Protein AF-0000000082891839 (afdb_homodimer)

Foldseek 3Di:
DCPDDPDPPPPPPDPPPPCPPPPPPDDPDDPPPDPPPPVPVPPPPQPQPPDPQDPQDPPCPVPPPQDQFAEEEEEEDEQVCCVFLQLLCVPFPNVVHSYYEYEYCHPDDDSHHYRNDVPQRDLQQVQVVVLVVLLVCCVVCPPPGFKYKYAYSQKFFPVVLVRVLCSVDGLLDWAKAAFFWCPLDNLTWHARHMIMTGSNNSVVLNVQCVPCVLQNRDGGNRNRSSSQSNSVSVPHHHDQSADPVQAHQHENAAPVVLQDPVVVVVCCVTGPDHADRPPRNHDPSRTMHGDHGSVRSNVVSCCVPPDDDDDD/DCPDDDDDCPPPPDPPCPVPPPPPPDDPDDPPPDPPPPVPPPPPPQPQPQDPQDPQPPPCPVPPPQDQFAEEEEEEDEQVCCVFLQLLCVPFANVVHSYYEYEYCHPDDDSHRYRNDVPQRDLQQVQVVVLVVLLVCCVVCPPPGFKYKYAYSQKFFPVVLVRVLCSVDGLLDWAKAAFFWCPLDNLTWHARRMIMTGSNNSVVLNVQCVPCVLQNRDGGNRNRSSSQSNSVSVPHHHDQSADPVQAHQHENAAPVVLLDPVVVVVCCVTGPDHADRPPRNHDPSRTMDGDHGSVRSNVVSCCVPPDDDDDD

pLDDT: mean 77.5, std 27.06, range [18.88, 98.69]

Secondary structure (DSSP, 8-state):
--------------------------------------------------------------TTSSPPPPEEEEEE--HHHIIIIIHHHHHHTGGGSSEEEEEESSPP-SSS-EEE--TT-SGGGHHHHHHHHHHHHHHHHTTT-SEEEEEETT-EE-HHHHHHHHHTS-TTS--EEEEEE-SSSTT-EEEEEEEEEEHHHHHHHHHHHT-TTTS-----S-HHHHHHHHHHTTT--B---S-TTS-BSB--S-TTGGGSHHHHHHHHHHBSS--PPTTTTB-TT--EE-S--HHHHHHHHHHHHT------/--------------------------------------------------------------TTS-PPPPEEEEEE--HHHIIIIIHHHHHHTGGGSSEEEEEESSPP-SSS-EEE--TT-SGGGHHHHHHHHHHHHHHHHTTT-SEEEEEETT-EE-HHHHHHHHHTS-TTS--EEEEEE-SSSTT-EEEEEEEEEEHHHHHHHHHHHT-TTTS-----S-HHHHHHHHHHTTT--B---S-TTS-BSB--S-TTGGGSHHHHHHHHHHBSS--PPTTTTB-TT--EE-S--HHHHHHHHHHHHT------

Organism: Panagrellus redivivus (NCBI:txid6233)

Solvent-accessible surface area (backbone atoms only — not comparable to full-atom values): 34960 Å² total; per-residue (Å²): 134,87,75,81,78,83,78,79,82,74,79,78,79,77,77,81,74,78,75,74,79,75,75,78,76,78,78,77,79,80,73,79,71,77,76,76,72,75,75,68,78,72,76,71,76,66,62,66,62,71,63,79,76,69,82,72,76,82,67,71,61,71,82,74,75,59,79,76,74,35,36,35,34,38,33,48,48,30,49,91,38,38,85,46,31,39,40,40,36,49,71,66,38,43,69,72,34,72,39,66,44,29,40,21,42,33,76,90,51,86,87,51,66,41,40,55,39,64,71,52,61,46,62,52,19,35,30,49,42,52,54,50,48,52,43,50,47,50,72,74,41,63,85,72,43,36,29,38,38,39,30,38,38,33,38,41,54,39,52,47,24,46,50,57,63,51,57,80,52,66,37,84,40,75,41,35,34,26,34,42,33,41,55,105,31,91,77,15,20,31,40,64,44,40,32,38,30,16,41,35,30,51,53,51,45,50,61,42,52,72,36,57,87,67,27,61,85,58,82,31,50,62,31,28,58,51,50,24,51,34,38,41,76,76,69,47,50,46,44,87,55,43,48,98,84,53,13,40,20,44,39,80,49,29,74,72,51,52,69,33,66,68,49,44,50,49,47,46,70,40,29,58,58,81,61,53,62,78,75,64,21,58,30,38,53,38,26,34,37,17,74,46,49,58,62,50,46,51,48,50,49,42,42,62,72,48,44,48,77,47,87,127,130,84,68,81,87,79,85,70,86,75,80,79,79,81,78,80,75,77,75,76,79,74,76,77,76,78,80,77,79,84,74,79,71,77,76,76,74,75,73,71,77,72,77,72,73,64,62,66,57,70,61,78,76,69,82,70,76,80,69,72,61,70,82,74,77,57,78,78,75,36,37,35,35,39,32,48,47,32,50,90,38,38,85,46,31,40,38,39,35,50,72,66,38,43,70,71,35,70,37,66,45,30,38,22,43,34,76,91,51,87,87,49,63,38,38,48,37,64,70,53,62,45,63,53,20,35,30,48,40,52,54,50,49,52,43,50,47,51,73,73,43,62,86,72,42,37,30,38,37,39,29,37,37,33,37,43,54,40,51,48,23,45,50,59,64,50,59,80,54,66,38,84,40,76,41,34,33,27,36,43,32,40,56,103,31,91,77,14,20,31,40,64,45,41,34,37,30,16,40,36,30,51,52,52,45,48,61,41,54,73,34,57,87,67,27,63,86,56,82,32,51,62,30,27,58,52,50,22,50,35,37,42,75,77,68,46,49,46,44,88,56,43,48,99,84,53,14,37,20,45,38,80,50,28,74,72,52,52,70,34,64,70,50,44,49,50,48,44,71,39,30,56,56,82,62,52,63,79,74,64,21,57,29,37,54,38,25,34,37,18,73,45,49,58,62,50,45,50,49,51,50,42,43,63,74,48,43,49,75,48,87,126

Nearest PDB structures (foldseek):
  7q4i-assembly1_A  TM=9.467E-01  e=5.980E-25  Drosophila melanogaster
  6wmo-assembly1_B  TM=6.502E-01  e=1.049E-09  Homo sapiens
  2j0b-assembly1_A  TM=7.399E-01  e=1.638E-07  Mus musculus
  7au2-assembly1_A  TM=5.572E-01  e=5.138E-03  Homo sapiens
  8og4-assembly1_B  TM=4.877E-01  e=7.993E-03  Homo sapiens

InterPro domains:
  IPR003378 Fringe-like, glycosyltransferase domain [PF02434] (70-241)
  IPR026050 C1GALT1/C1GALT1-specific chaperone 1 [PTHR23033] (55-306)

Sequence (624 aa):
MRVPVASSAVATLSAALLIVVVAGIRRPTRTTAQSVTTDHPVKTTTYFNVGHPLPSRKTINETRGYREPKILCLVHTAAPSHQTLARTVYEVWAKKCDDVLFFSDAPINWEVPHVYYPMFSTRDHSWEKIRHILQFVHQTTYGKYDWYLRADDDAFVVVENARKLVSRMDPTHDFLLGFRWGFFEHKGYADGSTYILSKKAVDTFVTLSHDEELCPEFHRAEEDQEMGRCLAKLGITPMDSRDNQGRDRFHQFHPEQMMDIGIQHFVRRFGYYRVLPYPDQVSPSTVSMHHLSPYEMRFYDFLLNKVKVADLMRVPVASSAVATLSAALLIVVVAGIRRPTRTTAQSVTTDHPVKTTTYFNVGHPLPSRKTINETRGYREPKILCLVHTAAPSHQTLARTVYEVWAKKCDDVLFFSDAPINWEVPHVYYPMFSTRDHSWEKIRHILQFVHQTTYGKYDWYLRADDDAFVVVENARKLVSRMDPTHDFLLGFRWGFFEHKGYADGSTYILSKKAVDTFVTLSHDEELCPEFHRAEEDQEMGRCLAKLGITPMDSRDNQGRDRFHQFHPEQMMDIGIQHFVRRFGYYRVLPYPDQVSPSTVSMHHLSPYEMRFYDFLLNKVKVADL

Radius of gyration: 31.42 Å; Cα contacts (8 Å, |Δi|>4): 1076; chains: 2; bounding box: 120×92×89 Å

Structure (mmCIF, N/CA/C/O backbone):
data_AF-0000000082891839-model_v1
#
loop_
_entity.id
_entity.type
_entity.pdbx_description
1 polymer 'N-acetylgalactosaminide beta-1,3-galactosyltransferase'
#
loop_
_atom_site.group_PDB
_atom_site.id
_atom_site.type_symbol
_atom_site.label_atom_id
_atom_site.label_alt_id
_atom_site.label_comp_id
_atom_site.label_asym_id
_atom_site.label_entity_id
_atom_site.label_seq_id
_atom_site.pdbx_PDB_ins_code
_atom_site.Cartn_x
_atom_site.Cartn_y
_atom_site.Cartn_z
_atom_site.occupancy
_atom_site.B_iso_or_equiv
_atom_site.auth_seq_id
_atom_site.auth_comp_id
_atom_site.auth_asym_id
_atom_site.auth_atom_id
_atom_site.pdbx_PDB_model_num
ATOM 1 N N . MET A 1 1 ? 62.094 8.578 -12.25 1 24.48 1 MET A N 1
ATOM 2 C CA . MET A 1 1 ? 61 8.039 -13.055 1 24.48 1 MET A CA 1
ATOM 3 C C . MET A 1 1 ? 59.812 8.984 -13.047 1 24.48 1 MET A C 1
ATOM 5 O O . MET A 1 1 ? 59.438 9.516 -12 1 24.48 1 MET A O 1
ATOM 9 N N . ARG A 1 2 ? 59.375 9.492 -14.305 1 24.58 2 ARG A N 1
ATOM 10 C CA . ARG A 1 2 ? 58.688 10.664 -14.812 1 24.58 2 ARG A CA 1
ATOM 11 C C . ARG A 1 2 ? 57.188 10.625 -14.453 1 24.58 2 ARG A C 1
ATOM 13 O O . ARG A 1 2 ? 56.5 9.656 -14.781 1 24.58 2 ARG A O 1
ATOM 20 N N . VAL A 1 3 ? 56.781 11.195 -13.305 1 27.11 3 VAL A N 1
ATOM 21 C CA . VAL A 1 3 ? 55.531 11.203 -12.586 1 27.11 3 VAL A CA 1
ATOM 22 C C . VAL A 1 3 ? 54.469 11.906 -13.438 1 27.11 3 VAL A C 1
ATOM 24 O O . VAL A 1 3 ? 54.594 13.094 -13.742 1 27.11 3 VAL A O 1
ATOM 27 N N . PRO A 1 4 ? 53.875 11.203 -14.523 1 26.97 4 PRO A N 1
ATOM 28 C CA . PRO A 1 4 ? 53.125 12.016 -15.484 1 26.97 4 PRO A CA 1
ATOM 29 C C . PRO A 1 4 ? 51.906 12.719 -14.852 1 26.97 4 PRO A C 1
ATOM 31 O O . PRO A 1 4 ? 51.344 12.219 -13.883 1 26.97 4 PRO A O 1
ATOM 34 N N . VAL A 1 5 ? 51.875 14.062 -14.93 1 27.14 5 VAL A N 1
ATOM 35 C CA . VAL A 1 5 ? 51.062 15.164 -14.445 1 27.14 5 VAL A CA 1
ATOM 36 C C . VAL A 1 5 ? 49.656 15.078 -15.078 1 27.14 5 VAL A C 1
ATOM 38 O O . VAL A 1 5 ? 49.531 14.961 -16.297 1 27.14 5 VAL A O 1
ATOM 41 N N . ALA A 1 6 ? 48.625 14.547 -14.328 1 25.42 6 ALA A N 1
ATOM 42 C CA . ALA A 1 6 ? 47.219 14.219 -14.555 1 25.42 6 ALA A CA 1
ATOM 43 C C . ALA A 1 6 ? 46.469 15.438 -15.062 1 25.42 6 ALA A C 1
ATOM 45 O O . ALA A 1 6 ? 46.375 16.453 -14.367 1 25.42 6 ALA A O 1
ATOM 46 N N . SER A 1 7 ? 46.531 15.773 -16.391 1 22.27 7 SER A N 1
ATOM 47 C CA . SER A 1 7 ? 45.969 16.969 -17 1 22.27 7 SER A CA 1
ATOM 48 C C . SER A 1 7 ? 44.438 17.031 -16.797 1 22.27 7 SER A C 1
ATOM 50 O O . SER A 1 7 ? 43.75 16.016 -16.828 1 22.27 7 SER A O 1
ATOM 52 N N . SER A 1 8 ? 43.875 18.156 -16.203 1 22.05 8 SER A N 1
ATOM 53 C CA . SER A 1 8 ? 42.625 18.688 -15.641 1 22.05 8 SER A CA 1
ATOM 54 C C . SER A 1 8 ? 41.594 18.953 -16.734 1 22.05 8 SER A C 1
ATOM 56 O O . SER A 1 8 ? 41.438 20.094 -17.172 1 22.05 8 SER A O 1
ATOM 58 N N . ALA A 1 9 ? 41.219 18.016 -17.656 1 22.88 9 ALA A N 1
ATOM 59 C CA . ALA A 1 9 ? 40.406 18.453 -18.766 1 22.88 9 ALA A CA 1
ATOM 60 C C . ALA A 1 9 ? 39.062 19 -18.281 1 22.88 9 ALA A C 1
ATOM 62 O O . ALA A 1 9 ? 38.281 18.297 -17.641 1 22.88 9 ALA A O 1
ATOM 63 N N . VAL A 1 10 ? 38.938 20.328 -17.953 1 22.33 10 VAL A N 1
ATOM 64 C CA . VAL A 1 10 ? 37.781 21.109 -17.469 1 22.33 10 VAL A CA 1
ATOM 65 C C . VAL A 1 10 ? 36.719 21.203 -18.547 1 22.33 10 VAL A C 1
ATOM 67 O O . VAL A 1 10 ? 36.938 21.828 -19.578 1 22.33 10 VAL A O 1
ATOM 70 N N . ALA A 1 11 ? 36.094 20.109 -19.062 1 21.75 11 ALA A N 1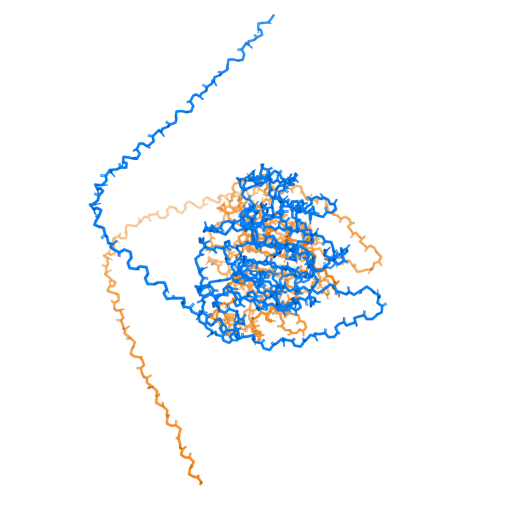
ATOM 71 C CA . ALA A 1 11 ? 35.125 20.281 -20.141 1 21.75 11 ALA A CA 1
ATOM 72 C C . ALA A 1 11 ? 34.031 21.281 -19.766 1 21.75 11 ALA A C 1
ATOM 74 O O . ALA A 1 11 ? 33.406 21.172 -18.703 1 21.75 11 ALA A O 1
ATOM 75 N N . THR A 1 12 ? 34.062 22.531 -20.297 1 21.12 12 THR A N 1
ATOM 76 C CA . THR A 1 12 ? 33.219 23.719 -20.266 1 21.12 12 THR A CA 1
ATOM 77 C C . THR A 1 12 ? 31.812 23.391 -20.797 1 21.12 12 THR A C 1
ATOM 79 O O . THR A 1 12 ? 31.672 22.938 -21.938 1 21.12 12 THR A O 1
ATOM 82 N N . LEU A 1 13 ? 30.953 22.719 -20.031 1 21.8 13 LEU A N 1
ATOM 83 C CA . LEU A 1 13 ? 29.562 22.438 -20.359 1 21.8 13 LEU A CA 1
ATOM 84 C C . LEU A 1 13 ? 28.844 23.688 -20.844 1 21.8 13 LEU A C 1
ATOM 86 O O . LEU A 1 13 ? 28.781 24.688 -20.125 1 21.8 13 LEU A O 1
ATOM 90 N N . SER A 1 14 ? 28.844 24.047 -22.109 1 19.09 14 SER A N 1
ATOM 91 C CA . SER A 1 14 ? 28.25 25.172 -22.828 1 19.09 14 SER A CA 1
ATOM 92 C C . SER A 1 14 ? 26.75 25.266 -22.547 1 19.09 14 SER A C 1
ATOM 94 O O . SER A 1 14 ? 26.031 24.266 -22.641 1 19.09 14 SER A O 1
ATOM 96 N N . ALA A 1 15 ? 26.234 26.203 -21.719 1 21.61 15 ALA A N 1
ATOM 97 C CA . ALA A 1 15 ? 24.953 26.734 -21.297 1 21.61 15 ALA A CA 1
ATOM 98 C C . ALA A 1 15 ? 24.109 27.156 -22.484 1 21.61 15 ALA A C 1
ATOM 100 O O . ALA A 1 15 ? 24.453 28.109 -23.188 1 21.61 15 ALA A O 1
ATOM 101 N N . ALA A 1 16 ? 23.75 26.266 -23.391 1 20.28 16 ALA A N 1
ATOM 102 C CA . ALA A 1 16 ? 22.922 26.688 -24.531 1 20.28 16 ALA A CA 1
ATOM 103 C C . ALA A 1 16 ? 21.75 27.547 -24.062 1 20.28 16 ALA A C 1
ATOM 105 O O . ALA A 1 16 ? 20.953 27.109 -23.234 1 20.28 16 ALA A O 1
ATOM 106 N N . LEU A 1 17 ? 21.859 28.875 -24.016 1 20.11 17 LEU A N 1
ATOM 107 C CA . LEU A 1 17 ? 21 30.016 -23.719 1 20.11 17 LEU A CA 1
ATOM 108 C C . LEU A 1 17 ? 19.75 30 -24.609 1 20.11 17 LEU A C 1
ATOM 110 O O . LEU A 1 17 ? 19.844 30.141 -25.828 1 20.11 17 LEU A O 1
ATOM 114 N N . LEU A 1 18 ? 18.906 28.953 -24.578 1 20.16 18 LEU A N 1
ATOM 115 C CA . LEU A 1 18 ? 17.719 29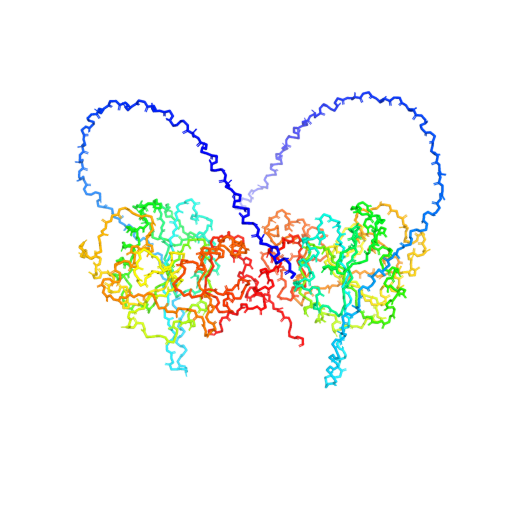.062 -25.422 1 20.16 18 LEU A CA 1
ATOM 116 C C . LEU A 1 18 ? 17 30.375 -25.188 1 20.16 18 LEU A C 1
ATOM 118 O O . LEU A 1 18 ? 16.578 30.672 -24.062 1 20.16 18 LEU A O 1
ATOM 122 N N . ILE A 1 19 ? 17.281 31.391 -25.922 1 20.09 19 ILE A N 1
ATOM 123 C CA . ILE A 1 19 ? 16.781 32.75 -26 1 20.09 19 ILE A CA 1
ATOM 124 C C . ILE A 1 19 ? 15.289 32.75 -26.312 1 20.09 19 ILE A C 1
ATOM 126 O O . ILE A 1 19 ? 14.883 32.344 -27.406 1 20.09 19 ILE A O 1
ATOM 130 N N . VAL A 1 20 ? 14.438 32.094 -25.516 1 20.45 20 VAL A N 1
ATOM 131 C CA . VAL A 1 20 ? 13.031 32.188 -25.891 1 20.45 20 VAL A CA 1
ATOM 132 C C . VAL A 1 20 ? 12.625 33.656 -26 1 20.45 20 VAL A C 1
ATOM 134 O O . VAL A 1 20 ? 12.828 34.438 -25.047 1 20.45 20 VAL A O 1
ATOM 137 N N . VAL A 1 21 ? 12.594 34.188 -27.156 1 20.5 21 VAL A N 1
ATOM 138 C CA . VAL A 1 21 ? 12.219 35.531 -27.609 1 20.5 21 VAL A CA 1
ATOM 139 C C . VAL A 1 21 ? 10.812 35.844 -27.109 1 20.5 21 VAL A C 1
ATOM 141 O O . VAL A 1 21 ? 9.836 35.219 -27.5 1 20.5 21 VAL A O 1
ATOM 144 N N . VAL A 1 22 ? 10.641 36.25 -25.875 1 21.12 22 VAL A N 1
ATOM 145 C CA . VAL A 1 22 ? 9.406 36.719 -25.266 1 21.12 22 VAL A CA 1
ATOM 146 C C . VAL A 1 22 ? 8.914 37.969 -26.016 1 21.12 22 VAL A C 1
ATOM 148 O O . VAL A 1 22 ? 9.578 39 -26.016 1 21.12 22 VAL A O 1
ATOM 151 N N . ALA A 1 23 ? 8.344 37.688 -27.203 1 22.81 23 ALA A N 1
ATOM 152 C CA . ALA A 1 23 ? 7.773 38.812 -27.953 1 22.81 23 ALA A CA 1
ATOM 153 C C . ALA A 1 23 ? 6.918 39.688 -27.047 1 22.81 23 ALA A C 1
ATOM 155 O O . ALA A 1 23 ? 6.211 39.188 -26.172 1 22.81 23 ALA A O 1
ATOM 156 N N . GLY A 1 24 ? 7.207 40.969 -26.875 1 21.8 24 GLY A N 1
ATOM 157 C CA . GLY A 1 24 ? 6.773 42.125 -26.141 1 21.8 24 GLY A CA 1
ATOM 158 C C . GLY A 1 24 ? 5.336 42.531 -26.438 1 21.8 24 GLY A C 1
ATOM 159 O O . GLY A 1 24 ? 5.047 43.094 -27.5 1 21.8 24 GLY A O 1
ATOM 160 N N . ILE A 1 25 ? 4.391 41.562 -26.516 1 24.66 25 ILE A N 1
ATOM 161 C CA . ILE A 1 25 ? 3.104 42.125 -26.938 1 24.66 25 ILE A CA 1
ATOM 162 C C . ILE A 1 25 ? 2.76 43.344 -26.078 1 24.66 25 ILE A C 1
ATOM 164 O O . ILE A 1 25 ? 2.982 43.312 -24.859 1 24.66 25 ILE A O 1
ATOM 168 N N . ARG A 1 26 ? 2.377 44.438 -26.797 1 23.33 26 ARG A N 1
ATOM 169 C CA . ARG A 1 26 ? 2.078 45.812 -26.469 1 23.33 26 ARG A CA 1
ATOM 170 C C . ARG A 1 26 ? 0.998 45.906 -25.406 1 23.33 26 ARG A C 1
ATOM 172 O O . ARG A 1 26 ? 0.073 45.094 -25.375 1 23.33 26 ARG A O 1
ATOM 179 N N . ARG A 1 27 ? 1.271 46.656 -24.312 1 23.81 27 ARG A N 1
ATOM 180 C CA . ARG A 1 27 ? 0.601 47.031 -23.078 1 23.81 27 ARG A CA 1
ATOM 181 C C . ARG A 1 27 ? -0.719 47.75 -23.359 1 23.81 27 ARG A C 1
ATOM 183 O O . ARG A 1 27 ? -0.735 48.812 -23.969 1 23.81 27 ARG A O 1
ATOM 190 N N . PRO A 1 28 ? -1.79 46.969 -23.828 1 25.44 28 PRO A N 1
ATOM 191 C CA . PRO A 1 28 ? -2.895 47.906 -24.094 1 25.44 28 PRO A CA 1
ATOM 192 C C . PRO A 1 28 ? -3.148 48.875 -22.953 1 25.44 28 PRO A C 1
ATOM 194 O O . PRO A 1 28 ? -2.752 48.594 -21.812 1 25.44 28 PRO A O 1
ATOM 197 N N . THR A 1 29 ? -3.697 50.062 -23.359 1 23.48 29 THR A N 1
ATOM 198 C CA . THR A 1 29 ? -3.957 51.312 -22.688 1 23.48 29 THR A CA 1
ATOM 199 C C . THR A 1 29 ? -4.84 51.125 -21.469 1 23.48 29 THR A C 1
ATOM 201 O O . THR A 1 29 ? -5.652 50.188 -21.438 1 23.48 29 THR A O 1
ATOM 204 N N . ARG A 1 30 ? -4.523 51.844 -20.359 1 22.81 30 ARG A N 1
ATOM 205 C CA . ARG A 1 30 ? -4.91 51.969 -18.953 1 22.81 30 ARG A CA 1
ATOM 206 C C . ARG A 1 30 ? -6.367 52.375 -18.812 1 22.81 30 ARG A C 1
ATOM 208 O O . ARG A 1 30 ? -6.703 53.562 -18.969 1 22.81 30 ARG A O 1
ATOM 215 N N . THR A 1 31 ? -7.336 51.75 -19.625 1 24.16 31 THR A N 1
ATOM 216 C CA . THR A 1 31 ? -8.586 52.438 -19.312 1 24.16 31 THR A CA 1
ATOM 217 C C . THR A 1 31 ? -8.883 52.375 -17.812 1 24.16 31 THR A C 1
ATOM 219 O O . THR A 1 31 ? -8.734 51.344 -17.188 1 24.16 31 THR A O 1
ATOM 222 N N . THR A 1 32 ? -8.984 53.531 -17.172 1 20.8 32 THR A N 1
ATOM 223 C CA . THR A 1 32 ? -9.227 53.906 -15.789 1 20.8 32 THR A CA 1
ATOM 224 C C . THR A 1 32 ? -10.531 53.312 -15.281 1 20.8 32 THR A C 1
ATOM 226 O O . THR A 1 32 ? -11.617 53.812 -15.617 1 20.8 32 THR A O 1
ATOM 229 N N . ALA A 1 33 ? -10.781 52.031 -15.438 1 25.19 33 ALA A N 1
ATOM 230 C CA . ALA A 1 33 ? -12.078 51.656 -14.867 1 25.19 33 ALA A CA 1
ATOM 231 C C . ALA A 1 33 ? -12.18 52.125 -13.414 1 25.19 33 ALA A C 1
ATOM 233 O O . ALA A 1 33 ? -11.242 51.906 -12.633 1 25.19 33 ALA A O 1
ATOM 234 N N . GLN A 1 34 ? -13.055 53.031 -13.219 1 21.2 34 GLN A N 1
ATOM 235 C CA . GLN A 1 34 ? -13.523 53.531 -11.938 1 21.2 34 GLN A CA 1
ATOM 236 C C . GLN A 1 34 ? -13.844 52.406 -10.969 1 21.2 34 GLN A C 1
ATOM 238 O O . GLN A 1 34 ? -14.547 51.438 -11.336 1 21.2 34 GLN A O 1
ATOM 243 N N . SER A 1 35 ? -12.938 52.156 -10.023 1 22.59 35 SER A N 1
ATOM 244 C CA . SER A 1 35 ? -13.07 51.188 -8.93 1 22.59 35 SER A CA 1
ATOM 245 C C . SER A 1 35 ? -14.336 51.469 -8.117 1 22.59 35 SER A C 1
ATOM 247 O O . SER A 1 35 ? -14.445 52.469 -7.434 1 22.59 35 SER A O 1
ATOM 249 N N . VAL A 1 36 ? -15.555 51.281 -8.773 1 24.67 36 VAL A N 1
ATOM 250 C CA . VAL A 1 36 ? -16.719 51.375 -7.895 1 24.67 36 VAL A CA 1
ATOM 251 C C . VAL A 1 36 ? -16.516 50.469 -6.676 1 24.67 36 VAL A C 1
ATOM 253 O O . VAL A 1 36 ? -16.391 49.25 -6.809 1 24.67 36 VAL A O 1
ATOM 256 N N . THR A 1 37 ? -15.859 50.969 -5.652 1 23.5 37 THR A N 1
ATOM 257 C CA . THR A 1 37 ? -15.656 50.406 -4.32 1 23.5 37 THR A CA 1
ATOM 258 C C . THR A 1 37 ? -17 50.094 -3.66 1 23.5 37 THR A C 1
ATOM 260 O O . THR A 1 37 ? -17.672 51 -3.162 1 23.5 37 THR A O 1
ATOM 263 N N . THR A 1 38 ? -18.031 49.562 -4.375 1 26.8 38 THR A N 1
ATOM 264 C CA . THR A 1 38 ? -19.188 49.312 -3.51 1 26.8 38 THR A CA 1
ATOM 265 C C . THR A 1 38 ? -18.812 48.438 -2.32 1 26.8 38 THR A C 1
ATOM 267 O O . THR A 1 38 ? -18.391 47.312 -2.494 1 26.8 38 THR A O 1
ATOM 270 N N . ASP A 1 39 ? -18.359 49 -1.247 1 24.69 39 ASP A N 1
ATOM 271 C CA . ASP A 1 39 ? -18.047 48.469 0.082 1 24.69 39 ASP A CA 1
ATOM 272 C C . ASP A 1 39 ? -19.234 47.719 0.671 1 24.69 39 ASP A C 1
ATOM 274 O O . ASP A 1 39 ? -19.922 48.219 1.565 1 24.69 39 ASP A O 1
ATOM 278 N N . HIS A 1 40 ? -20.266 47.25 -0.064 1 26.75 40 HIS A N 1
ATOM 279 C CA . HIS A 1 40 ? -21.281 46.656 0.78 1 26.75 40 HIS A CA 1
ATOM 280 C C . HIS A 1 40 ? -20.688 45.5 1.594 1 26.75 40 HIS A C 1
ATOM 282 O O . HIS A 1 40 ? -19.969 44.656 1.054 1 26.75 40 HIS A O 1
ATOM 288 N N . PRO A 1 41 ? -20.5 45.656 2.875 1 24.59 41 PRO A N 1
ATOM 289 C CA . PRO A 1 41 ? -20.078 44.531 3.707 1 24.59 41 PRO A CA 1
ATOM 290 C C . PRO A 1 41 ? -20.953 43.281 3.492 1 24.59 41 PRO A C 1
ATOM 292 O O . PRO A 1 41 ? -22.172 43.344 3.645 1 24.59 41 PRO A O 1
ATOM 295 N N . VAL A 1 42 ? -20.859 42.531 2.438 1 27.2 42 VAL A N 1
ATOM 296 C CA . VAL A 1 42 ? -21.547 41.25 2.371 1 27.2 42 VAL A CA 1
ATOM 297 C C . VAL A 1 42 ? -21.422 40.531 3.709 1 27.2 42 VAL A C 1
ATOM 299 O O . VAL A 1 42 ? -20.312 40.188 4.133 1 27.2 42 VAL A O 1
ATOM 302 N N . LYS A 1 43 ? -22.266 40.875 4.609 1 27.7 43 LYS A N 1
ATOM 303 C CA . LYS A 1 43 ? -22.469 40.062 5.785 1 27.7 43 LYS A CA 1
ATOM 304 C C . LYS A 1 43 ? -22.5 38.562 5.41 1 27.7 43 LYS A C 1
ATOM 306 O O . LYS A 1 43 ? -23.453 38.094 4.789 1 27.7 43 LYS A O 1
ATOM 311 N N . THR A 1 44 ? -21.469 38.062 5.031 1 29.3 44 THR A N 1
ATOM 312 C CA . THR A 1 44 ? -21.328 36.625 4.75 1 29.3 44 THR A CA 1
ATOM 313 C C . THR A 1 44 ? -21.844 35.781 5.914 1 29.3 44 THR A C 1
ATOM 315 O O . THR A 1 44 ? -21.25 35.812 7 1 29.3 44 THR A O 1
ATOM 318 N N . THR A 1 45 ? -23.156 35.75 6.09 1 25.81 45 THR A N 1
ATOM 319 C CA . THR A 1 45 ? -23.75 34.75 6.977 1 25.81 45 THR A CA 1
ATOM 320 C C . THR A 1 45 ? -23.141 33.375 6.719 1 25.81 45 THR A C 1
ATOM 322 O O . THR A 1 45 ? -23.312 32.812 5.641 1 25.81 45 THR A O 1
ATOM 325 N N . THR A 1 46 ? -22.031 33.188 7.246 1 30.33 46 THR A N 1
ATOM 326 C CA . THR A 1 46 ? -21.438 31.859 7.273 1 30.33 46 THR A CA 1
ATOM 327 C C . THR A 1 46 ? -22.406 30.828 7.844 1 30.33 46 THR A C 1
ATOM 329 O O . THR A 1 46 ? -22.859 30.953 8.984 1 30.33 46 THR A O 1
ATOM 332 N N . TYR A 1 47 ? -23.406 30.406 7.148 1 28.05 47 TYR A N 1
ATOM 333 C CA . TYR A 1 47 ? -24.234 29.297 7.605 1 28.05 47 TYR A CA 1
ATOM 334 C C . TYR A 1 47 ? -23.375 28.078 7.922 1 28.05 47 TYR A C 1
ATOM 336 O O . TYR A 1 47 ? -22.609 27.609 7.078 1 28.05 47 TYR A O 1
ATOM 344 N N . PHE A 1 48 ? -22.969 28.078 9.211 1 31.89 48 PHE A N 1
ATOM 345 C CA . PHE A 1 48 ? -22.312 26.891 9.758 1 31.89 48 PHE A CA 1
ATOM 346 C C . PHE A 1 48 ? -23.281 25.719 9.828 1 31.89 48 PHE A C 1
ATOM 348 O O . PHE A 1 48 ? -24.281 25.766 10.547 1 31.89 48 PHE A O 1
ATOM 355 N N . ASN A 1 49 ? -23.719 25.219 8.852 1 29.47 49 ASN A N 1
ATOM 356 C CA . ASN A 1 49 ? -24.391 23.953 9.102 1 29.47 49 ASN A CA 1
ATOM 357 C C . ASN A 1 49 ? -23.469 22.938 9.758 1 29.47 49 ASN A C 1
ATOM 359 O O . ASN A 1 49 ? -22.594 22.375 9.094 1 29.47 49 ASN A O 1
ATOM 363 N N . VAL A 1 50 ? -23.172 23.141 11.07 1 32.53 50 VAL A N 1
ATOM 364 C CA . VAL A 1 50 ? -22.453 22.156 11.867 1 32.53 50 VAL A CA 1
ATOM 365 C C . VAL A 1 50 ? -23.188 20.812 11.82 1 32.53 50 VAL A C 1
ATOM 367 O O . VAL A 1 50 ? -24.328 20.719 12.289 1 32.53 50 VAL A O 1
ATOM 370 N N . GLY A 1 51 ? -23.047 20.047 10.93 1 33.31 51 GLY A N 1
ATOM 371 C CA . GLY A 1 51 ? -23.609 18.719 11.102 1 33.31 51 GLY A CA 1
ATOM 372 C C . GLY A 1 51 ? -23.438 18.188 12.516 1 33.31 51 GLY A C 1
ATOM 373 O O . GLY A 1 51 ? -22.641 18.703 13.297 1 33.31 51 GLY A O 1
ATOM 374 N N . HIS A 1 52 ? -24.484 17.406 13.102 1 31.73 52 HIS A N 1
ATOM 375 C CA . HIS A 1 52 ? -24.516 16.828 14.43 1 31.73 52 HIS A CA 1
ATOM 376 C C . HIS A 1 52 ? -23.156 16.203 14.781 1 31.73 52 HIS A C 1
ATOM 378 O O . HIS A 1 52 ? -22.516 15.586 13.93 1 31.73 52 HIS A O 1
ATOM 384 N N . PRO A 1 53 ? -22.531 16.75 15.844 1 35 53 PRO A N 1
ATOM 385 C CA . PRO A 1 53 ? -21.344 16.047 16.344 1 35 53 PRO A CA 1
ATOM 386 C C . PRO A 1 53 ? -21.516 14.523 16.359 1 35 53 PRO A C 1
ATOM 388 O O . PRO A 1 53 ? -22.625 14.031 16.609 1 35 53 PRO A O 1
ATOM 391 N N . LEU A 1 54 ? -20.797 13.805 15.688 1 35.12 54 LEU A N 1
ATOM 392 C CA . LEU A 1 54 ? -20.844 12.359 15.883 1 35.12 54 LEU A CA 1
ATOM 393 C C . LEU A 1 54 ? -20.766 12.016 17.375 1 35.12 54 LEU A C 1
ATOM 395 O O . LEU A 1 54 ? -20.172 12.766 18.156 1 35.12 54 LEU A O 1
ATOM 399 N N . PRO A 1 55 ? -21.625 11.133 17.906 1 31.34 55 PRO A N 1
ATOM 400 C CA . PRO A 1 55 ? -21.531 10.766 19.312 1 31.34 55 PRO A CA 1
ATOM 401 C C . PRO A 1 55 ? -20.109 10.445 19.75 1 31.34 55 PRO A C 1
ATOM 403 O O . PRO A 1 55 ? -19.328 9.875 18.969 1 31.34 55 PRO A O 1
ATOM 406 N N . SER A 1 56 ? -19.609 11.305 20.594 1 34.16 56 SER A N 1
ATOM 407 C CA . SER A 1 56 ? -18.328 11.07 21.25 1 34.16 56 SER A CA 1
ATOM 408 C C . SER A 1 56 ? -18.234 9.648 21.797 1 34.16 56 SER A C 1
ATOM 410 O O . SER A 1 56 ? -19.156 9.18 22.469 1 34.16 56 SER A O 1
ATOM 412 N N . ARG A 1 57 ? -17.531 8.789 21.234 1 32.66 57 ARG A N 1
ATOM 413 C CA . ARG A 1 57 ? -17.266 7.531 21.922 1 32.66 57 ARG A CA 1
ATOM 414 C C . ARG A 1 57 ? -16.781 7.777 23.344 1 32.66 57 ARG A C 1
ATOM 416 O O . ARG A 1 57 ? -15.875 8.578 23.578 1 32.66 57 ARG A O 1
ATOM 423 N N . LYS A 1 58 ? -17.562 7.473 24.391 1 34.72 58 LYS A N 1
ATOM 424 C CA . LYS A 1 58 ? -17.203 7.449 25.797 1 34.72 58 LYS A CA 1
ATOM 425 C C . LYS A 1 58 ? -15.898 6.684 26.031 1 34.72 58 LYS A C 1
ATOM 427 O O . LYS A 1 58 ? -15.898 5.453 26.094 1 34.72 58 LYS A O 1
ATOM 432 N N . THR A 1 59 ? -14.828 6.988 25.281 1 36.38 59 THR A N 1
ATOM 433 C CA . THR A 1 59 ? -13.727 6.078 25.578 1 36.38 59 THR A CA 1
ATOM 434 C C . THR A 1 59 ? -13.086 6.438 26.922 1 36.38 59 THR A C 1
ATOM 436 O O . THR A 1 59 ? -12.141 7.227 26.969 1 36.38 59 THR A O 1
ATOM 439 N N . ILE A 1 60 ? -13.852 6.824 27.859 1 32.47 60 ILE A N 1
ATOM 440 C CA . ILE A 1 60 ? -13.148 6.895 29.141 1 32.47 60 ILE A CA 1
ATOM 441 C C . ILE A 1 60 ? -12.492 5.551 29.438 1 32.47 60 ILE A C 1
ATOM 443 O O . ILE A 1 60 ? -13.172 4.539 29.625 1 32.47 60 ILE A O 1
ATOM 447 N N . ASN A 1 61 ? -11.461 5.164 28.703 1 35.56 61 ASN A N 1
ATOM 448 C CA . ASN A 1 61 ? -10.734 4.066 29.328 1 35.56 61 ASN A CA 1
ATOM 449 C C . ASN A 1 61 ? -10.242 4.453 30.719 1 35.56 61 ASN A C 1
ATOM 451 O O . ASN A 1 61 ? -9.312 5.258 30.859 1 35.56 61 ASN A O 1
ATOM 455 N N . GLU A 1 62 ? -11.055 4.562 31.719 1 37.41 62 GLU A N 1
ATOM 456 C CA . GLU A 1 62 ? -10.836 4.773 33.156 1 37.41 62 GLU A CA 1
ATOM 457 C C . GLU A 1 62 ? -9.625 3.994 33.656 1 37.41 62 GLU A C 1
ATOM 459 O O . GLU A 1 62 ? -9.023 4.348 34.656 1 37.41 62 GLU A O 1
ATOM 464 N N . THR A 1 63 ? -9.273 2.82 33.219 1 38.94 63 THR A N 1
ATOM 465 C CA . THR A 1 63 ? -8.359 1.976 33.969 1 38.94 63 THR A CA 1
ATOM 466 C C . THR A 1 63 ? -6.934 2.508 33.906 1 38.94 63 THR A C 1
ATOM 468 O O . THR A 1 63 ? -6.055 2.057 34.625 1 38.94 63 THR A O 1
ATOM 471 N N . ARG A 1 64 ? -6.43 2.973 32.75 1 39.97 64 ARG A N 1
ATOM 472 C CA . ARG A 1 64 ? -4.992 3.213 32.75 1 39.97 64 ARG A CA 1
ATOM 473 C C . ARG A 1 64 ? -4.684 4.68 33.062 1 39.97 64 ARG A C 1
ATOM 475 O O . ARG A 1 64 ? -3.566 5.145 32.812 1 39.97 64 ARG A O 1
ATOM 482 N N . GLY A 1 65 ? -5.383 5.379 33.781 1 45.47 65 GLY A N 1
ATOM 483 C CA . GLY A 1 65 ? -5.172 6.73 34.281 1 45.47 65 GLY A CA 1
ATOM 484 C C . GLY A 1 65 ? -4.922 7.742 33.188 1 45.47 65 GLY A C 1
ATOM 485 O O . GLY A 1 65 ? -4.742 8.93 33.469 1 45.47 65 GLY A O 1
ATOM 486 N N . TYR A 1 66 ? -4.273 7.375 32.156 1 53 66 TYR A N 1
ATOM 487 C CA . TYR A 1 66 ? -3.91 8.414 31.188 1 53 66 TYR A CA 1
ATOM 488 C C . TYR A 1 66 ? -5.051 8.672 30.203 1 53 66 TYR A C 1
ATOM 490 O O . TYR A 1 66 ? -5.738 7.742 29.781 1 53 66 TYR A O 1
ATOM 498 N N . ARG A 1 67 ? -5.633 9.898 30.219 1 66.69 67 ARG A N 1
ATOM 499 C CA . ARG A 1 67 ? -6.715 10.297 29.328 1 66.69 67 ARG A CA 1
ATOM 500 C C . ARG A 1 67 ? -6.254 10.258 27.875 1 66.69 67 ARG A C 1
ATOM 502 O O . ARG A 1 67 ? -5.152 10.711 27.547 1 66.69 67 ARG A O 1
ATOM 509 N N . GLU A 1 68 ? -6.848 9.602 27.031 1 87.06 68 GLU A N 1
ATOM 510 C CA . GLU A 1 68 ? -6.594 9.555 25.594 1 87.06 68 GLU A CA 1
ATOM 511 C C . GLU A 1 68 ? -6.719 10.938 24.953 1 87.06 68 GLU A C 1
ATOM 513 O O . GLU A 1 68 ? -7.68 11.664 25.219 1 87.06 68 GLU A O 1
ATOM 518 N N . PRO A 1 69 ? -5.688 11.383 24.281 1 95 69 PRO A N 1
ATOM 519 C CA . PRO A 1 69 ? -5.742 12.703 23.672 1 95 69 PRO A CA 1
ATOM 520 C C . PRO A 1 69 ? -6.91 12.852 22.703 1 95 69 PRO A C 1
ATOM 522 O O . PRO A 1 69 ? -7.211 11.93 21.938 1 95 69 PRO A O 1
ATOM 525 N N . LYS A 1 70 ? -7.578 13.953 22.766 1 96.94 70 LYS A N 1
ATOM 526 C CA . LYS A 1 70 ? -8.656 14.281 21.828 1 96.94 70 LYS A CA 1
ATOM 527 C C . LYS A 1 70 ? -8.133 15.062 20.641 1 96.94 70 LYS A C 1
ATOM 529 O O . LYS A 1 70 ? -7.562 16.156 20.797 1 96.94 70 LYS A O 1
ATOM 534 N N . ILE A 1 71 ? -8.383 14.516 19.406 1 97.56 71 ILE A N 1
ATOM 535 C CA . ILE A 1 71 ? -7.832 15.102 18.188 1 97.56 71 ILE A CA 1
ATOM 536 C C . ILE A 1 71 ? -8.961 15.602 17.281 1 97.56 71 ILE A C 1
ATOM 538 O O . ILE A 1 71 ? -9.875 14.844 16.953 1 97.56 71 ILE A O 1
ATOM 542 N N . LEU A 1 72 ? -8.961 16.906 16.969 1 97.56 72 LEU A N 1
ATOM 543 C CA . LEU A 1 72 ? -9.812 17.453 15.914 1 97.56 72 LEU A CA 1
ATOM 544 C C . LEU A 1 72 ? -9.055 17.531 14.586 1 97.56 72 LEU A C 1
ATOM 546 O O . LEU A 1 72 ? -8 18.172 14.508 1 97.56 72 LEU A O 1
ATOM 550 N N . CYS A 1 73 ? -9.578 16.859 13.57 1 97.38 73 CYS A N 1
ATOM 551 C CA . CYS A 1 73 ? -8.969 16.938 12.25 1 97.38 73 CYS A CA 1
ATOM 552 C C . CYS A 1 73 ? -9.586 18.062 11.422 1 97.38 73 CYS A C 1
ATOM 554 O O . CYS A 1 73 ? -10.812 18.188 11.375 1 97.38 73 CYS A O 1
ATOM 556 N N . LEU A 1 74 ? -8.727 18.859 10.898 1 95.69 74 LEU A N 1
ATOM 557 C CA . LEU A 1 74 ? -9.102 19.953 10.008 1 95.69 74 LEU A CA 1
ATOM 558 C C . LEU A 1 74 ? -8.617 19.672 8.586 1 95.69 74 LEU A C 1
ATOM 560 O O . LEU A 1 74 ? -7.414 19.656 8.32 1 95.69 74 LEU A O 1
ATOM 564 N N . VAL A 1 75 ? -9.57 19.516 7.664 1 94.75 75 VAL A N 1
ATOM 565 C CA . VAL A 1 75 ? -9.195 19.141 6.305 1 94.75 75 VAL A CA 1
ATOM 566 C C . VAL A 1 75 ? -9.57 20.266 5.34 1 94.75 75 VAL A C 1
ATOM 568 O O . VAL A 1 75 ? -10.727 20.672 5.266 1 94.75 75 VAL A O 1
ATOM 571 N N . HIS A 1 76 ? -8.523 20.688 4.645 1 89.12 76 HIS A N 1
ATOM 572 C CA . HIS A 1 76 ? -8.719 21.688 3.602 1 89.12 76 HIS A CA 1
ATOM 573 C C . HIS A 1 76 ? -9.07 21.031 2.27 1 89.12 76 HIS A C 1
ATOM 575 O O . HIS A 1 76 ? -8.344 20.156 1.791 1 89.12 76 HIS A O 1
ATOM 581 N N . THR A 1 77 ? -10.18 21.422 1.701 1 88.25 77 THR A N 1
ATOM 582 C CA . THR A 1 77 ? -10.555 20.906 0.389 1 88.25 77 THR A CA 1
ATOM 583 C C . THR A 1 77 ? -11.188 22 -0.457 1 88.25 77 THR A C 1
ATOM 585 O O . THR A 1 77 ? -11.133 23.188 -0.096 1 88.25 77 THR A O 1
ATOM 588 N N . ALA A 1 78 ? -11.461 21.719 -1.697 1 83.62 78 ALA A N 1
ATOM 589 C CA . ALA A 1 78 ? -12.086 22.656 -2.641 1 83.62 78 ALA A CA 1
ATOM 590 C C . ALA A 1 78 ? -13.188 21.969 -3.441 1 83.62 78 ALA A C 1
ATOM 592 O O . ALA A 1 78 ? -13.266 20.734 -3.463 1 83.62 78 ALA A O 1
ATOM 593 N N . ALA A 1 79 ? -13.953 22.719 -4.086 1 78.75 79 ALA A N 1
ATOM 594 C CA . ALA A 1 79 ? -15.141 22.219 -4.785 1 78.75 79 ALA A CA 1
ATOM 595 C C . ALA A 1 79 ? -14.766 21.141 -5.793 1 78.75 79 ALA A C 1
ATOM 597 O O . ALA A 1 79 ? -15.414 20.094 -5.852 1 78.75 79 ALA A O 1
ATOM 598 N N . PRO A 1 80 ? -13.734 21.234 -6.488 1 79.06 80 PRO A N 1
ATOM 599 C CA . PRO A 1 80 ? -13.43 20.234 -7.504 1 79.06 80 PRO A CA 1
ATOM 600 C C . PRO A 1 80 ? -13.102 18.875 -6.898 1 79.06 80 PRO A C 1
ATOM 602 O O . PRO A 1 80 ? -13.305 17.828 -7.539 1 79.06 80 PRO A O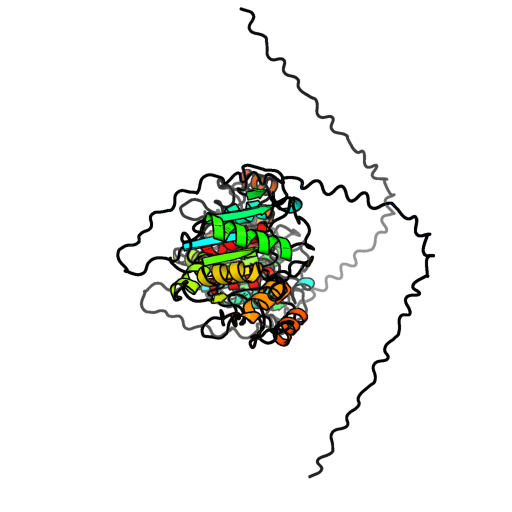 1
ATOM 605 N N . SER A 1 81 ? -12.586 18.922 -5.68 1 83.19 81 SER A N 1
ATOM 606 C CA . SER A 1 81 ? -12.133 17.672 -5.082 1 83.19 81 SER A CA 1
ATOM 607 C C . SER A 1 81 ? -13.047 17.234 -3.947 1 83.19 81 SER A C 1
ATOM 609 O O . SER A 1 81 ? -12.805 16.203 -3.305 1 83.19 81 SER A O 1
ATOM 611 N N . HIS A 1 82 ? -14.055 17.969 -3.793 1 80.56 82 HIS A N 1
ATOM 612 C CA . HIS A 1 82 ? -14.93 17.719 -2.652 1 80.56 82 HIS A CA 1
ATOM 613 C C . HIS A 1 82 ? -15.602 16.359 -2.758 1 80.56 82 HIS A C 1
ATOM 615 O O . HIS A 1 82 ? -15.617 15.594 -1.791 1 80.56 82 HIS A O 1
ATOM 621 N N . GLN A 1 83 ? -15.969 16.047 -3.91 1 80.94 83 GLN A N 1
ATOM 622 C CA . GLN A 1 83 ? -16.734 14.812 -4.07 1 80.94 83 GLN A CA 1
ATOM 623 C C . GLN A 1 83 ? -15.805 13.617 -4.324 1 80.94 83 GLN A C 1
ATOM 625 O O . GLN A 1 83 ? -16.266 12.484 -4.457 1 80.94 83 GLN A O 1
ATOM 630 N N . THR A 1 84 ? -14.562 13.867 -4.309 1 90.25 84 THR A N 1
ATOM 631 C CA . THR A 1 84 ? -13.633 12.766 -4.559 1 90.25 84 THR A CA 1
ATOM 632 C C . THR A 1 84 ? -12.656 12.609 -3.396 1 90.25 84 THR A C 1
ATOM 634 O O . THR A 1 84 ? -12.883 11.805 -2.492 1 90.25 84 THR A O 1
ATOM 637 N N . LEU A 1 85 ? -11.789 13.602 -3.311 1 93 85 LEU A N 1
ATOM 638 C CA . LEU A 1 85 ? -10.742 13.484 -2.305 1 93 85 LEU A CA 1
ATOM 639 C C . LEU A 1 85 ? -11.312 13.656 -0.9 1 93 85 LEU A C 1
ATOM 641 O O . LEU A 1 85 ? -11.039 12.852 -0.01 1 93 85 LEU A O 1
ATOM 645 N N . ALA A 1 86 ? -12.094 14.688 -0.694 1 92.62 86 ALA A N 1
ATOM 646 C CA . ALA A 1 86 ? -12.648 14.93 0.635 1 92.62 86 ALA A CA 1
ATOM 647 C C . ALA A 1 86 ? -13.523 13.766 1.087 1 92.62 86 ALA A C 1
ATOM 649 O O . ALA A 1 86 ? -13.477 13.359 2.248 1 92.62 86 ALA A O 1
ATOM 650 N N . ARG A 1 87 ? -14.289 13.297 0.23 1 91.88 87 ARG A N 1
ATOM 651 C CA . ARG A 1 87 ? -15.133 12.148 0.547 1 91.88 87 ARG A CA 1
ATOM 652 C C . ARG A 1 87 ? -14.281 10.938 0.922 1 91.88 87 ARG A C 1
ATOM 654 O O . ARG A 1 87 ? -14.609 10.219 1.87 1 91.88 87 ARG A O 1
ATOM 661 N N . THR A 1 88 ? -13.273 10.68 0.167 1 94.06 88 THR A N 1
ATOM 662 C CA . THR A 1 88 ? -12.367 9.562 0.443 1 94.06 88 THR A CA 1
ATOM 663 C C . THR A 1 88 ? -11.711 9.727 1.811 1 94.06 88 THR A C 1
ATOM 665 O O . THR A 1 88 ? -11.648 8.773 2.588 1 94.06 88 THR A O 1
ATOM 668 N N . VAL A 1 89 ? -11.266 10.945 2.109 1 96.88 89 VAL A N 1
ATOM 669 C CA . VAL A 1 89 ? -10.648 11.242 3.4 1 96.88 89 VAL A CA 1
ATOM 670 C C . VAL A 1 89 ? -11.641 10.945 4.523 1 96.88 89 VAL A C 1
ATOM 672 O O . VAL A 1 89 ? -11.289 10.297 5.516 1 96.88 89 VAL A O 1
ATOM 675 N N . TYR A 1 90 ? -12.844 11.367 4.332 1 94.62 90 TYR A N 1
ATOM 676 C CA . TYR A 1 90 ? -13.883 11.156 5.332 1 94.62 90 TYR A CA 1
ATOM 677 C C . TYR A 1 90 ? -14.125 9.664 5.555 1 94.62 90 TYR A C 1
ATOM 679 O O . TYR A 1 90 ? -14.281 9.219 6.695 1 94.62 90 TYR A O 1
ATOM 687 N N . GLU A 1 91 ? -14.102 8.906 4.543 1 91.94 91 GLU A N 1
ATOM 688 C CA . GLU A 1 91 ? -14.367 7.477 4.57 1 91.94 91 GLU A CA 1
ATOM 689 C C . GLU A 1 91 ? -13.203 6.711 5.191 1 91.94 91 GLU A C 1
ATOM 691 O O . GLU A 1 91 ? -13.406 5.758 5.945 1 91.94 91 GLU A O 1
ATOM 696 N N . VAL A 1 92 ? -12.07 7.082 4.895 1 94.5 92 VAL A N 1
ATOM 697 C CA . VAL A 1 92 ? -10.906 6.219 5.078 1 94.5 92 VAL A CA 1
ATOM 698 C C . VAL A 1 92 ? -10.281 6.477 6.449 1 94.5 92 VAL A C 1
ATOM 700 O O . VAL A 1 92 ? -10.086 5.543 7.234 1 94.5 92 VAL A O 1
ATOM 703 N N . TRP A 1 93 ? -10.008 7.801 6.715 1 96.69 93 TRP A N 1
ATOM 704 C CA . TRP A 1 93 ? -9.234 7.938 7.945 1 96.69 93 TRP A CA 1
ATOM 705 C C . TRP A 1 93 ? -9.812 9.023 8.836 1 96.69 93 TRP A C 1
ATOM 707 O O . TRP A 1 93 ? -9.602 9.023 10.055 1 96.69 93 TRP A O 1
ATOM 717 N N . ALA A 1 94 ? -10.562 10.008 8.336 1 96.44 94 ALA A N 1
ATOM 718 C CA . ALA A 1 94 ? -10.969 11.18 9.117 1 96.44 94 ALA A CA 1
ATOM 719 C C . ALA A 1 94 ? -11.891 10.773 10.266 1 96.44 94 ALA A C 1
ATOM 721 O O . ALA A 1 94 ? -11.906 11.422 11.312 1 96.44 94 ALA A O 1
ATOM 722 N N . LYS A 1 95 ? -12.641 9.719 10.133 1 94.25 95 LYS A N 1
ATOM 723 C CA . LYS A 1 95 ? -13.578 9.25 11.148 1 94.25 95 LYS A CA 1
ATOM 724 C C . LYS A 1 95 ? -12.836 8.688 12.359 1 94.25 95 LYS A C 1
ATOM 726 O O . LYS A 1 95 ? -13.438 8.484 13.414 1 94.25 95 LYS A O 1
ATOM 731 N N . LYS A 1 96 ? -11.602 8.422 12.172 1 95.19 96 LYS A N 1
ATOM 732 C CA . LYS A 1 96 ? -10.812 7.902 13.281 1 95.19 96 LYS A CA 1
ATOM 733 C C . LYS A 1 96 ? -10.375 9.023 14.211 1 95.19 96 LYS A C 1
ATOM 735 O O . LYS A 1 96 ? -9.875 8.766 15.312 1 95.19 96 LYS A O 1
ATOM 740 N N . CYS A 1 97 ? -10.516 10.258 13.789 1 96.56 97 CYS A N 1
ATOM 741 C CA . CYS A 1 97 ? -10.352 11.391 14.695 1 96.56 97 CYS A CA 1
ATOM 742 C C . CYS A 1 97 ? -11.539 11.516 15.633 1 96.56 97 CYS A C 1
ATOM 744 O O . CYS A 1 97 ? -12.562 10.844 15.445 1 96.56 97 CYS A O 1
ATOM 746 N N . ASP A 1 98 ? -11.328 12.266 16.672 1 95.81 98 ASP A N 1
ATOM 747 C CA . ASP A 1 98 ? -12.453 12.469 17.578 1 95.81 98 ASP A CA 1
ATOM 748 C C . ASP A 1 98 ? -13.547 13.305 16.906 1 95.81 98 ASP A C 1
ATOM 750 O O . ASP A 1 98 ? -14.734 13.086 17.156 1 95.81 98 ASP A O 1
ATOM 754 N N . ASP A 1 99 ? -13.172 14.25 16.125 1 94.75 99 ASP A N 1
ATOM 755 C CA . ASP A 1 99 ? -14.039 15.016 15.227 1 94.75 99 ASP A CA 1
ATOM 756 C C . ASP A 1 99 ? -13.273 15.5 14 1 94.75 99 ASP A C 1
ATOM 758 O O . ASP A 1 99 ? -12.047 15.523 14 1 94.75 99 ASP A O 1
ATOM 762 N N . VAL A 1 100 ? -14.078 15.805 12.93 1 94.88 100 VAL A N 1
ATOM 763 C CA . VAL A 1 100 ? -13.445 16.281 11.711 1 94.88 100 VAL A CA 1
ATOM 764 C C . VAL A 1 100 ? -14.258 17.438 11.125 1 94.88 100 VAL A C 1
ATOM 766 O O . VAL A 1 100 ? -15.492 17.422 11.172 1 94.88 100 VAL A O 1
ATOM 769 N N . LEU A 1 101 ? -13.586 18.406 10.695 1 91.62 101 LEU A N 1
ATOM 770 C CA . LEU A 1 101 ? -14.18 19.516 9.961 1 91.62 101 LEU A CA 1
ATOM 771 C C . LEU A 1 101 ? -13.523 19.688 8.594 1 91.62 101 LEU A C 1
ATOM 773 O O . LEU A 1 101 ? -12.297 19.828 8.508 1 91.62 101 LEU A O 1
ATOM 777 N N . PHE A 1 102 ? -14.367 19.625 7.562 1 91.31 102 PHE A N 1
ATOM 778 C CA . PHE A 1 102 ? -13.914 19.969 6.219 1 91.31 102 PHE A CA 1
ATOM 779 C C . PHE A 1 102 ? -14.227 21.422 5.895 1 91.31 102 PHE A C 1
ATOM 781 O O . PHE A 1 102 ? -15.289 21.922 6.258 1 91.31 102 PHE A O 1
ATOM 788 N N . PHE A 1 103 ? -13.336 22.031 5.27 1 87.5 103 PHE A N 1
ATOM 789 C CA . PHE A 1 103 ? -13.547 23.406 4.809 1 87.5 103 PHE A CA 1
ATOM 790 C C . PHE A 1 103 ? -13.508 23.469 3.285 1 87.5 103 PHE A C 1
ATOM 792 O O . PHE A 1 103 ? -12.492 23.141 2.67 1 87.5 103 PHE A O 1
ATOM 799 N N . SER A 1 104 ? -14.586 23.828 2.73 1 83.19 104 SER A N 1
ATOM 800 C CA . SER A 1 104 ? -14.734 23.766 1.279 1 83.19 104 SER A CA 1
ATOM 801 C C . SER A 1 104 ? -15.555 24.953 0.762 1 83.19 104 SER A C 1
ATOM 803 O O . SER A 1 104 ? -16.359 25.516 1.496 1 83.19 104 SER A O 1
ATOM 805 N N . ASP A 1 105 ? -15.25 25.312 -0.46 1 79.81 105 ASP A N 1
ATOM 806 C CA . ASP A 1 105 ? -16.109 26.281 -1.152 1 79.81 105 ASP A CA 1
ATOM 807 C C . ASP A 1 105 ? -17.219 25.578 -1.922 1 79.81 105 ASP A C 1
ATOM 809 O O . ASP A 1 105 ? -18 26.219 -2.629 1 79.81 105 ASP A O 1
ATOM 813 N N . ALA A 1 106 ? -17.281 24.312 -1.76 1 78.19 106 ALA A N 1
ATOM 814 C CA . ALA A 1 106 ? -18.344 23.547 -2.412 1 78.19 106 ALA A CA 1
ATOM 815 C C . ALA A 1 106 ? -19.688 23.812 -1.749 1 78.19 106 ALA A C 1
ATOM 817 O O . ALA A 1 106 ? -19.766 23.984 -0.53 1 78.19 106 ALA A O 1
ATOM 818 N N . PRO A 1 107 ? -20.703 23.797 -2.633 1 77.12 107 PRO A N 1
ATOM 819 C CA . PRO A 1 107 ? -22.031 23.906 -2.018 1 77.12 107 PRO A CA 1
ATOM 820 C C . PRO A 1 107 ? -22.312 22.812 -1.007 1 77.12 107 PRO A C 1
ATOM 822 O O . PRO A 1 107 ? -21.734 21.719 -1.097 1 77.12 107 PRO A O 1
ATOM 825 N N . ILE A 1 108 ? -23.125 23.156 -0.079 1 72.81 108 ILE A N 1
ATOM 826 C CA . ILE A 1 108 ? -23.422 22.25 1.021 1 72.81 108 ILE A CA 1
ATOM 827 C C . ILE A 1 108 ? -24.016 20.953 0.471 1 72.81 108 ILE A C 1
ATOM 829 O O . ILE A 1 108 ? -24.906 20.984 -0.371 1 72.81 108 ILE A O 1
ATOM 833 N N . ASN A 1 109 ? -23.281 19.938 0.806 1 73 109 ASN A N 1
ATOM 834 C CA . ASN A 1 109 ? -23.766 18.594 0.526 1 73 109 ASN A CA 1
ATOM 835 C C . ASN A 1 109 ? -23.688 17.703 1.766 1 73 109 ASN A C 1
ATOM 837 O O . ASN A 1 109 ? -22.906 17.953 2.678 1 73 109 ASN A O 1
ATOM 841 N N . TRP A 1 110 ? -24.578 16.75 1.885 1 73.75 110 TRP A N 1
ATOM 842 C CA . TRP A 1 110 ? -24.734 15.977 3.113 1 73.75 110 TRP A CA 1
ATOM 843 C C . TRP A 1 110 ? -23.781 14.789 3.141 1 73.75 110 TRP A C 1
ATOM 845 O O . TRP A 1 110 ? -23.625 14.133 4.176 1 73.75 110 TRP A O 1
ATOM 855 N N . GLU A 1 111 ? -23.062 14.555 2.145 1 78.31 111 GLU A N 1
ATOM 856 C CA . GLU A 1 111 ? -22.219 13.367 2.082 1 78.31 111 GLU A CA 1
ATOM 857 C C . GLU A 1 111 ? -20.906 13.594 2.844 1 78.31 111 GLU A C 1
ATOM 859 O O . GLU A 1 111 ? -20.391 12.672 3.482 1 78.31 111 GLU A O 1
ATOM 864 N N . VAL A 1 112 ? -20.406 14.836 2.742 1 81.44 112 VAL A N 1
ATOM 865 C CA . VAL A 1 112 ? -19.203 15.227 3.488 1 81.44 112 VAL A CA 1
ATOM 866 C C . VAL A 1 112 ? -19.516 16.438 4.359 1 81.44 112 VAL A C 1
ATOM 868 O O . VAL A 1 112 ? -19.703 17.547 3.848 1 81.44 112 VAL A O 1
ATOM 871 N N . PRO A 1 113 ? -19.609 16.172 5.602 1 80 113 PRO A N 1
ATOM 872 C CA . PRO A 1 113 ? -19.828 17.344 6.453 1 80 113 PRO A CA 1
ATOM 873 C C . PRO A 1 113 ? -18.703 18.359 6.34 1 80 113 PRO A C 1
ATOM 875 O O . PRO A 1 113 ? -17.531 18.016 6.434 1 80 113 PRO A O 1
ATOM 878 N N . HIS A 1 114 ? -19.172 19.578 5.895 1 81.25 114 HIS A N 1
ATOM 879 C CA . HIS A 1 114 ? -18.125 20.594 5.73 1 81.25 114 HIS A CA 1
ATOM 880 C C . HIS A 1 114 ? -18.641 21.984 6.113 1 81.25 114 HIS A C 1
ATOM 882 O O . HIS A 1 114 ? -19.844 22.203 6.16 1 81.25 114 HIS A O 1
ATOM 888 N N . VAL A 1 115 ? -17.75 22.766 6.52 1 79.62 115 VAL A N 1
ATOM 889 C CA . VAL A 1 115 ? -17.984 24.203 6.68 1 79.62 115 VAL A CA 1
ATOM 890 C C . VAL A 1 115 ? -17.844 24.891 5.328 1 79.62 115 VAL A C 1
ATOM 892 O O . VAL A 1 115 ? -16.812 24.781 4.664 1 79.62 115 VAL A O 1
ATOM 895 N N . TYR A 1 116 ? -18.969 25.5 4.949 1 78.88 116 TYR A N 1
ATOM 896 C CA . TYR A 1 116 ? -18.969 26.234 3.693 1 78.88 116 TYR A CA 1
ATOM 897 C C . TYR A 1 116 ? -18.203 27.547 3.832 1 78.88 116 TYR A C 1
ATOM 899 O O . TYR A 1 116 ? -18.594 28.422 4.613 1 78.88 116 TYR A O 1
ATOM 907 N N . TYR A 1 117 ? -17.125 27.578 3.131 1 76.5 117 TYR A N 1
ATOM 908 C CA . TYR A 1 117 ? -16.25 28.75 3.168 1 76.5 117 TYR A CA 1
ATOM 909 C C . TYR A 1 117 ? -15.898 29.219 1.758 1 76.5 117 TYR A C 1
ATOM 911 O O . TYR A 1 117 ? -14.781 28.984 1.287 1 76.5 117 TYR A O 1
ATOM 919 N N . PRO A 1 118 ? -16.797 29.891 1.187 1 76.62 118 PRO A N 1
ATOM 920 C CA . PRO A 1 118 ? -16.594 30.25 -0.22 1 76.62 118 PRO A CA 1
ATOM 921 C C . PRO A 1 118 ? -15.539 31.328 -0.411 1 76.62 118 PRO A C 1
ATOM 923 O O . PRO A 1 118 ? -15.023 31.5 -1.519 1 76.62 118 PRO A O 1
ATOM 926 N N . MET A 1 119 ? -15.289 31.938 0.756 1 73.38 119 MET A N 1
ATOM 927 C CA . MET A 1 119 ? -14.258 32.969 0.644 1 73.38 119 MET A CA 1
ATOM 928 C C . MET A 1 119 ? -12.875 32.344 0.56 1 73.38 119 MET A C 1
ATOM 930 O O . MET A 1 119 ? -12.633 31.266 1.147 1 73.38 119 MET A O 1
ATOM 934 N N . PHE A 1 120 ? -12.078 32.562 -0.435 1 67.5 120 PHE A N 1
ATOM 935 C CA . PHE A 1 120 ? -10.68 32.156 -0.506 1 67.5 120 PHE A CA 1
ATOM 936 C C . PHE A 1 120 ? -10.555 30.75 -1.071 1 67.5 120 PHE A C 1
ATOM 938 O O . PHE A 1 120 ? -9.852 29.922 -0.507 1 67.5 120 PHE A O 1
ATOM 945 N N . SER A 1 121 ? -11.273 30.359 -2 1 68.75 121 SER A N 1
ATOM 946 C CA . SER A 1 121 ? -11.398 29 -2.521 1 68.75 121 SER A CA 1
ATOM 947 C C . SER A 1 121 ? -10.188 28.625 -3.373 1 68.75 121 SER A C 1
ATOM 949 O O . SER A 1 121 ? -9.969 27.453 -3.662 1 68.75 121 SER A O 1
ATOM 951 N N . THR A 1 122 ? -9.422 29.625 -3.582 1 76.62 122 THR A N 1
ATOM 952 C CA . THR A 1 122 ? -8.281 29.344 -4.438 1 76.62 122 THR A CA 1
ATOM 953 C C . THR A 1 122 ? -7.027 29.094 -3.604 1 76.62 122 THR A C 1
ATOM 955 O O . THR A 1 122 ? -6.953 29.516 -2.449 1 76.62 122 THR A O 1
ATOM 958 N N . ARG A 1 123 ? -6.121 28.422 -4.156 1 80.25 123 ARG A N 1
ATOM 959 C CA . ARG A 1 123 ? -4.859 28.094 -3.5 1 80.25 123 ARG A CA 1
ATOM 960 C C . ARG A 1 123 ? -4.125 29.359 -3.053 1 80.25 123 ARG A C 1
ATOM 962 O O . ARG A 1 123 ? -3.459 29.359 -2.014 1 80.25 123 ARG A O 1
ATOM 969 N N . ASP A 1 124 ? -4.355 30.406 -3.773 1 85.25 124 ASP A N 1
ATOM 970 C CA . ASP A 1 124 ? -3.658 31.656 -3.471 1 85.25 124 ASP A CA 1
ATOM 971 C C . ASP A 1 124 ? -4.18 32.281 -2.178 1 85.25 124 ASP A C 1
ATOM 973 O O . ASP A 1 124 ? -3.561 33.188 -1.628 1 85.25 124 ASP A O 1
ATOM 977 N N . HIS A 1 125 ? -5.184 31.75 -1.629 1 86.69 125 HIS A N 1
ATOM 978 C CA . HIS A 1 125 ? -5.766 32.281 -0.408 1 86.69 125 HIS A CA 1
ATOM 979 C C . HIS A 1 125 ? -5.668 31.297 0.742 1 86.69 125 HIS A C 1
ATOM 981 O O . HIS A 1 125 ? -6.395 31.406 1.731 1 86.69 125 HIS A O 1
ATOM 987 N N . SER A 1 126 ? -4.75 30.359 0.622 1 90 1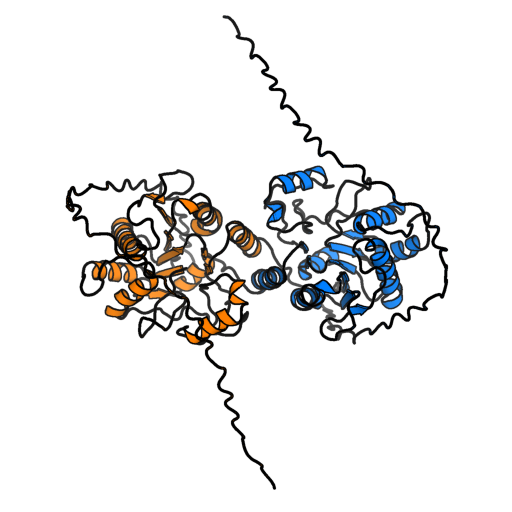26 SER A N 1
ATOM 988 C CA . SER A 1 126 ? -4.629 29.297 1.615 1 90 126 SER A CA 1
ATOM 989 C C . SER A 1 126 ? -4.246 29.859 2.98 1 90 126 SER A C 1
ATOM 991 O O . SER A 1 126 ? -4.695 29.359 4.012 1 90 126 SER A O 1
ATOM 993 N N . TRP A 1 127 ? -3.455 30.922 2.953 1 92.25 127 TRP A N 1
ATOM 994 C CA . TRP A 1 127 ? -3.043 31.531 4.215 1 92.25 127 TRP A CA 1
ATOM 995 C C . TRP A 1 127 ? -4.227 32.188 4.922 1 92.25 127 TRP A C 1
ATOM 997 O O . TRP A 1 127 ? -4.473 31.922 6.102 1 92.25 127 TRP A O 1
ATOM 1007 N N . GLU A 1 128 ? -4.984 32.906 4.234 1 89.06 128 GLU A N 1
ATOM 1008 C CA . GLU A 1 128 ? -6.176 33.531 4.809 1 89.06 128 GLU A CA 1
ATOM 1009 C C . GLU A 1 128 ? -7.16 32.469 5.301 1 89.06 128 GLU A C 1
ATOM 1011 O O . GLU A 1 128 ? -7.75 32.625 6.375 1 89.06 128 GLU A O 1
ATOM 1016 N N . LYS A 1 129 ? -7.242 31.469 4.547 1 88 129 LYS A N 1
ATOM 1017 C CA . LYS A 1 129 ? -8.188 30.406 4.871 1 88 129 LYS A CA 1
ATOM 1018 C C . LYS A 1 129 ? -7.836 29.75 6.203 1 88 129 LYS A C 1
ATOM 1020 O O . LYS A 1 129 ? -8.688 29.625 7.082 1 88 129 LYS A O 1
ATOM 1025 N N . ILE A 1 130 ? -6.578 29.375 6.387 1 91.69 130 ILE A N 1
ATOM 1026 C CA . ILE A 1 130 ? -6.195 28.656 7.602 1 91.69 130 ILE A CA 1
ATOM 1027 C C . ILE A 1 130 ? -6.285 29.594 8.797 1 91.69 130 ILE A C 1
ATOM 1029 O O . ILE A 1 130 ? -6.633 29.172 9.906 1 91.69 130 ILE A O 1
ATOM 1033 N N . ARG A 1 131 ? -5.98 30.875 8.633 1 91.12 131 ARG A N 1
ATOM 1034 C CA . ARG A 1 131 ? -6.141 31.859 9.703 1 91.12 131 ARG A CA 1
ATOM 1035 C C . ARG A 1 131 ? -7.578 31.891 10.203 1 91.12 131 ARG A C 1
ATOM 1037 O O . ARG A 1 131 ? -7.824 31.812 11.406 1 91.12 131 ARG A O 1
ATOM 1044 N N . HIS A 1 132 ? -8.453 31.938 9.281 1 87.44 132 HIS A N 1
ATOM 1045 C CA . HIS A 1 132 ? -9.867 32.031 9.625 1 87.44 132 HIS A CA 1
ATOM 1046 C C . HIS A 1 132 ? -10.359 30.719 10.242 1 87.44 132 HIS A C 1
ATOM 1048 O O . HIS A 1 132 ? -11.156 30.734 11.18 1 87.44 132 HIS A O 1
ATOM 1054 N N . ILE A 1 133 ? -9.906 29.641 9.727 1 89.25 133 ILE A N 1
ATOM 1055 C CA . ILE A 1 133 ? -10.289 28.328 10.234 1 89.25 133 ILE A CA 1
ATOM 1056 C C . ILE A 1 133 ? -9.859 28.172 11.688 1 89.25 133 ILE A C 1
ATOM 1058 O O . ILE A 1 133 ? -10.656 27.781 12.539 1 89.25 133 ILE A O 1
ATOM 1062 N N . LEU A 1 134 ? -8.641 28.5 11.984 1 92.94 134 LEU A N 1
ATOM 1063 C CA . LEU A 1 134 ? -8.133 28.328 13.344 1 92.94 134 LEU A CA 1
ATOM 1064 C C . LEU A 1 134 ? -8.82 29.281 14.305 1 92.94 134 LEU A C 1
ATOM 1066 O O . LEU A 1 134 ? -9.062 28.938 15.469 1 92.94 134 LEU A O 1
ATOM 1070 N N . GLN A 1 135 ? -9.172 30.484 13.812 1 89.94 135 GLN A N 1
ATOM 1071 C CA . GLN A 1 135 ? -9.953 31.406 14.633 1 89.94 135 GLN A CA 1
ATOM 1072 C C . GLN A 1 135 ? -11.336 30.844 14.93 1 89.94 135 GLN A C 1
ATOM 1074 O O . GLN A 1 135 ? -11.805 30.891 16.078 1 89.94 135 GLN A O 1
ATOM 1079 N N . PHE A 1 136 ? -11.906 30.312 13.898 1 87.31 136 PHE A N 1
ATOM 1080 C CA . PHE A 1 136 ? -13.242 29.734 14.016 1 87.31 136 PHE A CA 1
ATOM 1081 C C . PHE A 1 136 ? -13.25 28.562 15 1 87.31 136 PHE A C 1
ATOM 1083 O O . PHE A 1 136 ? -14.102 28.5 15.891 1 87.31 136 PHE A O 1
ATOM 1090 N N . VAL A 1 137 ? -12.312 27.641 14.836 1 90.69 137 VAL A N 1
ATOM 1091 C CA . VAL A 1 137 ? -12.312 26.438 15.672 1 90.69 137 VAL A CA 1
ATOM 1092 C C . VAL A 1 137 ? -11.93 26.812 17.109 1 90.69 137 VAL A C 1
ATOM 1094 O O . VAL A 1 137 ? -12.422 26.203 18.062 1 90.69 137 VAL A O 1
ATOM 1097 N N . HIS A 1 138 ? -11.016 27.766 17.234 1 91.62 138 HIS A N 1
ATOM 1098 C CA . HIS A 1 138 ? -10.664 28.25 18.562 1 91.62 138 HIS A CA 1
ATOM 1099 C C . HIS A 1 138 ? -11.891 28.781 19.297 1 91.62 138 HIS A C 1
ATOM 1101 O O . HIS A 1 138 ? -12.078 28.516 20.484 1 91.62 138 HIS A O 1
ATOM 1107 N N . GLN A 1 139 ? -12.711 29.5 18.641 1 88.88 139 GLN A N 1
ATOM 1108 C CA . GLN A 1 139 ? -13.891 30.141 19.219 1 88.88 139 GLN A CA 1
ATOM 1109 C C . GLN A 1 139 ? -14.977 29.109 19.516 1 88.88 139 GLN A C 1
ATOM 1111 O O . GLN A 1 139 ? -15.68 29.203 20.531 1 88.88 139 GLN A O 1
ATOM 1116 N N . THR A 1 140 ? -15.086 28.062 18.719 1 87.88 140 THR A N 1
ATOM 1117 C CA . THR A 1 140 ? -16.25 27.188 18.781 1 87.88 140 THR A CA 1
ATOM 1118 C C . THR A 1 140 ? -15.906 25.906 19.547 1 87.88 140 THR A C 1
ATOM 1120 O O . THR A 1 140 ? -16.812 25.234 20.047 1 87.88 140 THR A O 1
ATOM 1123 N N . THR A 1 141 ? -14.633 25.594 19.594 1 83.56 141 THR A N 1
ATOM 1124 C CA . THR A 1 141 ? -14.305 24.297 20.172 1 83.56 141 THR A CA 1
ATOM 1125 C C .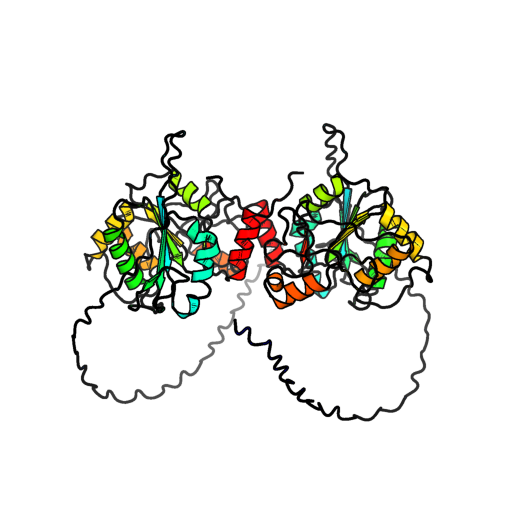 THR A 1 141 ? -13.328 24.438 21.328 1 83.56 141 THR A C 1
ATOM 1127 O O . THR A 1 141 ? -12.703 23.469 21.766 1 83.56 141 THR A O 1
ATOM 1130 N N . TYR A 1 142 ? -13.258 25.641 21.797 1 76.19 142 TYR A N 1
ATOM 1131 C CA . TYR A 1 142 ? -12.258 25.906 22.828 1 76.19 142 TYR A CA 1
ATOM 1132 C C . TYR A 1 142 ? -12.406 24.953 24 1 76.19 142 TYR A C 1
ATOM 1134 O O . TYR A 1 142 ? -13.5 24.797 24.562 1 76.19 142 TYR A O 1
ATOM 1142 N N . GLY A 1 143 ? -11.328 24.281 24.266 1 81.81 143 GLY A N 1
ATOM 1143 C CA . GLY A 1 143 ? -11.289 23.406 25.422 1 81.81 143 GLY A CA 1
ATOM 1144 C C . GLY A 1 143 ? -11.781 22 25.141 1 81.81 143 GLY A C 1
ATOM 1145 O O . GLY A 1 143 ? -11.664 21.109 25.984 1 81.81 143 GLY A O 1
ATOM 1146 N N . LYS A 1 144 ? -12.312 21.734 23.969 1 91.94 144 LYS A N 1
ATOM 1147 C CA . LYS A 1 144 ? -12.906 20.438 23.672 1 91.94 144 LYS A CA 1
ATOM 1148 C C . LYS A 1 144 ? -11.844 19.453 23.188 1 91.94 144 LYS A C 1
ATOM 1150 O O . LYS A 1 144 ? -11.969 18.234 23.391 1 91.94 144 LYS A O 1
ATOM 1155 N N . TYR A 1 145 ? -10.836 19.969 22.547 1 96.44 145 TYR A N 1
ATOM 1156 C CA . TYR A 1 145 ? -9.828 19.109 21.953 1 96.44 145 TYR A CA 1
ATOM 1157 C C . TYR A 1 145 ? -8.438 19.453 22.469 1 96.44 145 TYR A C 1
ATOM 1159 O O . TYR A 1 145 ? -8.195 20.594 22.906 1 96.44 145 TYR A O 1
ATOM 1167 N N . ASP A 1 146 ? -7.605 18.5 22.5 1 97.19 146 ASP A N 1
ATOM 1168 C CA . ASP A 1 146 ? -6.23 18.656 22.969 1 97.19 146 ASP A CA 1
ATOM 1169 C C . ASP A 1 146 ? -5.297 19 21.797 1 97.19 146 ASP A C 1
ATOM 1171 O O . ASP A 1 146 ? -4.312 19.719 21.984 1 97.19 146 ASP A O 1
ATOM 1175 N N . TRP A 1 147 ? -5.648 18.469 20.641 1 97.75 147 TRP A N 1
ATOM 1176 C CA . TRP A 1 147 ? -4.773 18.562 19.469 1 97.75 147 TRP A CA 1
ATOM 1177 C C . TRP A 1 147 ? -5.578 18.859 18.219 1 97.75 147 TRP A C 1
ATOM 1179 O O . TRP A 1 147 ? -6.719 18.422 18.078 1 97.75 147 TRP A O 1
ATOM 1189 N N . TYR A 1 148 ? -4.965 19.578 17.328 1 97.5 148 TYR A N 1
ATOM 1190 C CA . TYR A 1 148 ? -5.539 19.938 16.031 1 97.5 148 TYR A CA 1
ATOM 1191 C C . TYR A 1 148 ? -4.652 19.453 14.891 1 97.5 148 TYR A C 1
ATOM 1193 O O . TYR A 1 148 ? -3.516 19.906 14.742 1 97.5 148 TYR A O 1
ATOM 1201 N N . LEU A 1 149 ? -5.145 18.516 14.102 1 98.31 149 LEU A N 1
ATOM 1202 C CA . LEU A 1 149 ? -4.414 17.984 12.961 1 98.31 149 LEU A CA 1
ATOM 1203 C C . LEU A 1 149 ? -4.918 18.609 11.656 1 98.31 149 LEU A C 1
ATOM 1205 O O . LEU A 1 149 ? -6.086 18.438 11.297 1 98.31 149 LEU A O 1
ATOM 1209 N N . ARG A 1 150 ? -4.094 19.359 11.07 1 97.5 150 ARG A N 1
ATOM 1210 C CA . ARG A 1 150 ? -4.383 19.953 9.773 1 97.5 150 ARG A CA 1
ATOM 1211 C C . ARG A 1 150 ? -3.857 19.094 8.633 1 97.5 150 ARG A C 1
ATOM 1213 O O . ARG A 1 150 ? -2.699 18.672 8.648 1 97.5 150 ARG A O 1
ATOM 1220 N N . ALA A 1 151 ? -4.703 18.828 7.617 1 97.62 151 ALA A N 1
ATOM 1221 C CA . ALA A 1 151 ? -4.273 18 6.484 1 97.62 151 ALA A CA 1
ATOM 1222 C C . ALA A 1 151 ? -4.898 18.5 5.184 1 97.62 151 ALA A C 1
ATOM 1224 O O . ALA A 1 151 ? -6.012 19.031 5.184 1 97.62 151 ALA A O 1
ATOM 1225 N N . ASP A 1 152 ? -4.223 18.344 4.082 1 95 152 ASP A N 1
ATOM 1226 C CA . ASP A 1 152 ? -4.805 18.484 2.75 1 95 152 ASP A CA 1
ATOM 1227 C C . ASP A 1 152 ? -5.746 17.344 2.428 1 95 152 ASP A C 1
ATOM 1229 O O . ASP A 1 152 ? -5.703 16.297 3.08 1 95 152 ASP A O 1
ATOM 1233 N N . ASP A 1 153 ? -6.531 17.516 1.394 1 94.56 153 ASP A N 1
ATOM 1234 C CA . ASP A 1 153 ? -7.523 16.484 1.089 1 94.56 153 ASP A CA 1
ATOM 1235 C C . ASP A 1 153 ? -6.906 15.344 0.284 1 94.56 153 ASP A C 1
ATOM 1237 O O . ASP A 1 153 ? -7.574 14.352 -0.017 1 94.56 153 ASP A O 1
ATOM 1241 N N . ASP A 1 154 ? -5.578 15.445 -0.007 1 96.44 154 ASP A N 1
ATOM 1242 C CA . ASP A 1 154 ? -4.891 14.336 -0.654 1 96.44 154 ASP A CA 1
ATOM 1243 C C . ASP A 1 154 ? -3.861 13.703 0.28 1 96.44 154 ASP A C 1
ATOM 1245 O O . ASP A 1 154 ? -2.963 12.992 -0.169 1 96.44 154 ASP A O 1
ATOM 1249 N N . ALA A 1 155 ? -3.996 14.062 1.523 1 97.62 155 ALA A N 1
ATOM 1250 C CA . ALA A 1 155 ? -3.154 13.438 2.541 1 97.62 155 ALA A CA 1
ATOM 1251 C C . ALA A 1 155 ? -3.787 12.148 3.059 1 97.62 155 ALA A C 1
ATOM 1253 O O . ALA A 1 155 ? -5.012 12.047 3.162 1 97.62 155 ALA A O 1
ATOM 1254 N N . PHE A 1 156 ? -2.977 11.148 3.291 1 97.81 156 PHE A N 1
ATOM 1255 C CA . PHE A 1 156 ? -3.346 9.93 4.008 1 97.81 156 PHE A CA 1
ATOM 1256 C C . PHE A 1 156 ? -2.754 9.93 5.414 1 97.81 156 PHE A C 1
ATOM 1258 O O . PHE A 1 156 ? -1.533 9.945 5.578 1 97.81 156 PHE A O 1
ATOM 1265 N N . VAL A 1 157 ? -3.652 9.891 6.402 1 98.38 157 VAL A N 1
ATOM 1266 C CA . VAL A 1 157 ? -3.193 10 7.781 1 98.38 157 VAL A CA 1
ATOM 1267 C C . VAL A 1 157 ? -3.49 8.703 8.523 1 98.38 157 VAL A C 1
ATOM 1269 O O . VAL A 1 157 ? -4.602 8.172 8.445 1 98.38 157 VAL A O 1
ATOM 1272 N N . VAL A 1 158 ? -2.473 8.141 9.148 1 97.56 158 VAL A N 1
ATOM 1273 C CA . VAL A 1 158 ? -2.656 7.078 10.125 1 97.56 158 VAL A CA 1
ATOM 1274 C C . VAL A 1 158 ? -2.928 7.684 11.5 1 97.56 158 VAL A C 1
ATOM 1276 O O . VAL A 1 158 ? -2.01 7.852 12.305 1 97.56 158 VAL A O 1
ATOM 1279 N N . VAL A 1 159 ? -4.16 7.898 11.82 1 97.62 159 VAL A N 1
ATOM 1280 C CA . VAL A 1 159 ? -4.594 8.68 12.977 1 97.62 159 VAL A CA 1
ATOM 1281 C C . VAL A 1 159 ? -4.129 8.008 14.266 1 97.62 159 VAL A C 1
ATOM 1283 O O . VAL A 1 159 ? -3.771 8.68 15.234 1 97.62 159 VAL A O 1
ATOM 1286 N N . GLU A 1 160 ? -4.074 6.672 14.25 1 96.56 160 GLU A N 1
ATOM 1287 C CA . GLU A 1 160 ? -3.605 5.918 15.414 1 96.56 160 GLU A CA 1
ATOM 1288 C C . GLU A 1 160 ? -2.164 6.281 15.758 1 96.56 160 GLU A C 1
ATOM 1290 O O . GLU A 1 160 ? -1.827 6.445 16.938 1 96.56 160 GLU A O 1
ATOM 1295 N N . ASN A 1 161 ? -1.4 6.426 14.742 1 97.12 161 ASN A N 1
ATOM 1296 C CA . ASN A 1 161 ? -0.004 6.781 14.969 1 97.12 161 ASN A CA 1
ATOM 1297 C C . ASN A 1 161 ? 0.14 8.234 15.422 1 97.12 161 ASN A C 1
ATOM 1299 O O . ASN A 1 161 ? 0.999 8.547 16.25 1 97.12 161 ASN A O 1
ATOM 1303 N N . ALA A 1 162 ? -0.72 9.109 14.875 1 98 162 ALA A N 1
ATOM 1304 C CA . ALA A 1 162 ? -0.739 10.492 15.352 1 98 162 ALA A CA 1
ATOM 1305 C C . ALA A 1 162 ? -1.107 10.555 16.828 1 98 162 ALA A C 1
ATOM 1307 O O . ALA A 1 162 ? -0.462 11.266 17.609 1 98 162 ALA A O 1
ATOM 1308 N N . ARG A 1 163 ? -2.107 9.82 17.188 1 97.31 163 ARG A N 1
ATOM 1309 C CA . ARG A 1 163 ? -2.58 9.789 18.562 1 97.31 163 ARG A CA 1
ATOM 1310 C C . ARG A 1 163 ? -1.494 9.273 19.5 1 97.31 163 ARG A C 1
ATOM 1312 O O . ARG A 1 163 ? -1.282 9.836 20.578 1 97.31 163 ARG A O 1
ATOM 1319 N N . LYS A 1 164 ? -0.837 8.234 19.078 1 96.06 164 LYS A N 1
ATOM 1320 C CA . LYS A 1 164 ? 0.254 7.699 19.891 1 96.06 164 LYS A CA 1
ATOM 1321 C C . LYS A 1 164 ? 1.381 8.719 20.047 1 96.06 164 LYS A C 1
ATOM 1323 O O . LYS A 1 164 ? 1.936 8.883 21.125 1 96.06 164 LYS A O 1
ATOM 1328 N N . LEU A 1 165 ? 1.694 9.375 19.016 1 96.5 165 LEU A N 1
ATOM 1329 C CA . LEU A 1 165 ? 2.762 10.367 19.031 1 96.5 165 LEU A CA 1
ATOM 1330 C C . LEU A 1 165 ? 2.473 11.469 20.047 1 96.5 165 LEU A C 1
ATOM 1332 O O . LEU A 1 165 ? 3.33 11.805 20.859 1 96.5 165 LEU A O 1
ATOM 1336 N N . VAL A 1 166 ? 1.224 11.953 20.094 1 97.06 166 VAL A N 1
ATOM 1337 C CA . VAL A 1 166 ? 0.921 13.125 20.922 1 97.06 166 VAL A CA 1
ATOM 1338 C C . VAL A 1 166 ? 0.504 12.68 22.312 1 97.06 166 VAL A C 1
ATOM 1340 O O . VAL A 1 166 ? 0.4 13.5 23.234 1 97.06 166 VAL A O 1
ATOM 1343 N N . SER A 1 167 ? 0.268 11.375 22.531 1 95 167 SER A N 1
ATOM 1344 C CA . SER A 1 167 ? -0.16 10.859 23.828 1 95 167 SER A CA 1
ATOM 1345 C C . SER A 1 167 ? 0.918 11.055 24.891 1 95 167 SER A C 1
ATOM 1347 O O . SER A 1 167 ? 0.625 11.062 26.078 1 95 167 SER A O 1
ATOM 1349 N N . ARG A 1 168 ? 2.09 11.289 24.391 1 90.06 168 ARG A N 1
ATOM 1350 C CA . ARG A 1 168 ? 3.209 11.43 25.328 1 90.06 168 ARG A CA 1
ATOM 1351 C C . ARG A 1 168 ? 3.508 12.906 25.594 1 90.06 168 ARG A C 1
ATOM 1353 O O . ARG A 1 168 ? 4.5 13.234 26.25 1 90.06 168 ARG A O 1
ATOM 1360 N N . MET A 1 169 ? 2.709 13.75 25.141 1 94.94 169 MET A N 1
ATOM 1361 C CA . MET A 1 169 ? 2.936 15.188 25.219 1 94.94 169 MET A CA 1
ATOM 1362 C C . MET A 1 169 ? 1.8 15.875 25.969 1 94.94 169 MET A C 1
ATOM 1364 O O . MET A 1 169 ? 0.68 15.359 26.016 1 94.94 169 MET A O 1
ATOM 1368 N N . ASP A 1 170 ? 2.158 17.016 26.562 1 95.88 170 ASP A N 1
ATOM 1369 C CA . ASP A 1 170 ? 1.174 17.828 27.281 1 95.88 170 ASP A CA 1
ATOM 1370 C C . ASP A 1 170 ? 0.641 18.953 26.391 1 95.88 170 ASP A C 1
ATOM 1372 O O . ASP A 1 170 ? 1.354 19.922 26.094 1 95.88 170 ASP A O 1
ATOM 1376 N N . PRO A 1 171 ? -0.613 18.906 25.984 1 96.19 171 PRO A N 1
ATOM 1377 C CA . PRO A 1 171 ? -1.165 19.859 25.016 1 96.19 171 PRO A CA 1
ATOM 1378 C C . PRO A 1 171 ? -1.302 21.266 25.578 1 96.19 171 PRO A C 1
ATOM 1380 O O . PRO A 1 171 ? -1.644 22.203 24.859 1 96.19 171 PRO A O 1
ATOM 1383 N N . THR A 1 172 ? -1.053 21.469 26.875 1 95.5 172 THR A N 1
ATOM 1384 C CA . THR A 1 172 ? -1.104 22.797 27.484 1 95.5 172 THR A CA 1
ATOM 1385 C C . THR A 1 172 ? 0.212 23.531 27.266 1 95.5 172 THR A C 1
ATOM 1387 O O . THR A 1 172 ? 0.375 24.672 27.719 1 95.5 172 THR A O 1
ATOM 1390 N N . HIS A 1 173 ? 1.122 22.891 26.594 1 96.81 173 HIS A N 1
ATOM 1391 C CA . HIS A 1 173 ? 2.322 23.547 26.078 1 96.81 173 HIS A CA 1
ATOM 1392 C C . HIS A 1 173 ? 2.24 23.734 24.562 1 96.81 173 HIS A C 1
ATOM 1394 O O . HIS A 1 173 ? 1.466 23.062 23.891 1 96.81 173 HIS A O 1
ATOM 1400 N N . ASP A 1 174 ? 3.047 24.719 24.078 1 97.31 174 ASP A N 1
ATOM 1401 C CA . ASP A 1 174 ? 3.039 25.016 22.656 1 97.31 174 ASP A CA 1
ATOM 1402 C C . ASP A 1 174 ? 3.811 23.953 21.875 1 97.31 174 ASP A C 1
ATOM 1404 O O . ASP A 1 174 ? 5.02 23.797 22.047 1 97.31 174 ASP A O 1
ATOM 1408 N N . PHE A 1 175 ? 3.076 23.234 21 1 97.56 175 PHE A N 1
ATOM 1409 C CA . PHE A 1 175 ? 3.719 22.25 20.141 1 97.56 175 PHE A CA 1
ATOM 1410 C C . PHE A 1 175 ? 3.268 22.406 18.688 1 97.56 175 PHE A C 1
ATOM 1412 O O . PHE A 1 175 ? 2.09 22.656 18.422 1 97.56 175 PHE A O 1
ATOM 1419 N N . LEU A 1 176 ? 4.191 22.406 17.844 1 98.38 176 LEU A N 1
ATOM 1420 C CA . LEU A 1 176 ? 4.012 22.266 16.391 1 98.38 176 LEU A CA 1
ATOM 1421 C C . LEU A 1 176 ? 4.754 21.031 15.875 1 98.38 176 LEU A C 1
ATOM 1423 O O . LEU A 1 176 ? 5.977 20.938 16.016 1 98.38 176 LEU A O 1
ATOM 1427 N N . LEU A 1 177 ? 4.02 20.062 15.336 1 98.56 177 LEU A N 1
ATOM 1428 C CA . LEU A 1 177 ? 4.609 18.828 14.828 1 98.56 177 LEU A CA 1
ATOM 1429 C C . LEU A 1 177 ? 4.395 18.719 13.32 1 98.56 177 LEU A C 1
ATOM 1431 O O . LEU A 1 177 ? 3.365 19.141 12.797 1 98.56 177 LEU A O 1
ATOM 1435 N N . GLY A 1 178 ? 5.266 18.125 12.617 1 98.31 178 GLY A N 1
ATOM 1436 C CA . GLY A 1 178 ? 5.258 17.922 11.172 1 98.31 178 GLY A CA 1
ATOM 1437 C C . GLY A 1 178 ? 6.648 17.766 10.586 1 98.31 178 GLY A C 1
ATOM 1438 O O . GLY A 1 178 ? 7.645 17.828 11.305 1 98.31 178 GLY A O 1
ATOM 1439 N N . PHE A 1 179 ? 6.672 17.484 9.32 1 98.12 179 PHE A N 1
ATOM 1440 C CA . PHE A 1 179 ? 7.98 17.547 8.68 1 98.12 179 PHE A CA 1
ATOM 1441 C C . PHE A 1 179 ? 8.555 18.953 8.742 1 98.12 179 PHE A C 1
ATOM 1443 O O . PHE A 1 179 ? 7.895 19.906 8.336 1 98.12 179 PHE A O 1
ATOM 1450 N N . ARG A 1 180 ? 9.719 19.062 9.234 1 98.06 180 ARG A N 1
ATOM 1451 C CA . ARG A 1 180 ? 10.328 20.375 9.469 1 98.06 180 ARG A CA 1
ATOM 1452 C C . ARG A 1 180 ? 11.258 20.75 8.32 1 98.06 180 ARG A C 1
ATOM 1454 O O . ARG A 1 180 ? 12.336 20.188 8.172 1 98.06 180 ARG A O 1
ATOM 1461 N N . TRP A 1 181 ? 10.82 21.734 7.594 1 97.69 181 TRP A N 1
ATOM 1462 C CA . TRP A 1 181 ? 11.703 22.328 6.594 1 97.69 181 TRP A CA 1
ATOM 1463 C C . TRP A 1 181 ? 12.703 23.281 7.242 1 97.69 181 TRP A C 1
ATOM 1465 O O . TRP A 1 181 ? 12.391 23.938 8.242 1 97.69 181 TRP A O 1
ATOM 1475 N N . GLY A 1 182 ? 13.828 23.453 6.586 1 96.31 182 GLY A N 1
ATOM 1476 C CA . GLY A 1 182 ? 14.875 24.266 7.184 1 96.31 182 GLY A CA 1
ATOM 1477 C C . GLY A 1 182 ? 15.133 25.562 6.434 1 96.31 182 GLY A C 1
ATOM 1478 O O . GLY A 1 182 ? 16.141 26.234 6.664 1 96.31 182 GLY A O 1
ATOM 1479 N N . PHE A 1 183 ? 14.25 25.922 5.566 1 92.12 183 PHE A N 1
ATOM 1480 C CA . PHE A 1 183 ? 14.43 27.156 4.812 1 92.12 183 PHE A CA 1
ATOM 1481 C C . PHE A 1 183 ? 13.266 28.109 5.055 1 92.12 183 PHE A C 1
ATOM 1483 O O . PHE A 1 183 ? 12.32 27.781 5.773 1 92.12 183 PHE A O 1
ATOM 1490 N N . PHE A 1 184 ? 13.32 29.469 4.594 1 90.56 184 PHE A N 1
ATOM 1491 C CA . PHE A 1 184 ? 12.305 30.516 4.707 1 90.56 184 PHE A CA 1
ATOM 1492 C C . PHE A 1 184 ? 12.312 31.125 6.102 1 90.56 184 PHE A C 1
ATOM 1494 O O . PHE A 1 184 ? 12.383 32.344 6.246 1 90.56 184 PHE A O 1
ATOM 1501 N N . GLU A 1 185 ? 12.195 30.25 7.129 1 88.69 185 GLU A N 1
ATOM 1502 C CA . GLU A 1 185 ? 12.289 30.625 8.531 1 88.69 185 GLU A CA 1
ATOM 1503 C C . GLU A 1 185 ? 13.523 30.016 9.195 1 88.69 185 GLU A C 1
ATOM 1505 O O . GLU A 1 185 ? 13.797 28.828 9.023 1 88.69 185 GLU A O 1
ATOM 1510 N N . HIS A 1 186 ? 14.25 30.781 9.969 1 90.56 186 HIS A N 1
ATOM 1511 C CA . HIS A 1 186 ? 15.539 30.391 10.523 1 90.56 186 HIS A CA 1
ATOM 1512 C C . HIS A 1 186 ? 15.445 29.078 11.281 1 90.56 186 HIS A C 1
ATOM 1514 O O . HIS A 1 186 ? 16.344 28.219 11.18 1 90.56 186 HIS A O 1
ATOM 1520 N N . LYS A 1 187 ? 14.422 28.891 12.016 1 93.88 187 LYS A N 1
ATOM 1521 C CA . LYS A 1 187 ? 14.289 27.656 12.781 1 93.88 187 LYS A CA 1
ATOM 1522 C C . LYS A 1 187 ? 13.32 26.703 12.102 1 93.88 187 LYS A C 1
ATOM 1524 O O . LYS A 1 187 ? 12.898 25.703 12.703 1 93.88 187 LYS A O 1
ATOM 1529 N N . GLY A 1 188 ? 12.93 27.062 10.922 1 96.31 188 GLY A N 1
ATOM 1530 C CA . GLY A 1 188 ? 12.148 26.188 10.07 1 96.31 188 GLY A CA 1
ATOM 1531 C C . GLY A 1 188 ? 10.648 26.312 10.297 1 96.31 188 GLY A C 1
ATOM 1532 O O . GLY A 1 188 ? 10.211 27.172 11.07 1 96.31 188 GLY A O 1
ATOM 1533 N N . TYR A 1 189 ? 9.906 25.562 9.594 1 97.81 189 TYR A N 1
ATOM 1534 C CA . TYR A 1 189 ? 8.453 25.484 9.672 1 97.81 189 TYR A CA 1
ATOM 1535 C C . TYR A 1 189 ? 7.957 24.078 9.328 1 97.81 189 TYR A C 1
ATOM 1537 O O . TYR A 1 189 ? 8.695 23.281 8.75 1 97.81 189 TYR A O 1
ATOM 1545 N N . ALA A 1 190 ? 6.777 23.734 9.758 1 98.25 190 ALA A N 1
ATOM 1546 C CA . ALA A 1 190 ? 6.184 22.422 9.453 1 98.25 190 ALA A CA 1
ATOM 1547 C C . ALA A 1 190 ? 5.52 22.438 8.078 1 98.25 190 ALA A C 1
ATOM 1549 O O . ALA A 1 190 ? 4.766 23.359 7.754 1 98.25 190 ALA A O 1
ATOM 1550 N N . ASP A 1 191 ? 5.797 21.422 7.34 1 97.75 191 ASP A N 1
ATOM 1551 C CA . ASP A 1 191 ? 5.246 21.312 5.992 1 97.75 191 ASP A CA 1
ATOM 1552 C C . ASP A 1 191 ? 3.721 21.328 6.02 1 97.75 191 ASP A C 1
ATOM 1554 O O . ASP A 1 191 ? 3.104 20.766 6.926 1 97.75 191 ASP A O 1
ATOM 1558 N N . GLY A 1 192 ? 3.148 21.844 4.922 1 96.5 192 GLY A N 1
ATOM 1559 C CA . GLY A 1 192 ? 1.728 22.156 4.883 1 96.5 192 GLY A CA 1
ATOM 1560 C C . GLY A 1 192 ? 0.868 20.953 4.523 1 96.5 192 GLY A C 1
ATOM 1561 O O . GLY A 1 192 ? -0.361 21.031 4.594 1 96.5 192 GLY A O 1
ATOM 1562 N N . SER A 1 193 ? 1.49 19.797 4.152 1 96.31 193 SER A N 1
ATOM 1563 C CA . SER A 1 193 ? 0.682 18.625 3.84 1 96.31 193 SER A CA 1
ATOM 1564 C C . SER A 1 193 ? -0.095 18.141 5.062 1 96.31 193 SER A C 1
ATOM 1566 O O . SER A 1 193 ? -1.287 17.844 4.969 1 96.31 193 SER A O 1
ATOM 1568 N N . THR A 1 194 ? 0.591 18.031 6.125 1 98.31 194 THR A N 1
ATOM 1569 C CA . THR A 1 194 ? 0.006 17.656 7.406 1 98.31 194 THR A CA 1
ATOM 1570 C C . THR A 1 194 ? 0.857 18.172 8.562 1 98.31 194 THR A C 1
ATOM 1572 O O . THR A 1 194 ? 2.082 18.031 8.547 1 98.31 194 THR A O 1
ATOM 1575 N N . TYR A 1 195 ? 0.239 18.812 9.5 1 98.56 195 TYR A N 1
ATOM 1576 C CA . TYR A 1 195 ? 0.916 19.156 10.742 1 98.56 195 TYR A CA 1
ATOM 1577 C C . TYR A 1 195 ? -0.061 19.141 11.914 1 98.56 195 TYR A C 1
ATOM 1579 O O . TYR A 1 195 ? -1.277 19.109 11.719 1 98.56 195 TYR A O 1
ATOM 1587 N N . ILE A 1 196 ? 0.44 19.094 13.109 1 98.69 196 ILE A N 1
ATOM 1588 C CA . ILE A 1 196 ? -0.365 19.016 14.32 1 98.69 196 ILE A CA 1
ATOM 1589 C C . ILE A 1 196 ? -0.009 20.172 15.25 1 98.69 196 ILE A C 1
ATOM 1591 O O . ILE A 1 196 ? 1.168 20.484 15.43 1 98.69 196 ILE A O 1
ATOM 1595 N N . LEU A 1 197 ? -0.997 20.812 15.773 1 98.06 197 LEU A N 1
ATOM 1596 C CA . LEU A 1 197 ? -0.854 21.859 16.781 1 98.06 197 LEU A CA 1
ATOM 1597 C C . LEU A 1 197 ? -1.481 21.438 18.094 1 98.06 197 LEU A C 1
ATOM 1599 O O . LEU A 1 197 ? -2.553 20.828 18.109 1 98.06 197 LEU A O 1
ATOM 1603 N N . SER A 1 198 ? -0.814 21.766 19.188 1 97.25 198 SER A N 1
ATOM 1604 C CA . SER A 1 198 ? -1.45 21.609 20.5 1 97.25 198 SER A CA 1
ATOM 1605 C C . SER A 1 198 ? -2.527 22.672 20.703 1 97.25 198 SER A C 1
ATOM 1607 O O . SER A 1 198 ? -2.551 23.688 20.016 1 97.25 198 SER A O 1
ATOM 1609 N N . LYS A 1 199 ? -3.414 22.422 21.625 1 96.25 199 LYS A N 1
ATOM 1610 C CA . LYS A 1 199 ? -4.43 23.391 22 1 96.25 199 LYS A CA 1
ATOM 1611 C C . LYS A 1 199 ? -3.791 24.734 22.391 1 96.25 199 LYS A C 1
ATOM 1613 O O . LYS A 1 199 ? -4.277 25.797 21.984 1 96.25 199 LYS A O 1
ATOM 1618 N N . LYS A 1 200 ? -2.711 24.672 23.125 1 96.31 200 LYS A N 1
ATOM 1619 C CA . LYS A 1 200 ? -2.031 25.906 23.516 1 96.31 200 LYS A CA 1
ATOM 1620 C C . LYS A 1 200 ? -1.478 26.641 22.297 1 96.31 200 LYS A C 1
ATOM 1622 O O . LYS A 1 200 ? -1.534 27.859 22.234 1 96.31 200 LYS A O 1
ATOM 1627 N N . ALA A 1 201 ? -0.953 25.906 21.328 1 96.44 201 ALA A N 1
ATOM 1628 C CA . ALA A 1 201 ? -0.406 26.531 20.125 1 96.44 201 ALA A CA 1
ATOM 1629 C C . ALA A 1 201 ? -1.501 27.234 19.328 1 96.44 201 ALA A C 1
ATOM 1631 O O . ALA A 1 201 ? -1.271 28.297 18.75 1 96.44 201 ALA A O 1
ATOM 1632 N N . VAL A 1 202 ? -2.652 26.625 19.219 1 96.06 202 VAL A N 1
ATOM 1633 C CA . VAL A 1 202 ? -3.773 27.25 18.531 1 96.06 202 VAL A CA 1
ATOM 1634 C C . VAL A 1 202 ? -4.172 28.531 19.266 1 96.06 202 VAL A C 1
ATOM 1636 O O . VAL A 1 202 ? -4.398 29.562 18.625 1 96.06 202 VAL A O 1
ATOM 1639 N N . ASP A 1 203 ? -4.219 28.453 20.578 1 94.25 203 ASP A N 1
ATOM 1640 C CA . ASP A 1 203 ? -4.512 29.641 21.375 1 94.25 203 ASP A CA 1
ATOM 1641 C C . ASP A 1 203 ? -3.51 30.766 21.094 1 94.25 203 ASP A C 1
ATOM 1643 O O . ASP A 1 203 ? -3.898 31.906 20.891 1 94.25 203 ASP A O 1
ATOM 1647 N N . THR A 1 204 ? -2.322 30.375 21.141 1 94.19 204 THR A N 1
ATOM 1648 C CA . THR A 1 204 ? -1.246 31.328 20.906 1 94.19 204 THR A CA 1
ATOM 1649 C C . THR A 1 204 ? -1.362 31.938 19.516 1 94.19 204 THR A C 1
ATOM 1651 O O . THR A 1 204 ? -1.248 33.156 19.344 1 94.19 204 THR A O 1
ATOM 1654 N N . PHE A 1 205 ? -1.592 31.156 18.516 1 95.25 205 PHE A N 1
ATOM 1655 C CA . PHE A 1 205 ? -1.704 31.609 17.141 1 95.25 205 PHE A CA 1
ATOM 1656 C C . PHE A 1 205 ? -2.854 32.594 17 1 95.25 205 PHE A C 1
ATOM 1658 O O . PHE A 1 205 ? -2.705 33.656 16.359 1 95.25 205 PHE A O 1
ATOM 1665 N N . VAL A 1 206 ? -4.004 32.281 17.531 1 92.31 206 VAL A N 1
ATOM 1666 C CA . VAL A 1 206 ? -5.188 33.094 17.375 1 92.31 206 VAL A CA 1
ATOM 1667 C C . VAL A 1 206 ? -4.953 34.469 18.062 1 92.31 206 VAL A C 1
ATOM 1669 O O . VAL A 1 206 ? -5.367 35.5 17.531 1 92.31 206 VAL A O 1
ATOM 1672 N N . THR A 1 207 ? -4.277 34.375 19.172 1 87.62 207 THR A N 1
ATOM 1673 C CA . THR A 1 207 ? -3.92 35.625 19.828 1 87.62 207 THR A CA 1
ATOM 1674 C C . THR A 1 207 ? -2.998 36.469 18.953 1 87.62 207 THR A C 1
ATOM 1676 O O . THR A 1 207 ? -3.199 37.688 18.797 1 87.62 207 THR A O 1
ATOM 1679 N N . LEU A 1 208 ? -2.039 35.844 18.328 1 87.88 208 LEU A N 1
ATOM 1680 C CA . LEU A 1 208 ? -1.071 36.5 17.469 1 87.88 208 LEU A CA 1
ATOM 1681 C C . LEU A 1 208 ? -1.745 37 16.203 1 87.88 208 LEU A C 1
ATOM 1683 O O . LEU A 1 208 ? -1.337 38.031 15.648 1 87.88 208 LEU A O 1
ATOM 1687 N N . SER A 1 209 ? -2.639 36.25 15.711 1 86.19 209 SER A N 1
ATOM 1688 C CA . SER A 1 209 ? -3.248 36.531 14.414 1 86.19 209 SER A CA 1
ATOM 1689 C C . SER A 1 209 ? -4.008 37.844 14.43 1 86.19 209 SER A C 1
ATOM 1691 O O . SER A 1 209 ? -4.301 38.438 13.375 1 86.19 209 SER A O 1
ATOM 1693 N N . HIS A 1 210 ? -4.254 38.375 15.578 1 85.62 210 HIS A N 1
ATOM 1694 C CA . HIS A 1 210 ? -4.938 39.656 15.703 1 85.62 210 HIS A CA 1
ATOM 1695 C C . HIS A 1 210 ? -3.949 40.812 15.633 1 85.62 210 HIS A C 1
ATOM 1697 O O . HIS A 1 210 ? -4.352 41.969 15.523 1 85.62 210 HIS A O 1
ATOM 1703 N N . ASP A 1 211 ? -2.723 40.5 15.68 1 89.12 211 ASP A N 1
ATOM 1704 C CA . ASP A 1 211 ? -1.662 41.5 15.539 1 89.12 211 ASP A CA 1
ATOM 1705 C C . ASP A 1 211 ? -1.079 41.5 14.125 1 89.12 211 ASP A C 1
ATOM 1707 O O . ASP A 1 211 ? -0.239 40.656 13.805 1 89.12 211 ASP A O 1
ATOM 1711 N N . GLU A 1 212 ? -1.366 42.438 13.336 1 89.25 212 GLU A N 1
ATOM 1712 C CA . GLU A 1 212 ? -0.984 42.469 11.93 1 89.25 212 GLU A CA 1
ATOM 1713 C C . GLU A 1 212 ? 0.516 42.688 11.766 1 89.25 212 GLU A C 1
ATOM 1715 O O . GLU A 1 212 ? 1.079 42.438 10.703 1 89.25 212 GLU A O 1
ATOM 1720 N N . GLU A 1 213 ? 1.14 43.219 12.758 1 87.56 213 GLU A N 1
ATOM 1721 C CA . GLU A 1 213 ? 2.588 43.375 12.711 1 87.56 213 GLU A CA 1
ATOM 1722 C C . GLU A 1 213 ? 3.309 42.062 12.883 1 87.56 213 GLU A C 1
ATOM 1724 O O . GLU A 1 213 ? 4.324 41.812 12.234 1 87.56 213 GLU A O 1
ATOM 1729 N N . LEU A 1 214 ? 2.754 41.219 13.703 1 87.19 214 LEU A N 1
ATOM 1730 C CA . LEU A 1 214 ? 3.395 39.969 14.016 1 87.19 214 LEU A CA 1
ATOM 1731 C C . LEU A 1 214 ? 2.938 38.875 13.055 1 87.19 214 LEU A C 1
ATOM 1733 O O . LEU A 1 214 ? 3.713 37.969 12.703 1 87.19 214 LEU A O 1
ATOM 1737 N N . CYS A 1 215 ? 1.71 38.938 12.656 1 90.44 215 CYS A N 1
ATOM 1738 C CA . CYS A 1 215 ? 1.104 37.906 11.805 1 90.44 215 CYS A CA 1
ATOM 1739 C C . CYS A 1 215 ? 0.157 38.531 10.789 1 90.44 215 CYS A C 1
ATOM 1741 O O . CYS A 1 215 ? -1.063 38.438 10.922 1 90.44 215 CYS A O 1
ATOM 1743 N N . PRO A 1 216 ? 0.719 39.125 9.758 1 89.25 216 PRO A N 1
ATOM 1744 C CA . PRO A 1 216 ? -0.109 39.875 8.812 1 89.25 216 PRO A CA 1
ATOM 1745 C C . PRO A 1 216 ? -0.975 38.969 7.934 1 89.25 216 PRO A C 1
ATOM 1747 O O . PRO A 1 216 ? -0.571 37.875 7.605 1 89.25 216 PRO A O 1
ATOM 1750 N N . GLU A 1 217 ? -2.156 39.438 7.641 1 87 217 GLU A N 1
ATOM 1751 C CA . GLU A 1 217 ? -3.039 38.75 6.684 1 87 217 GLU A CA 1
ATOM 1752 C C . GLU A 1 217 ? -2.814 39.281 5.27 1 87 217 GLU A C 1
ATOM 1754 O O . GLU A 1 217 ? -2.828 40.5 5.043 1 87 217 GLU A O 1
ATOM 1759 N N . PHE A 1 218 ? -2.518 38.438 4.359 1 87.06 218 PHE A N 1
ATOM 1760 C CA . PHE A 1 218 ? -2.354 38.75 2.945 1 87.06 218 PHE A CA 1
ATOM 1761 C C . PHE A 1 218 ? -2.498 37.5 2.098 1 87.06 218 PHE A C 1
ATOM 1763 O O . PHE A 1 218 ? -2.576 36.375 2.631 1 87.06 218 PHE A O 1
ATOM 1770 N N . HIS A 1 219 ? -2.596 37.719 0.792 1 83.81 219 HIS A N 1
ATOM 1771 C CA . HIS A 1 219 ? -2.793 36.594 -0.103 1 83.81 219 HIS A CA 1
ATOM 1772 C C . HIS A 1 219 ? -1.501 35.781 -0.283 1 83.81 219 HIS A C 1
ATOM 1774 O O . HIS A 1 219 ? -0.476 36.344 -0.68 1 83.81 219 HIS A O 1
ATOM 1780 N N . ARG A 1 220 ? -1.623 34.5 0.106 1 88.94 220 ARG A N 1
ATOM 1781 C CA . ARG A 1 220 ? -0.466 33.625 -0.062 1 88.94 220 ARG A CA 1
ATOM 1782 C C . ARG A 1 220 ? -0.886 32.188 -0.113 1 88.94 220 ARG A C 1
ATOM 1784 O O . ARG A 1 220 ? -1.752 31.75 0.652 1 88.94 220 ARG A O 1
ATOM 1791 N N . ALA A 1 221 ? -0.207 31.438 -1.005 1 88.62 221 ALA A N 1
ATOM 1792 C CA . ALA A 1 221 ? -0.527 30.031 -1.197 1 88.62 221 ALA A CA 1
ATOM 1793 C C . ALA A 1 221 ? 0.168 29.156 -0.151 1 88.62 221 ALA A C 1
ATOM 1795 O O . ALA A 1 221 ? -0.41 28.188 0.342 1 88.62 221 ALA A O 1
ATOM 1796 N N . GLU A 1 222 ? 1.399 29.531 0.212 1 93.62 222 GLU A N 1
ATOM 1797 C CA . GLU A 1 222 ? 2.209 28.75 1.142 1 93.62 222 GLU A CA 1
ATOM 1798 C C . GLU A 1 222 ? 1.832 29.062 2.59 1 93.62 222 GLU A C 1
ATOM 1800 O O . GLU A 1 222 ? 2.611 29.672 3.324 1 93.62 222 GLU A O 1
ATOM 1805 N N . GLU A 1 223 ? 0.701 28.531 2.947 1 94.31 223 GLU A N 1
ATOM 1806 C CA . GLU A 1 223 ? 0.167 28.828 4.273 1 94.31 223 GLU A CA 1
ATOM 1807 C C . GLU A 1 223 ? 1.062 28.25 5.371 1 94.31 223 GLU A C 1
ATOM 1809 O O . GLU A 1 223 ? 1.159 28.828 6.457 1 94.31 223 GLU A O 1
ATOM 1814 N N . ASP A 1 224 ? 1.793 27.125 5.113 1 96 224 ASP A N 1
ATOM 1815 C CA . ASP A 1 224 ? 2.668 26.484 6.094 1 96 224 ASP A CA 1
ATOM 1816 C C . ASP A 1 224 ? 3.861 27.375 6.426 1 96 224 ASP A C 1
ATOM 1818 O O . ASP A 1 224 ? 4.258 27.484 7.586 1 96 224 ASP A O 1
ATOM 1822 N N . GLN A 1 225 ? 4.359 28.078 5.422 1 96.12 225 GLN A N 1
ATOM 1823 C CA . GLN A 1 225 ? 5.461 29.016 5.637 1 96.12 225 GLN A CA 1
ATOM 1824 C C . GLN A 1 225 ? 5.031 30.172 6.531 1 96.12 225 GLN A C 1
ATOM 1826 O O . GLN A 1 225 ? 5.742 30.531 7.473 1 96.12 225 GLN A O 1
ATOM 1831 N N . GLU A 1 226 ? 3.895 30.672 6.262 1 94.62 226 GLU A N 1
ATOM 1832 C CA . GLU A 1 226 ? 3.406 31.812 7.031 1 94.62 226 GLU A CA 1
ATOM 1833 C C . GLU A 1 226 ? 3.037 31.391 8.453 1 94.62 226 GLU A C 1
ATOM 1835 O O . GLU A 1 226 ? 3.266 32.156 9.406 1 94.62 226 GLU A O 1
ATOM 1840 N N . MET A 1 227 ? 2.467 30.203 8.539 1 95.62 227 MET A N 1
ATOM 1841 C CA . MET A 1 227 ? 2.203 29.656 9.867 1 95.62 227 MET A CA 1
ATOM 1842 C C . MET A 1 227 ? 3.488 29.562 10.68 1 95.62 227 MET A C 1
ATOM 1844 O O . MET A 1 227 ? 3.527 30 11.836 1 95.62 227 MET A O 1
ATOM 1848 N N . GLY A 1 228 ? 4.516 29.047 10.07 1 95.62 228 GLY A N 1
ATOM 1849 C CA . GLY A 1 228 ? 5.812 28.969 10.719 1 95.62 228 GLY A CA 1
ATOM 1850 C C . GLY A 1 228 ? 6.371 30.312 11.117 1 95.62 228 GLY A C 1
ATOM 1851 O O . GLY A 1 228 ? 6.879 30.484 12.234 1 95.62 228 GLY A O 1
ATOM 1852 N N . ARG A 1 229 ? 6.238 31.266 10.219 1 94.19 229 ARG A N 1
ATOM 1853 C CA . ARG A 1 229 ? 6.746 32.625 10.469 1 94.19 229 ARG A CA 1
ATOM 1854 C C . ARG A 1 229 ? 6.027 33.25 11.648 1 94.19 229 ARG A C 1
ATOM 1856 O O . ARG A 1 229 ? 6.66 33.875 12.516 1 94.19 229 ARG A O 1
ATOM 1863 N N . CYS A 1 230 ? 4.754 33.156 11.688 1 94.38 230 CYS A N 1
ATOM 1864 C CA . CYS A 1 230 ? 3.957 33.75 12.75 1 94.38 230 CYS A CA 1
ATOM 1865 C C . CYS A 1 230 ? 4.281 33.125 14.102 1 94.38 230 CYS A C 1
ATOM 1867 O O . CYS A 1 230 ? 4.562 33.844 15.062 1 94.38 230 CYS A O 1
ATOM 1869 N N . LEU A 1 231 ? 4.301 31.828 14.172 1 95.44 231 LEU A N 1
ATOM 1870 C CA . LEU A 1 231 ? 4.543 31.141 15.43 1 95.44 231 LEU A CA 1
ATOM 1871 C C . LEU A 1 231 ? 5.969 31.375 15.914 1 95.44 231 LEU A C 1
ATOM 1873 O O . LEU A 1 231 ? 6.211 31.453 17.125 1 95.44 231 LEU A O 1
ATOM 1877 N N . ALA A 1 232 ? 6.852 31.531 15.016 1 93.62 232 ALA A N 1
ATOM 1878 C CA . ALA A 1 232 ? 8.258 31.734 15.367 1 93.62 232 ALA A CA 1
ATOM 1879 C C . ALA A 1 232 ? 8.445 33.062 16.109 1 93.62 232 ALA A C 1
ATOM 1881 O O . ALA A 1 232 ? 9.383 33.219 16.891 1 93.62 232 ALA A O 1
ATOM 1882 N N . LYS A 1 233 ? 7.598 34 15.867 1 91.75 233 LYS A N 1
ATOM 1883 C CA . LYS A 1 233 ? 7.684 35.312 16.531 1 91.75 233 LYS A CA 1
ATOM 1884 C C . LYS A 1 233 ? 7.543 35.188 18.031 1 91.75 233 LYS A C 1
ATOM 1886 O O . LYS A 1 233 ? 8.031 36.031 18.797 1 91.75 233 LYS A O 1
ATOM 1891 N N . LEU A 1 234 ? 6.848 34.156 18.422 1 89.69 234 LEU A N 1
ATOM 1892 C CA . LEU A 1 234 ? 6.688 33.906 19.859 1 89.69 234 LEU A CA 1
ATOM 1893 C C . LEU A 1 234 ? 7.535 32.719 20.312 1 89.69 234 LEU A C 1
ATOM 1895 O O . LEU A 1 234 ? 7.301 32.156 21.375 1 89.69 234 LEU A O 1
ATOM 1899 N N . GLY A 1 235 ? 8.375 32.25 19.438 1 90.06 235 GLY A N 1
ATOM 1900 C CA . GLY A 1 235 ? 9.344 31.25 19.812 1 90.06 235 GLY A CA 1
ATOM 1901 C C . GLY A 1 235 ? 8.828 29.828 19.641 1 90.06 235 GLY A C 1
ATOM 1902 O O . GLY A 1 235 ? 9.438 28.875 20.109 1 90.06 235 GLY A O 1
ATOM 1903 N N . ILE A 1 236 ? 7.711 29.656 19 1 94.88 236 ILE A N 1
ATOM 1904 C CA . ILE A 1 236 ? 7.18 28.312 18.75 1 94.88 236 ILE A CA 1
ATOM 1905 C C . ILE A 1 236 ? 7.695 27.812 17.406 1 94.88 236 ILE A C 1
ATOM 1907 O O . ILE A 1 236 ? 7.41 28.406 16.359 1 94.88 236 ILE A O 1
ATOM 1911 N N . THR A 1 237 ? 8.5 26.781 17.438 1 94.94 237 THR A N 1
ATOM 1912 C CA . THR A 1 237 ? 9.039 26.156 16.234 1 94.94 237 THR A CA 1
ATOM 1913 C C . THR A 1 237 ? 8.68 24.672 16.172 1 94.94 237 THR A C 1
ATOM 1915 O O . THR A 1 237 ? 8.297 24.094 17.203 1 94.94 237 THR A O 1
ATOM 1918 N N . PRO A 1 238 ? 8.781 24.062 15.016 1 97.62 238 PRO A N 1
ATOM 1919 C CA . PRO A 1 238 ? 8.43 22.641 14.953 1 97.62 238 PRO A CA 1
ATOM 1920 C C . PRO A 1 238 ? 9.328 21.766 15.82 1 97.62 238 PRO A C 1
ATOM 1922 O O . PRO A 1 238 ? 10.547 21.938 15.82 1 97.62 238 PRO A O 1
ATOM 1925 N N . MET A 1 239 ? 8.688 20.984 16.531 1 96.75 239 MET A N 1
ATOM 1926 C CA . MET A 1 239 ? 9.422 20 17.312 1 96.75 239 MET A CA 1
ATOM 1927 C C . MET A 1 239 ? 9.93 18.875 16.422 1 96.75 239 MET A C 1
ATOM 1929 O O . MET A 1 239 ? 9.406 18.641 15.336 1 96.75 239 MET A O 1
ATOM 1933 N N . ASP A 1 240 ? 10.992 18.172 16.922 1 97.06 240 ASP A N 1
ATOM 1934 C CA . ASP A 1 240 ? 11.445 16.969 16.234 1 97.06 240 ASP A CA 1
ATOM 1935 C C . ASP A 1 240 ? 10.414 15.836 16.359 1 97.06 240 ASP A C 1
ATOM 1937 O O . ASP A 1 240 ? 10.352 15.164 17.391 1 97.06 240 ASP A O 1
ATOM 1941 N N . SER A 1 241 ? 9.656 15.68 15.305 1 97.31 241 SER A N 1
ATOM 1942 C CA . SER A 1 241 ? 8.586 14.695 15.32 1 97.31 241 SER A CA 1
ATOM 1943 C C . SER A 1 241 ? 9.055 13.359 14.742 1 97.31 241 SER A C 1
ATOM 1945 O O . SER A 1 241 ? 8.242 12.469 14.5 1 97.31 241 SER A O 1
ATOM 1947 N N . ARG A 1 242 ? 10.344 13.172 14.469 1 97.25 242 ARG A N 1
ATOM 1948 C CA . ARG A 1 242 ? 10.914 11.922 13.953 1 97.25 242 ARG A CA 1
ATOM 1949 C C . ARG A 1 242 ? 10.938 10.852 15.031 1 97.25 242 ARG A C 1
ATOM 1951 O O . ARG A 1 242 ? 10.727 11.141 16.219 1 97.25 242 ARG A O 1
ATOM 1958 N N . ASP A 1 243 ? 11.148 9.625 14.617 1 96.62 243 ASP A N 1
ATOM 1959 C CA . ASP A 1 243 ? 11.234 8.57 15.625 1 96.62 243 ASP A CA 1
ATOM 1960 C C . ASP A 1 243 ? 12.625 8.508 16.25 1 96.62 243 ASP A C 1
ATOM 1962 O O . ASP A 1 243 ? 13.484 9.344 15.945 1 96.62 243 ASP A O 1
ATOM 1966 N N . ASN A 1 244 ? 12.805 7.578 17.141 1 94.94 244 ASN A N 1
ATOM 1967 C CA . ASN A 1 244 ? 14.023 7.52 17.938 1 94.94 244 ASN A CA 1
ATOM 1968 C C . ASN A 1 244 ? 15.25 7.223 17.078 1 94.94 244 ASN A C 1
ATOM 1970 O O . ASN A 1 244 ? 16.391 7.406 17.516 1 94.94 244 ASN A O 1
ATOM 1974 N N . GLN A 1 245 ? 15.078 6.832 15.836 1 94.88 245 GLN A N 1
ATOM 1975 C CA . GLN A 1 245 ? 16.188 6.531 14.93 1 94.88 245 GLN A CA 1
ATOM 1976 C C . GLN A 1 245 ? 16.375 7.641 13.898 1 94.88 245 GLN A C 1
ATOM 1978 O O . GLN A 1 245 ? 17.141 7.488 12.953 1 94.88 245 GLN A O 1
ATOM 1983 N N . GLY A 1 246 ? 15.586 8.703 14.055 1 95.44 246 GLY A N 1
ATOM 1984 C CA . GLY A 1 246 ? 15.711 9.844 13.164 1 95.44 246 GLY A CA 1
ATOM 1985 C C . GLY A 1 246 ? 14.93 9.688 11.875 1 95.44 246 GLY A C 1
ATOM 1986 O O . GLY A 1 246 ? 15.211 10.359 10.883 1 95.44 246 GLY A O 1
ATOM 1987 N N . ARG A 1 247 ? 13.961 8.766 11.859 1 95.69 247 ARG A N 1
ATOM 1988 C CA . ARG A 1 247 ? 13.172 8.516 10.656 1 95.69 247 ARG A CA 1
ATOM 1989 C C . ARG A 1 247 ? 11.906 9.375 10.648 1 95.69 247 ARG A C 1
ATOM 1991 O O . ARG A 1 247 ? 11.281 9.578 11.688 1 95.69 247 ARG A O 1
ATOM 1998 N N . ASP A 1 248 ? 11.461 9.75 9.508 1 96.38 248 ASP A N 1
ATOM 1999 C CA . ASP A 1 248 ? 10.367 10.711 9.367 1 96.38 248 ASP A CA 1
ATOM 2000 C C . ASP A 1 248 ? 9.016 10.023 9.547 1 96.38 248 ASP A C 1
ATOM 2002 O O . ASP A 1 248 ? 8.781 8.945 9 1 96.38 248 ASP A O 1
ATOM 2006 N N . ARG A 1 249 ? 8.117 10.711 10.258 1 97.75 249 ARG A N 1
ATOM 2007 C CA . ARG A 1 249 ? 6.75 10.234 10.43 1 97.75 249 ARG A CA 1
ATOM 2008 C C . ARG A 1 249 ? 5.793 10.969 9.5 1 97.75 249 ARG A C 1
ATOM 2010 O O . ARG A 1 249 ? 4.707 10.469 9.195 1 97.75 249 ARG A O 1
ATOM 2017 N N . PHE A 1 250 ? 6.164 12.188 9.133 1 98 250 PHE A N 1
ATOM 2018 C CA . PHE A 1 250 ? 5.375 13.016 8.234 1 98 250 PHE A CA 1
ATOM 2019 C C . PHE A 1 250 ? 6.043 13.117 6.867 1 98 250 PHE A C 1
ATOM 2021 O O . PHE A 1 250 ? 7.203 13.523 6.766 1 98 250 PHE A O 1
ATOM 2028 N N . HIS A 1 251 ? 5.281 12.812 5.816 1 95.81 251 HIS A N 1
ATOM 2029 C CA . HIS A 1 251 ? 5.871 12.797 4.484 1 95.81 251 HIS A CA 1
ATOM 2030 C C . HIS A 1 251 ? 5.191 13.805 3.568 1 95.81 251 HIS A C 1
ATOM 2032 O O . HIS A 1 251 ? 3.971 13.773 3.398 1 95.81 251 HIS A O 1
ATOM 2038 N N . GLN A 1 252 ? 5.988 14.609 2.898 1 94.69 252 GLN A N 1
ATOM 2039 C CA . GLN A 1 252 ? 5.508 15.781 2.176 1 94.69 252 GLN A CA 1
ATOM 2040 C C . GLN A 1 252 ? 5.242 15.453 0.708 1 94.69 252 GLN A C 1
ATOM 2042 O O . GLN A 1 252 ? 4.57 16.219 0.008 1 94.69 252 GLN A O 1
ATOM 2047 N N . PHE A 1 253 ? 5.809 14.352 0.294 1 94.5 253 PHE A N 1
ATOM 2048 C CA . PHE A 1 253 ? 5.676 13.969 -1.106 1 94.5 253 PHE A CA 1
ATOM 2049 C C . PHE A 1 253 ? 4.992 12.617 -1.236 1 94.5 253 PHE A C 1
ATOM 2051 O O . PHE A 1 253 ? 4.875 11.875 -0.256 1 94.5 253 PHE A O 1
ATOM 2058 N N . HIS A 1 254 ? 4.559 12.398 -2.475 1 94.75 254 HIS A N 1
ATOM 2059 C CA . HIS A 1 254 ? 4.043 11.07 -2.787 1 94.75 254 HIS A CA 1
ATOM 2060 C C . HIS A 1 254 ? 5.105 10 -2.564 1 94.75 254 HIS A C 1
ATOM 2062 O O . HIS A 1 254 ? 6.277 10.211 -2.883 1 94.75 254 HIS A O 1
ATOM 2068 N N . PRO A 1 255 ? 4.715 8.867 -2.035 1 89.38 255 PRO A N 1
ATOM 2069 C CA . PRO A 1 255 ? 5.707 7.812 -1.808 1 89.38 255 PRO A CA 1
ATOM 2070 C C . PRO A 1 255 ? 6.492 7.461 -3.066 1 89.38 255 PRO A C 1
ATOM 2072 O O . PRO A 1 255 ? 7.688 7.16 -2.988 1 89.38 255 PRO A O 1
ATOM 2075 N N . GLU A 1 256 ? 5.867 7.445 -4.191 1 87.31 256 GLU A N 1
ATOM 2076 C CA . GLU A 1 256 ? 6.57 7.16 -5.438 1 87.31 256 GLU A CA 1
ATOM 2077 C C . GLU A 1 256 ? 7.598 8.25 -5.75 1 87.31 256 GLU A C 1
ATOM 2079 O O . GLU A 1 256 ? 8.695 7.953 -6.238 1 87.31 256 GLU A O 1
ATOM 2084 N N . GLN A 1 257 ? 7.234 9.469 -5.484 1 88.94 257 GLN A N 1
ATOM 2085 C CA . GLN A 1 257 ? 8.148 10.586 -5.707 1 88.94 257 GLN A CA 1
ATOM 2086 C C . GLN A 1 257 ? 9.375 10.484 -4.816 1 88.94 257 GLN A C 1
ATOM 2088 O O . GLN A 1 257 ? 10.477 10.883 -5.211 1 88.94 257 GLN A O 1
ATOM 2093 N N . MET A 1 258 ? 9.188 9.953 -3.701 1 86.62 258 MET A N 1
ATOM 2094 C CA . MET A 1 258 ? 10.266 9.844 -2.73 1 86.62 258 MET A CA 1
ATOM 2095 C C . MET A 1 258 ? 11.336 8.867 -3.217 1 86.62 258 MET A C 1
ATOM 2097 O O . MET A 1 258 ? 12.445 8.836 -2.678 1 86.62 258 MET A O 1
ATOM 2101 N N . MET A 1 259 ? 11.039 8.109 -4.227 1 81.56 259 MET A N 1
ATOM 2102 C CA . MET A 1 259 ? 12.016 7.188 -4.797 1 81.56 259 MET A CA 1
ATOM 2103 C C . MET A 1 259 ? 12.938 7.902 -5.781 1 81.56 259 MET A C 1
ATOM 2105 O O . MET A 1 259 ? 13.977 7.367 -6.168 1 81.56 259 MET A O 1
ATOM 2109 N N . ASP A 1 260 ? 12.531 9.07 -6.129 1 85.56 260 ASP A N 1
ATOM 2110 C CA . ASP A 1 260 ? 13.312 9.859 -7.078 1 85.56 260 ASP A CA 1
ATOM 2111 C C . ASP A 1 260 ? 14.539 10.469 -6.406 1 85.56 260 ASP A C 1
ATOM 2113 O O . ASP A 1 260 ? 14.422 11.141 -5.375 1 85.56 260 ASP A O 1
ATOM 2117 N N . ILE A 1 261 ? 15.594 10.305 -7.047 1 83.56 261 ILE A N 1
ATOM 2118 C CA . ILE A 1 261 ? 16.859 10.742 -6.465 1 83.56 261 ILE A CA 1
ATOM 2119 C C . ILE A 1 261 ? 16.875 12.266 -6.34 1 83.56 261 ILE A C 1
ATOM 2121 O O . ILE A 1 261 ? 17.422 12.805 -5.379 1 83.56 261 ILE A O 1
ATOM 2125 N N . GLY A 1 262 ? 16.359 12.883 -7.289 1 86.31 262 GLY A N 1
ATOM 2126 C CA . GLY A 1 262 ? 16.297 14.336 -7.215 1 86.31 262 GLY A CA 1
ATOM 2127 C C . GLY A 1 262 ? 15.469 14.836 -6.043 1 86.31 262 GLY A C 1
ATOM 2128 O O . GLY A 1 262 ? 15.867 15.773 -5.352 1 86.31 262 GLY A O 1
ATOM 2129 N N . ILE A 1 263 ? 14.398 14.195 -5.816 1 88.88 263 ILE A N 1
ATOM 2130 C CA . ILE A 1 263 ? 13.539 14.555 -4.695 1 88.88 263 ILE A CA 1
ATOM 2131 C C . ILE A 1 263 ? 14.242 14.242 -3.379 1 88.88 263 ILE A C 1
ATOM 2133 O O . ILE A 1 263 ? 14.195 15.031 -2.436 1 88.88 263 ILE A O 1
ATOM 2137 N N . GLN A 1 264 ? 14.891 13.18 -3.373 1 89.12 264 GLN A N 1
ATOM 2138 C CA . GLN A 1 264 ? 15.656 12.828 -2.178 1 89.12 264 GLN A CA 1
ATOM 2139 C C . GLN A 1 264 ? 16.719 13.891 -1.875 1 89.12 264 GLN A C 1
ATOM 2141 O O . GLN A 1 264 ? 16.891 14.281 -0.721 1 89.12 264 GLN A O 1
ATOM 2146 N N . HIS A 1 265 ? 17.328 14.312 -2.883 1 91.69 265 HIS A N 1
ATOM 2147 C CA . HIS A 1 265 ? 18.344 15.352 -2.721 1 91.69 265 HIS A CA 1
ATOM 2148 C C . HIS A 1 265 ? 17.719 16.656 -2.219 1 91.69 265 HIS A C 1
ATOM 2150 O O . HIS A 1 265 ? 18.281 17.328 -1.35 1 91.69 265 HIS A O 1
ATOM 2156 N N . PHE A 1 266 ? 16.656 17 -2.77 1 93.44 266 PHE A N 1
ATOM 2157 C CA . PHE A 1 266 ? 15.945 18.203 -2.355 1 93.44 266 PHE A CA 1
ATOM 2158 C C . PHE A 1 266 ? 15.602 18.141 -0.871 1 93.44 266 PHE A C 1
ATOM 2160 O O . PHE A 1 266 ? 15.836 19.094 -0.134 1 93.44 266 PHE A O 1
ATOM 2167 N N . VAL A 1 267 ? 15.078 17.016 -0.428 1 93.19 267 VAL A N 1
ATOM 2168 C CA . VAL A 1 267 ? 14.648 16.859 0.957 1 93.19 267 VAL A CA 1
ATOM 2169 C C . VAL A 1 267 ? 15.859 16.891 1.884 1 93.19 267 VAL A C 1
ATOM 2171 O O . VAL A 1 267 ? 15.805 17.484 2.967 1 93.19 267 VAL A O 1
ATOM 2174 N N . ARG A 1 268 ? 16.938 16.328 1.441 1 91.88 268 ARG A N 1
ATOM 2175 C CA . ARG A 1 268 ? 18.156 16.344 2.244 1 91.88 268 ARG A CA 1
ATOM 2176 C C . ARG A 1 268 ? 18.734 17.75 2.359 1 91.88 268 ARG A C 1
ATOM 2178 O O . ARG A 1 268 ? 19.25 18.125 3.416 1 91.88 268 ARG A O 1
ATOM 2185 N N . ARG A 1 269 ? 18.656 18.469 1.362 1 93.81 269 ARG A N 1
ATOM 2186 C CA . ARG A 1 269 ? 19.234 19.812 1.313 1 93.81 269 ARG A CA 1
ATOM 2187 C C . ARG A 1 269 ? 18.422 20.797 2.129 1 93.81 269 ARG A C 1
ATOM 2189 O O . ARG A 1 269 ? 18.969 21.672 2.801 1 93.81 269 ARG A O 1
ATOM 2196 N N . PHE A 1 270 ? 17.125 20.625 2.076 1 95.56 270 PHE A N 1
ATOM 2197 C CA . PHE A 1 270 ? 16.281 21.703 2.592 1 95.56 270 PHE A CA 1
ATOM 2198 C C . PHE A 1 270 ? 15.57 21.266 3.869 1 95.56 270 PHE A C 1
ATOM 2200 O O . PHE A 1 270 ? 14.883 22.062 4.508 1 95.56 270 PHE A O 1
ATOM 2207 N N . GLY A 1 271 ? 15.703 19.984 4.238 1 96.12 271 GLY A N 1
ATOM 2208 C CA . GLY A 1 271 ? 15.211 19.547 5.539 1 96.12 271 GLY A CA 1
ATOM 2209 C C . GLY A 1 271 ? 16 20.125 6.699 1 96.12 271 GLY A C 1
ATOM 2210 O O . GLY A 1 271 ? 17.203 20.375 6.574 1 96.12 271 GLY A O 1
ATOM 2211 N N . TYR A 1 272 ? 15.234 20.359 7.75 1 97.06 272 TYR A N 1
ATOM 2212 C CA . TYR A 1 272 ? 15.898 20.922 8.922 1 97.06 272 TYR A CA 1
ATOM 2213 C C . TYR A 1 272 ? 16.828 19.906 9.555 1 97.06 272 TYR A C 1
ATOM 2215 O O . TYR A 1 272 ? 17.938 20.25 9.992 1 97.06 272 TYR A O 1
ATOM 2223 N N . TYR A 1 273 ? 16.422 18.641 9.664 1 95.69 273 TYR A N 1
ATOM 2224 C CA . TYR A 1 273 ? 17.219 17.547 10.203 1 95.69 273 TYR A CA 1
ATOM 2225 C C . TYR A 1 273 ? 17.844 16.719 9.078 1 95.69 273 TYR A C 1
ATOM 2227 O O . TYR A 1 273 ? 17.375 16.75 7.941 1 95.69 273 TYR A O 1
ATOM 2235 N N . ARG A 1 274 ? 18.844 15.977 9.445 1 90.31 274 ARG A N 1
ATOM 2236 C CA . ARG A 1 274 ? 19.422 15.023 8.5 1 90.31 274 ARG A CA 1
ATOM 2237 C C . ARG A 1 274 ? 18.406 13.945 8.117 1 90.31 274 ARG A C 1
ATOM 2239 O O . ARG A 1 274 ? 17.797 13.336 8.992 1 90.31 274 ARG A O 1
ATOM 2246 N N . VAL A 1 275 ? 18.359 13.758 6.754 1 88 275 VAL A N 1
ATOM 2247 C CA . VAL A 1 275 ? 17.391 12.789 6.254 1 88 275 VAL A CA 1
ATOM 2248 C C . VAL A 1 275 ? 18.109 11.516 5.812 1 88 275 VAL A C 1
ATOM 2250 O O . VAL A 1 275 ? 19.109 11.578 5.09 1 88 275 VAL A O 1
ATOM 2253 N N . LEU A 1 276 ? 17.609 10.383 6.246 1 87.69 276 LEU A N 1
ATOM 2254 C CA . LEU A 1 276 ? 18.172 9.094 5.867 1 87.69 276 LEU A CA 1
ATOM 2255 C C . LEU A 1 276 ? 17.812 8.75 4.422 1 87.69 276 LEU A C 1
ATOM 2257 O O . LEU A 1 276 ? 16.844 9.289 3.869 1 87.69 276 LEU A O 1
ATOM 2261 N N . PRO A 1 277 ? 18.625 7.84 3.852 1 83.94 277 PRO A N 1
ATOM 2262 C CA . PRO A 1 277 ? 18.281 7.434 2.49 1 83.94 277 PRO A CA 1
ATOM 2263 C C . PRO A 1 277 ? 16.984 6.633 2.432 1 83.94 277 PRO A C 1
ATOM 2265 O O . PRO A 1 277 ? 16.656 5.898 3.369 1 83.94 277 PRO A O 1
ATOM 2268 N N . TYR A 1 278 ? 16.25 6.754 1.35 1 82.19 278 TYR A N 1
ATOM 2269 C CA . TYR A 1 278 ? 15.016 5.992 1.14 1 82.19 278 TYR A CA 1
ATOM 2270 C C . TYR A 1 278 ? 15.32 4.516 0.917 1 82.19 278 TYR A C 1
ATOM 2272 O O . TYR A 1 278 ? 16.312 4.172 0.263 1 82.19 278 TYR A O 1
ATOM 2280 N N . PRO A 1 279 ? 14.617 3.617 1.501 1 81.94 279 PRO A N 1
ATOM 2281 C CA . PRO A 1 279 ? 13.375 3.785 2.264 1 81.94 279 PRO A CA 1
ATOM 2282 C C . PRO A 1 279 ? 13.617 3.865 3.77 1 81.94 279 PRO A C 1
ATOM 2284 O O . PRO A 1 279 ? 12.664 3.912 4.551 1 81.94 279 PRO A O 1
ATOM 2287 N N . ASP A 1 280 ? 14.844 4.082 4.172 1 85.31 280 ASP A N 1
ATOM 2288 C CA . ASP A 1 280 ? 15.188 4.098 5.59 1 85.31 280 ASP A CA 1
ATOM 2289 C C . ASP A 1 280 ? 14.688 5.375 6.262 1 85.31 280 ASP A C 1
ATOM 2291 O O . ASP A 1 280 ? 14.602 5.445 7.488 1 85.31 280 ASP A O 1
ATOM 2295 N N . GLN A 1 281 ? 14.344 6.281 5.496 1 91.06 281 GLN A N 1
ATOM 2296 C CA . GLN A 1 281 ? 13.875 7.551 6.043 1 91.06 281 GLN A CA 1
ATOM 2297 C C . GLN A 1 281 ? 12.453 7.422 6.586 1 91.06 281 GLN A C 1
ATOM 2299 O O . GLN A 1 281 ? 12.008 8.25 7.387 1 91.06 281 GLN A O 1
ATOM 2304 N N . VAL A 1 282 ? 11.781 6.453 6.145 1 92.12 282 VAL A N 1
ATOM 2305 C CA . VAL A 1 282 ? 10.367 6.332 6.48 1 92.12 282 VAL A CA 1
ATOM 2306 C C . VAL A 1 282 ? 10.211 5.57 7.793 1 92.12 282 VAL A C 1
ATOM 2308 O O . VAL A 1 282 ? 10.625 4.414 7.902 1 92.12 282 VAL A O 1
ATOM 2311 N N . SER A 1 283 ? 9.57 6.152 8.773 1 95.44 283 SER A N 1
ATOM 2312 C CA . SER A 1 283 ? 9.375 5.539 10.078 1 95.44 283 SER A CA 1
ATOM 2313 C C . SER A 1 283 ? 8.297 4.465 10.031 1 95.44 283 SER A C 1
ATOM 2315 O O . SER A 1 283 ? 7.262 4.645 9.383 1 95.44 283 SER A O 1
ATOM 2317 N N . PRO A 1 284 ? 8.477 3.342 10.805 1 93.75 284 PRO A N 1
ATOM 2318 C CA . PRO A 1 284 ? 7.379 2.387 10.984 1 93.75 284 PRO A CA 1
ATOM 2319 C C . PRO A 1 284 ? 6.141 3.02 11.617 1 93.75 284 PRO A C 1
ATOM 2321 O O . PRO A 1 284 ? 5.035 2.49 11.477 1 93.75 284 PRO A O 1
ATOM 2324 N N . SER A 1 285 ? 6.332 4.121 12.305 1 96.56 285 SER A N 1
ATOM 2325 C CA . SER A 1 285 ? 5.219 4.82 12.938 1 96.56 285 SER A CA 1
ATOM 2326 C C . SER A 1 285 ? 4.793 6.035 12.117 1 96.56 285 SER A C 1
ATOM 2328 O O . SER A 1 285 ? 4.469 7.086 12.68 1 96.56 285 SER A O 1
ATOM 2330 N N . THR A 1 286 ? 4.859 5.852 10.852 1 97 286 THR A N 1
ATOM 2331 C CA . THR A 1 286 ? 4.465 6.902 9.922 1 97 286 THR A CA 1
ATOM 2332 C C . THR A 1 286 ? 3.096 7.465 10.289 1 97 286 THR A C 1
ATOM 2334 O O . THR A 1 286 ? 2.174 6.711 10.609 1 97 286 THR A O 1
ATOM 2337 N N . VAL A 1 287 ? 2.959 8.789 10.195 1 98.12 287 VAL A N 1
ATOM 2338 C CA . VAL A 1 287 ? 1.725 9.484 10.555 1 98.12 287 VAL A CA 1
ATOM 2339 C C . VAL A 1 287 ? 0.982 9.906 9.289 1 98.12 287 VAL A C 1
ATOM 2341 O O . VAL A 1 287 ? -0.245 9.797 9.219 1 98.12 287 VAL A O 1
ATOM 2344 N N . SER A 1 288 ? 1.74 10.375 8.297 1 98.19 288 SER A N 1
ATOM 2345 C CA . SER A 1 288 ? 1.002 10.875 7.141 1 98.19 288 SER A CA 1
ATOM 2346 C C . SER A 1 288 ? 1.822 10.727 5.859 1 98.19 288 SER A C 1
ATOM 2348 O O . SER A 1 288 ? 3.055 10.742 5.902 1 98.19 288 SER A O 1
ATOM 2350 N N . MET A 1 289 ? 1.125 10.539 4.812 1 96.56 289 MET A N 1
ATOM 2351 C CA . MET A 1 289 ? 1.624 10.586 3.441 1 96.56 289 MET A CA 1
ATOM 2352 C C . MET A 1 289 ? 0.817 11.578 2.605 1 96.56 289 MET A C 1
ATOM 2354 O O . MET A 1 289 ? -0.323 11.898 2.943 1 96.56 289 MET A O 1
ATOM 2358 N N . HIS A 1 290 ? 1.458 12.016 1.486 1 97.12 290 HIS A N 1
ATOM 2359 C CA . HIS A 1 290 ? 0.839 13.125 0.764 1 97.12 290 HIS A CA 1
ATOM 2360 C C . HIS A 1 290 ? 0.721 12.812 -0.724 1 97.12 290 HIS A C 1
ATOM 2362 O O . HIS A 1 290 ? 1.418 11.93 -1.236 1 97.12 290 HIS A O 1
ATOM 2368 N N . HIS A 1 291 ? -0.265 13.484 -1.418 1 96.25 291 HIS A N 1
ATOM 2369 C CA . HIS A 1 291 ? -0.509 13.422 -2.854 1 96.25 291 HIS A CA 1
ATOM 2370 C C . HIS A 1 291 ? -1.059 12.055 -3.258 1 96.25 291 HIS A C 1
ATOM 2372 O O . HIS A 1 291 ? -0.698 11.523 -4.309 1 96.25 291 HIS A O 1
ATOM 2378 N N . LEU A 1 292 ? -1.797 11.469 -2.428 1 95.69 292 LEU A N 1
ATOM 2379 C CA . LEU A 1 292 ? -2.361 10.164 -2.748 1 95.69 292 LEU A CA 1
ATOM 2380 C C . LEU A 1 292 ? -3.684 10.312 -3.494 1 95.69 292 LEU A C 1
ATOM 2382 O O . LEU A 1 292 ? -4.48 11.203 -3.184 1 95.69 292 LEU A O 1
ATOM 2386 N N . SER A 1 293 ? -3.898 9.445 -4.371 1 93.06 293 SER A N 1
ATOM 2387 C CA . SER A 1 293 ? -5.191 9.328 -5.035 1 93.06 293 SER A CA 1
ATOM 2388 C C . SER A 1 293 ? -6.223 8.656 -4.133 1 93.06 293 SER A C 1
ATOM 2390 O O . SER A 1 293 ? -5.863 8.031 -3.133 1 93.06 293 SER A O 1
ATOM 2392 N N . PRO A 1 294 ? -7.531 8.859 -4.508 1 92.88 294 PRO A N 1
ATOM 2393 C CA . PRO A 1 294 ? -8.57 8.164 -3.744 1 92.88 294 PRO A CA 1
ATOM 2394 C C . PRO A 1 294 ? -8.328 6.656 -3.658 1 92.88 294 PRO A C 1
ATOM 2396 O O . PRO A 1 294 ? -8.484 6.062 -2.588 1 92.88 294 PRO A O 1
ATOM 2399 N N . TYR A 1 295 ? -7.883 6.066 -4.73 1 87.69 295 TYR A N 1
ATOM 2400 C CA . TYR A 1 295 ? -7.598 4.633 -4.742 1 87.69 295 TYR A CA 1
ATOM 2401 C C . TYR A 1 295 ? -6.477 4.293 -3.771 1 87.69 295 TYR A C 1
ATOM 2403 O O . TYR A 1 295 ? -6.594 3.359 -2.975 1 87.69 295 TYR A O 1
ATOM 2411 N N . GLU A 1 296 ? -5.465 4.988 -3.838 1 92.25 296 GLU A N 1
ATOM 2412 C CA . GLU A 1 296 ? -4.316 4.711 -2.98 1 92.25 296 GLU A CA 1
ATOM 2413 C C . GLU A 1 296 ? -4.688 4.82 -1.505 1 92.25 296 GLU A C 1
ATOM 2415 O O . GLU A 1 296 ? -4.289 3.984 -0.693 1 92.25 296 GLU A O 1
ATOM 2420 N N . MET A 1 297 ? -5.445 5.832 -1.153 1 94.94 297 MET A N 1
ATOM 2421 C CA . MET A 1 297 ? -5.824 5.996 0.247 1 94.94 297 MET A CA 1
ATOM 2422 C C . MET A 1 297 ? -6.617 4.793 0.741 1 94.94 297 MET A C 1
ATOM 2424 O O . MET A 1 297 ? -6.328 4.25 1.81 1 94.94 297 MET A O 1
ATOM 2428 N N . ARG A 1 298 ? -7.578 4.367 -0.052 1 90.38 298 ARG A N 1
ATOM 2429 C CA . ARG A 1 298 ? -8.398 3.219 0.323 1 90.38 298 ARG A CA 1
ATOM 2430 C C . ARG A 1 298 ? -7.559 1.951 0.422 1 90.38 298 ARG A C 1
ATOM 2432 O O . ARG A 1 298 ? -7.699 1.181 1.375 1 90.38 298 ARG A O 1
ATOM 2439 N N . PHE A 1 299 ? -6.754 1.804 -0.522 1 88.75 299 PHE A N 1
ATOM 2440 C CA . PHE A 1 299 ? -5.996 0.56 -0.584 1 88.75 299 PHE A CA 1
ATOM 2441 C C . PHE A 1 299 ? -4.91 0.534 0.487 1 88.75 299 PHE A C 1
ATOM 2443 O O . PHE A 1 299 ? -4.637 -0.515 1.074 1 88.75 299 PHE A O 1
ATOM 2450 N N . TYR A 1 300 ? -4.223 1.699 0.716 1 92 300 TYR A N 1
ATOM 2451 C CA . TYR A 1 300 ? -3.24 1.749 1.793 1 92 300 TYR A CA 1
ATOM 2452 C C . TYR A 1 300 ? -3.893 1.466 3.141 1 92 300 TYR A C 1
ATOM 2454 O O . TYR A 1 300 ? -3.322 0.764 3.979 1 92 300 TYR A O 1
ATOM 2462 N N . ASP A 1 301 ? -5.043 2.01 3.303 1 92.25 301 ASP A N 1
ATOM 2463 C CA . ASP A 1 301 ? -5.777 1.724 4.531 1 92.25 301 ASP A CA 1
ATOM 2464 C C . ASP A 1 301 ? -6.086 0.233 4.652 1 92.25 301 ASP A C 1
ATOM 2466 O O . ASP A 1 301 ? -5.945 -0.349 5.73 1 92.25 301 ASP A O 1
ATOM 2470 N N . PHE A 1 302 ? -6.477 -0.372 3.602 1 87.25 302 PHE A N 1
ATOM 2471 C CA . PHE A 1 302 ? -6.781 -1.799 3.566 1 87.25 302 PHE A CA 1
ATOM 2472 C C . PHE A 1 302 ? -5.539 -2.623 3.889 1 87.25 302 PHE A C 1
ATOM 2474 O O . PHE A 1 302 ? -5.594 -3.541 4.707 1 87.25 302 PHE A O 1
ATOM 2481 N N . LEU A 1 303 ? -4.391 -2.322 3.273 1 89.56 303 LEU A N 1
ATOM 2482 C CA . LEU A 1 303 ? -3.143 -3.045 3.496 1 89.56 303 LEU A CA 1
ATOM 2483 C C . LEU A 1 303 ? -2.701 -2.932 4.949 1 89.56 303 LEU A C 1
ATOM 2485 O O . LEU A 1 303 ? -2.344 -3.934 5.574 1 89.56 303 LEU A O 1
ATOM 2489 N N . LEU A 1 304 ? -2.82 -1.745 5.477 1 91.19 304 LEU A N 1
ATOM 2490 C CA . LEU A 1 304 ? -2.275 -1.478 6.805 1 91.19 304 LEU A CA 1
ATOM 2491 C C . LEU A 1 304 ? -3.166 -2.076 7.887 1 91.19 304 LEU A C 1
ATOM 2493 O O . LEU A 1 304 ? -2.67 -2.549 8.914 1 91.19 304 LEU A O 1
ATOM 2497 N N . ASN A 1 305 ? -4.461 -2.141 7.609 1 89.25 305 ASN A N 1
ATOM 2498 C CA . ASN A 1 305 ? -5.363 -2.475 8.703 1 89.25 305 ASN A CA 1
ATOM 2499 C C . ASN A 1 305 ? -5.969 -3.865 8.523 1 89.25 305 ASN A C 1
ATOM 2501 O O . ASN A 1 305 ? -6.48 -4.449 9.484 1 89.25 305 ASN A O 1
ATOM 2505 N N . LYS A 1 306 ? -5.891 -4.348 7.332 1 85.81 306 LYS A N 1
ATOM 2506 C CA . LYS A 1 306 ? -6.633 -5.586 7.105 1 85.81 306 LYS A CA 1
ATOM 2507 C C . LYS A 1 306 ? -5.695 -6.73 6.75 1 85.81 306 LYS A C 1
ATOM 2509 O O . LYS A 1 306 ? -5.859 -7.852 7.242 1 85.81 306 LYS A O 1
ATOM 2514 N N . VAL A 1 307 ? -4.699 -6.477 5.895 1 88.12 307 VAL A N 1
ATOM 2515 C CA . VAL A 1 307 ? -3.811 -7.547 5.457 1 88.12 307 VAL A CA 1
ATOM 2516 C C . VAL A 1 307 ? -2.795 -7.855 6.555 1 88.12 307 VAL A C 1
ATOM 2518 O O . VAL A 1 307 ? -2.18 -6.945 7.113 1 88.12 307 VAL A O 1
ATOM 2521 N N . LYS A 1 308 ? -2.67 -9.117 6.824 1 89.38 308 LYS A N 1
ATOM 2522 C CA . LYS A 1 308 ? -1.746 -9.57 7.859 1 89.38 308 LYS A CA 1
ATOM 2523 C C . LYS A 1 308 ? -0.69 -10.508 7.285 1 89.38 308 LYS A C 1
ATOM 2525 O O . LYS A 1 308 ? -1.021 -11.461 6.578 1 89.38 308 LYS A O 1
ATOM 2530 N N . VAL A 1 309 ? 0.508 -10.164 7.484 1 89.88 309 VAL A N 1
ATOM 2531 C CA . VAL A 1 309 ? 1.606 -11.047 7.105 1 89.88 309 VAL A CA 1
ATOM 2532 C C . VAL A 1 309 ? 1.799 -12.117 8.18 1 89.88 309 VAL A C 1
ATOM 2534 O O . VAL A 1 309 ? 1.965 -11.805 9.359 1 89.88 309 VAL A O 1
ATOM 2537 N N . ALA A 1 310 ? 1.802 -13.258 7.742 1 85.75 310 ALA A N 1
ATOM 2538 C CA . ALA A 1 310 ? 1.876 -14.375 8.688 1 85.75 310 ALA A CA 1
ATOM 2539 C C . ALA A 1 310 ? 3.221 -14.391 9.406 1 85.75 310 ALA A C 1
ATOM 2541 O O . ALA A 1 310 ? 4.258 -14.102 8.805 1 85.75 310 ALA A O 1
ATOM 2542 N N . ASP A 1 311 ? 3.17 -14.641 10.758 1 75.12 311 ASP A N 1
ATOM 2543 C CA . ASP A 1 311 ? 4.387 -14.852 11.531 1 75.12 311 ASP A CA 1
ATOM 2544 C C . ASP A 1 311 ? 4.969 -16.234 11.289 1 75.12 311 ASP A C 1
ATOM 2546 O O . ASP A 1 311 ? 4.25 -17.234 11.359 1 75.12 311 ASP A O 1
ATOM 2550 N N . LEU A 1 312 ? 6.07 -16.344 10.508 1 60.66 312 LEU A N 1
ATOM 2551 C CA . LEU A 1 312 ? 6.629 -17.656 10.266 1 60.66 312 LEU A CA 1
ATOM 2552 C C . LEU A 1 312 ? 7.539 -18.078 11.422 1 60.66 312 LEU A C 1
ATOM 2554 O O . LEU A 1 312 ? 8.148 -17.234 12.078 1 60.66 312 LEU A O 1
ATOM 2558 N N . MET B 1 1 ? -59.062 -2.08 -3.797 1 20.47 1 MET B N 1
ATOM 2559 C CA . MET B 1 1 ? -58.562 -3.359 -4.293 1 20.47 1 MET B CA 1
ATOM 2560 C C . MET B 1 1 ? -57.656 -3.154 -5.496 1 20.47 1 MET B C 1
ATOM 2562 O O . MET B 1 1 ? -57 -4.102 -5.961 1 20.47 1 MET B O 1
ATOM 2566 N N . ARG B 1 2 ? -57.688 -2.074 -6.223 1 21.23 2 ARG B N 1
ATOM 2567 C CA . ARG B 1 2 ? -57.375 -2.166 -7.648 1 21.23 2 ARG B CA 1
ATOM 2568 C C . ARG B 1 2 ? -55.875 -2.324 -7.875 1 21.23 2 ARG B C 1
ATOM 2570 O O . ARG B 1 2 ? -55.094 -1.479 -7.453 1 21.23 2 ARG B O 1
ATOM 2577 N N . VAL B 1 3 ? -55.438 -3.498 -8.156 1 23.66 3 VAL B N 1
ATOM 2578 C CA . VAL B 1 3 ? -54.062 -4 -8.172 1 23.66 3 VAL B CA 1
ATOM 2579 C C . VAL B 1 3 ? -53.344 -3.529 -9.445 1 23.66 3 VAL B C 1
ATOM 2581 O O . VAL B 1 3 ? -52.188 -3.834 -9.656 1 23.66 3 VAL B O 1
ATOM 2584 N N . PRO B 1 4 ? -53.562 -2.367 -10 1 24.44 4 PRO B N 1
ATOM 2585 C CA . PRO B 1 4 ? -53.188 -2.492 -11.414 1 24.44 4 PRO B CA 1
ATOM 2586 C C . PRO B 1 4 ? -51.75 -2.902 -11.617 1 24.44 4 PRO B C 1
ATOM 2588 O O . PRO B 1 4 ? -50.906 -2.684 -10.734 1 24.44 4 PRO B O 1
ATOM 2591 N N . VAL B 1 5 ? -51.5 -3.611 -12.781 1 22.14 5 VAL B N 1
ATOM 2592 C CA . VAL B 1 5 ? -50.594 -4.512 -13.516 1 22.14 5 VAL B CA 1
ATOM 2593 C C . VAL B 1 5 ? -49.344 -3.762 -13.961 1 22.14 5 VAL B C 1
ATOM 2595 O O . VAL B 1 5 ? -49.344 -2.531 -14.047 1 22.14 5 VAL B O 1
ATOM 2598 N N . ALA B 1 6 ? -48.219 -4.543 -14.531 1 23.86 6 ALA B N 1
ATOM 2599 C CA . ALA B 1 6 ? -46.781 -4.797 -14.664 1 23.86 6 ALA B CA 1
ATOM 2600 C C . ALA B 1 6 ? -46.219 -4.094 -15.898 1 23.86 6 ALA B C 1
ATOM 2602 O O . ALA B 1 6 ? -45 -4.102 -16.125 1 23.86 6 ALA B O 1
ATOM 2603 N N . SER B 1 7 ? -46.625 -2.979 -16.484 1 20.67 7 SER B N 1
ATOM 2604 C CA . SER B 1 7 ? -46.344 -2.918 -17.922 1 20.67 7 SER B CA 1
ATOM 2605 C C . SER B 1 7 ? -44.844 -2.863 -18.188 1 20.67 7 SER B C 1
ATOM 2607 O O . SER B 1 7 ? -44.094 -2.172 -17.484 1 20.67 7 SER B O 1
ATOM 2609 N N . SER B 1 8 ? -44.219 -3.844 -19.078 1 19.91 8 SER B N 1
ATOM 2610 C CA . SER B 1 8 ? -42.969 -4.387 -19.578 1 19.91 8 SER B CA 1
ATOM 2611 C C . SER B 1 8 ? -42.281 -3.412 -20.531 1 19.91 8 SER B C 1
ATOM 2613 O O . SER B 1 8 ? -41.281 -3.768 -21.188 1 19.91 8 SER B O 1
ATOM 2615 N N . ALA B 1 9 ? -42.25 -2.152 -20.531 1 20.81 9 ALA B N 1
ATOM 2616 C CA . ALA B 1 9 ? -41.844 -1.494 -21.781 1 20.81 9 ALA B CA 1
ATOM 2617 C C . ALA B 1 9 ? -40.406 -1.803 -22.141 1 20.81 9 ALA B C 1
ATOM 2619 O O . ALA B 1 9 ? -39.469 -1.464 -21.391 1 20.81 9 ALA B O 1
ATOM 2620 N N . VAL B 1 10 ? -40.062 -2.92 -22.984 1 20.98 10 VAL B N 1
ATOM 2621 C CA . VAL B 1 10 ? -38.812 -3.498 -23.469 1 20.98 10 VAL B CA 1
ATOM 2622 C C . VAL B 1 10 ? -38.125 -2.527 -24.438 1 20.98 10 VAL B C 1
ATOM 2624 O O . VAL B 1 10 ? -38.625 -2.322 -25.562 1 20.98 10 VAL B O 1
ATOM 2627 N N . ALA B 1 11 ? -37.938 -1.257 -24.266 1 21.02 11 ALA B N 1
ATOM 2628 C CA . ALA B 1 11 ? -37.469 -0.459 -25.391 1 21.02 11 ALA B CA 1
ATOM 2629 C C . ALA B 1 11 ? -36.188 -1.031 -25.969 1 21.02 11 ALA B C 1
ATOM 2631 O O . ALA B 1 11 ? -35.281 -1.434 -25.219 1 21.02 11 ALA B O 1
ATOM 2632 N N . THR B 1 12 ? -36.156 -1.501 -27.281 1 20.05 12 THR B N 1
ATOM 2633 C CA . THR B 1 12 ? -35.312 -2.059 -28.328 1 20.05 12 THR B CA 1
ATOM 2634 C C . THR B 1 12 ? -34.156 -1.112 -28.656 1 20.05 12 THR B C 1
ATOM 2636 O O . THR B 1 12 ? -34.406 0.005 -29.141 1 20.05 12 THR B O 1
ATOM 2639 N N . LEU B 1 13 ? -33.219 -0.835 -27.75 1 21.12 13 LEU B N 1
ATOM 2640 C CA . LEU B 1 13 ? -32.094 0.022 -28.078 1 21.12 13 LEU B CA 1
ATOM 2641 C C . LEU B 1 13 ? -31.422 -0.424 -29.359 1 21.12 13 LEU B C 1
ATOM 2643 O O . LEU B 1 13 ? -31.078 -1.598 -29.516 1 21.12 13 LEU B O 1
ATOM 2647 N N . SER B 1 14 ? -31.609 0.21 -30.531 1 18.88 14 SER B N 1
ATOM 2648 C CA . SER B 1 14 ? -31.172 0.132 -31.922 1 18.88 14 SER B CA 1
ATOM 2649 C C . SER B 1 14 ? -29.656 0.036 -32 1 18.88 14 SER B C 1
ATOM 2651 O O . SER B 1 14 ? -28.938 0.782 -31.344 1 18.88 14 SER B O 1
ATOM 2653 N N . ALA B 1 15 ? -29.016 -1.133 -32.438 1 22.03 15 ALA B N 1
ATOM 2654 C CA . ALA B 1 15 ? -27.734 -1.719 -32.781 1 22.03 15 ALA B CA 1
ATOM 2655 C C . ALA B 1 15 ? -27.031 -0.917 -33.875 1 22.03 15 ALA B C 1
ATOM 2657 O O . ALA B 1 15 ? -27.453 -0.933 -35.031 1 22.03 15 ALA B O 1
ATOM 2658 N N . ALA B 1 16 ? -26.891 0.405 -33.719 1 20.3 16 ALA B N 1
ATOM 2659 C CA . ALA B 1 16 ? -26.281 1.098 -34.875 1 20.3 16 ALA B CA 1
ATOM 2660 C C . ALA B 1 16 ? -25.016 0.377 -35.344 1 20.3 16 ALA B C 1
ATOM 2662 O O . ALA B 1 16 ? -24.109 0.121 -34.562 1 20.3 16 ALA B O 1
ATOM 2663 N N . LEU B 1 17 ? -25.094 -0.442 -36.406 1 20.05 17 LEU B N 1
ATOM 2664 C CA . LEU B 1 17 ? -24.234 -1.278 -37.25 1 20.05 17 LEU B CA 1
ATOM 2665 C C . LEU B 1 17 ? -23.078 -0.473 -37.812 1 20.05 17 LEU B C 1
ATOM 2667 O O . LEU B 1 17 ? -23.266 0.441 -38.625 1 20.05 17 LEU B O 1
ATOM 2671 N N . LEU B 1 18 ? -22.25 0.214 -36.969 1 20.22 18 LEU B N 1
ATOM 2672 C CA . LEU B 1 18 ? -21.156 0.937 -37.625 1 20.22 18 LEU B CA 1
ATOM 2673 C C . LEU B 1 18 ? -20.406 0.028 -38.594 1 20.22 18 LEU B C 1
ATOM 2675 O O . LEU B 1 18 ? -19.844 -0.99 -38.188 1 20.22 18 LEU B O 1
ATOM 2679 N N . ILE B 1 19 ? -20.797 -0.059 -39.812 1 20.05 19 ILE B N 1
ATOM 2680 C CA . ILE B 1 19 ? -20.297 -0.81 -40.969 1 20.05 19 ILE B CA 1
ATOM 2681 C C . ILE B 1 19 ? -18.859 -0.413 -41.25 1 20.05 19 ILE B C 1
ATOM 2683 O O . ILE B 1 19 ? -18.578 0.73 -41.625 1 20.05 19 ILE B O 1
ATOM 2687 N N . VAL B 1 20 ? -17.922 -0.676 -40.312 1 19.88 20 VAL B N 1
ATOM 2688 C CA . VAL B 1 20 ? -16.531 -0.361 -40.656 1 19.88 20 VAL B CA 1
ATOM 2689 C C . VAL B 1 20 ? -16.172 -1.037 -42 1 19.88 20 VAL B C 1
ATOM 2691 O O . VAL B 1 20 ? -16.328 -2.252 -42.125 1 19.88 20 VAL B O 1
ATOM 2694 N N . VAL B 1 21 ? -16.219 -0.331 -43.062 1 20.42 21 VAL B N 1
ATOM 2695 C CA . VAL B 1 21 ? -15.906 -0.673 -44.469 1 20.42 21 VAL B CA 1
ATOM 2696 C C . VAL B 1 21 ? -14.492 -1.244 -44.531 1 20.42 21 VAL B C 1
ATOM 2698 O O . VAL B 1 21 ? -13.516 -0.545 -44.25 1 20.42 21 VAL B O 1
ATOM 2701 N N . VAL B 1 22 ? -14.25 -2.525 -44.25 1 21.14 22 VAL B N 1
ATOM 2702 C CA . VAL B 1 22 ? -13.031 -3.312 -44.344 1 21.14 22 VAL B CA 1
ATOM 2703 C C . VAL B 1 22 ? -12.539 -3.316 -45.781 1 21.14 22 VAL B C 1
ATOM 2705 O O . VAL B 1 22 ? -13.195 -3.869 -46.656 1 21.14 22 VAL B O 1
ATOM 2708 N N . ALA B 1 23 ? -12.016 -2.164 -46.219 1 22.34 23 ALA B N 1
ATOM 2709 C CA . ALA B 1 23 ? -11.5 -2.156 -47.594 1 22.34 23 ALA B CA 1
ATOM 2710 C C . ALA B 1 23 ? -10.609 -3.369 -47.844 1 22.34 23 ALA B C 1
ATOM 2712 O O . ALA B 1 23 ? -9.852 -3.787 -46.969 1 22.34 23 ALA B O 1
ATOM 2713 N N . GLY B 1 24 ? -10.883 -4.234 -48.781 1 21.22 24 GLY B N 1
ATOM 2714 C CA . GLY B 1 24 ? -10.438 -5.492 -49.375 1 21.22 24 GLY B CA 1
ATOM 2715 C C . GLY B 1 24 ? -9.008 -5.445 -49.875 1 21.22 24 GLY B C 1
ATOM 2716 O O . GLY B 1 24 ? -8.734 -4.875 -50.938 1 21.22 24 GLY B O 1
ATOM 2717 N N . ILE B 1 25 ? -8.078 -4.793 -49.156 1 24.14 25 ILE B N 1
ATOM 2718 C CA . ILE B 1 25 ? -6.832 -4.719 -49.938 1 24.14 25 ILE B CA 1
ATOM 2719 C C . ILE B 1 25 ? -6.43 -6.113 -50.406 1 24.14 25 ILE B C 1
ATOM 2721 O O . ILE B 1 25 ? -6.551 -7.086 -49.656 1 24.14 25 ILE B O 1
ATOM 2725 N N . ARG B 1 26 ? -6.105 -6.184 -51.719 1 23.23 26 ARG B N 1
ATOM 2726 C CA . ARG B 1 26 ? -5.816 -7.27 -52.656 1 23.23 26 ARG B CA 1
ATOM 2727 C C . ARG B 1 26 ? -4.676 -8.141 -52.125 1 23.23 26 ARG B C 1
ATOM 2729 O O . ARG B 1 26 ? -3.748 -7.645 -51.5 1 23.23 26 ARG B O 1
ATOM 2736 N N . ARG B 1 27 ? -4.859 -9.484 -52.125 1 23.45 27 ARG B N 1
ATOM 2737 C CA . ARG B 1 27 ? -4.137 -10.688 -51.719 1 23.45 27 ARG B CA 1
ATOM 2738 C C . ARG B 1 27 ? -2.812 -10.812 -52.469 1 23.45 27 ARG B C 1
ATOM 2740 O O . ARG B 1 27 ? -2.797 -10.953 -53.688 1 23.45 27 ARG B O 1
ATOM 2747 N N . PRO B 1 28 ? -1.783 -9.914 -52.156 1 25.02 28 PRO B N 1
ATOM 2748 C CA . PRO B 1 28 ? -0.704 -10.195 -53.094 1 25.02 28 PRO B CA 1
ATOM 2749 C C . PRO B 1 28 ? -0.354 -11.68 -53.188 1 25.02 28 PRO B C 1
ATOM 2751 O O . PRO B 1 28 ? -0.664 -12.438 -52.25 1 25.02 28 PRO B O 1
ATOM 2754 N N . THR B 1 29 ? 0.221 -12.047 -54.375 1 23.95 29 THR B N 1
ATOM 2755 C CA . THR B 1 29 ? 0.541 -13.328 -55 1 23.95 29 THR B CA 1
ATOM 2756 C C . THR B 1 29 ? 1.496 -14.125 -54.125 1 23.95 29 THR B C 1
ATOM 2758 O O . THR B 1 29 ? 2.307 -13.555 -53.406 1 23.95 29 THR B O 1
ATOM 2761 N N . ARG B 1 30 ? 1.236 -15.477 -54.031 1 22.58 30 ARG B N 1
ATOM 2762 C CA . ARG B 1 30 ? 1.706 -16.641 -53.281 1 22.58 30 ARG B CA 1
ATOM 2763 C C . ARG B 1 30 ? 3.176 -16.922 -53.562 1 22.58 30 ARG B C 1
ATOM 2765 O O . ARG B 1 30 ? 3.512 -17.469 -54.625 1 22.58 30 ARG B O 1
ATOM 2772 N N . THR B 1 31 ? 4.105 -15.844 -53.594 1 24.31 31 THR B N 1
ATOM 2773 C CA . THR B 1 31 ? 5.375 -16.438 -54 1 24.31 31 THR B CA 1
ATOM 2774 C C . THR B 1 31 ? 5.781 -17.562 -53.062 1 24.31 31 THR B C 1
ATOM 2776 O O . THR B 1 31 ? 5.672 -17.438 -51.844 1 24.31 31 THR B O 1
ATOM 2779 N N . THR B 1 32 ? 5.969 -18.766 -53.562 1 20.95 32 THR B N 1
ATOM 2780 C CA . THR B 1 32 ? 6.297 -20.094 -53.062 1 20.95 32 THR B CA 1
ATOM 2781 C C . THR B 1 32 ? 7.625 -20.078 -52.312 1 20.95 32 THR B C 1
ATOM 2783 O O . THR B 1 32 ? 8.688 -20.031 -52.938 1 20.95 32 THR B O 1
ATOM 2786 N N . ALA B 1 33 ? 7.875 -19.156 -51.375 1 25.72 33 ALA B N 1
ATOM 2787 C CA . ALA B 1 33 ? 9.219 -19.312 -50.812 1 25.72 33 ALA B CA 1
ATOM 2788 C C . ALA B 1 33 ? 9.422 -20.734 -50.312 1 25.72 33 ALA B C 1
ATOM 2790 O O . ALA B 1 33 ? 8.547 -21.297 -49.656 1 25.72 33 ALA B O 1
ATOM 2791 N N . GLN B 1 34 ? 10.305 -21.406 -50.938 1 21.42 34 GLN B N 1
ATOM 2792 C CA . GLN B 1 34 ? 10.852 -22.719 -50.625 1 21.42 34 GLN B CA 1
ATOM 2793 C C . GLN B 1 34 ? 11.281 -22.797 -49.156 1 21.42 34 GLN B C 1
ATOM 2795 O O . GLN B 1 34 ? 11.984 -21.906 -48.688 1 21.42 34 GLN B O 1
ATOM 2800 N N . SER B 1 35 ? 10.477 -23.453 -48.344 1 22.58 35 SER B N 1
ATOM 2801 C CA . SER B 1 35 ? 10.703 -23.734 -46.938 1 22.58 35 SER B CA 1
ATOM 2802 C C . SER B 1 35 ? 12 -24.516 -46.719 1 22.58 35 SER B C 1
ATOM 2804 O O . SER B 1 35 ? 12.102 -25.672 -47.125 1 22.58 35 SER B O 1
ATOM 2806 N N . VAL B 1 36 ? 13.203 -23.859 -47.031 1 25.14 36 VAL B N 1
ATOM 2807 C CA . VAL B 1 36 ? 14.414 -24.578 -46.656 1 25.14 36 VAL B CA 1
ATOM 2808 C C . VAL B 1 36 ? 14.312 -25.031 -45.188 1 25.14 36 VAL B C 1
ATOM 2810 O O . VAL B 1 36 ? 14.211 -24.188 -44.281 1 25.14 36 VAL B O 1
ATOM 2813 N N . THR B 1 37 ? 13.727 -26.172 -44.938 1 23.5 37 THR B N 1
ATOM 2814 C CA . THR B 1 37 ? 13.602 -26.922 -43.688 1 23.5 37 THR B CA 1
ATOM 2815 C C . THR B 1 37 ? 14.977 -27.188 -43.094 1 23.5 37 THR B C 1
ATOM 2817 O O . THR B 1 37 ? 15.664 -28.125 -43.5 1 23.5 37 THR B O 1
ATOM 2820 N N . THR B 1 38 ? 15.961 -26.219 -43.125 1 27.02 38 THR B N 1
ATOM 2821 C CA . THR B 1 38 ? 17.172 -26.703 -42.5 1 27.02 38 THR B CA 1
ATOM 2822 C C . THR B 1 38 ? 16.891 -27.125 -41.062 1 27.02 38 THR B C 1
ATOM 2824 O O . THR B 1 38 ? 16.453 -26.328 -40.219 1 27.02 38 THR B O 1
ATOM 2827 N N . ASP B 1 39 ? 16.547 -28.359 -40.844 1 25.06 39 ASP B N 1
ATOM 2828 C CA . ASP B 1 39 ? 16.344 -29.125 -39.594 1 25.06 39 ASP B CA 1
ATOM 2829 C C . ASP B 1 39 ? 17.562 -29.062 -38.688 1 25.06 39 ASP B C 1
ATOM 2831 O O . ASP B 1 39 ? 17.922 -30.047 -38.062 1 25.06 39 ASP B O 1
ATOM 2835 N N . HIS B 1 40 ? 18.547 -28.188 -38.875 1 26.48 40 HIS B N 1
ATOM 2836 C CA . HIS B 1 40 ? 19.641 -28.469 -37.938 1 26.48 40 HIS B CA 1
ATOM 2837 C C . HIS B 1 40 ? 19.172 -28.344 -36.5 1 26.48 40 HIS B C 1
ATOM 2839 O O . HIS B 1 40 ? 18.469 -27.391 -36.156 1 26.48 40 HIS B O 1
ATOM 2845 N N . PRO B 1 41 ? 19.062 -29.469 -35.812 1 25.34 41 PRO B N 1
ATOM 2846 C CA . PRO B 1 41 ? 18.75 -29.375 -34.375 1 25.34 41 PRO B CA 1
ATOM 2847 C C . PRO B 1 41 ? 19.688 -28.422 -33.625 1 25.34 41 PRO B C 1
ATOM 2849 O O . PRO B 1 41 ? 20.906 -28.578 -33.688 1 25.34 41 PRO B O 1
ATOM 2852 N N . VAL B 1 42 ? 19.594 -27.141 -33.719 1 26.73 42 VAL B N 1
ATOM 2853 C CA . VAL B 1 42 ? 20.359 -26.266 -32.844 1 26.73 42 VAL B CA 1
ATOM 2854 C C . VAL B 1 42 ? 20.391 -26.859 -31.422 1 26.73 42 VAL B C 1
ATOM 2856 O O . VAL B 1 42 ? 19.359 -27.047 -30.797 1 26.73 42 VAL B O 1
ATOM 2859 N N . LYS B 1 43 ? 21.391 -27.656 -31.172 1 26.8 43 LYS B N 1
ATOM 2860 C CA . LYS B 1 43 ? 21.75 -28.016 -29.812 1 26.8 43 LYS B CA 1
ATOM 2861 C C . LYS B 1 43 ? 21.703 -26.797 -28.891 1 26.8 43 LYS B C 1
ATOM 2863 O O . LYS B 1 43 ? 22.562 -25.906 -28.969 1 26.8 43 LYS B O 1
ATOM 2868 N N . THR B 1 44 ? 20.562 -26.266 -28.719 1 28.88 44 THR B N 1
ATOM 2869 C CA . THR B 1 44 ? 20.406 -25.188 -27.75 1 28.88 44 THR B CA 1
ATOM 2870 C C . THR B 1 44 ? 21.031 -25.578 -26.406 1 28.88 44 THR B C 1
ATOM 2872 O O . THR B 1 44 ? 20.531 -26.469 -25.719 1 28.88 44 THR B O 1
ATOM 2875 N N . THR B 1 45 ? 22.312 -25.656 -26.359 1 26.7 45 THR B N 1
ATOM 2876 C CA . THR B 1 45 ? 22.984 -25.75 -25.078 1 26.7 45 THR B CA 1
ATOM 2877 C C . THR B 1 45 ? 22.422 -24.719 -24.094 1 26.7 45 THR B C 1
ATOM 2879 O O . THR B 1 45 ? 22.547 -23.516 -24.297 1 26.7 45 THR B O 1
ATOM 2882 N N . THR B 1 46 ? 21.359 -25.062 -23.531 1 30.48 46 THR B N 1
ATOM 2883 C CA . THR B 1 46 ? 20.812 -24.312 -22.406 1 30.48 46 THR B CA 1
ATOM 2884 C C . THR B 1 46 ? 21.875 -24.109 -21.328 1 30.48 46 THR B C 1
ATOM 2886 O O . THR B 1 46 ? 22.438 -25.078 -20.797 1 30.48 46 THR B O 1
ATOM 2889 N N . TYR B 1 47 ? 22.844 -23.266 -21.484 1 28.98 47 TYR B N 1
ATOM 2890 C CA . TYR B 1 47 ? 23.75 -22.922 -20.391 1 28.98 47 TYR B CA 1
ATOM 2891 C C . TYR B 1 47 ? 22.953 -22.469 -19.172 1 28.98 47 TYR B C 1
ATOM 2893 O O . TYR B 1 47 ? 22.125 -21.562 -19.25 1 28.98 47 TYR B O 1
ATOM 2901 N N . PHE B 1 48 ? 22.672 -23.5 -18.344 1 32.19 48 PHE B N 1
ATOM 2902 C CA . PHE B 1 48 ? 22.094 -23.25 -17.031 1 32.19 48 PHE B CA 1
ATOM 2903 C C . PHE B 1 48 ? 23.094 -22.531 -16.125 1 32.19 48 PHE B C 1
ATOM 2905 O O . PHE B 1 48 ? 24.156 -23.078 -15.812 1 32.19 48 PHE B O 1
ATOM 2912 N N . ASN B 1 49 ? 23.453 -21.438 -16.359 1 29.78 49 ASN B N 1
ATOM 2913 C CA . ASN B 1 49 ? 24.188 -20.812 -15.258 1 29.78 49 ASN B CA 1
ATOM 2914 C C . ASN B 1 49 ? 23.344 -20.75 -13.984 1 29.78 49 ASN B C 1
ATOM 2916 O O . ASN B 1 49 ? 22.453 -19.906 -13.875 1 29.78 49 ASN B O 1
ATOM 2920 N N . VAL B 1 50 ? 23.141 -21.922 -13.328 1 32.72 50 VAL B N 1
ATOM 2921 C CA . VAL B 1 50 ? 22.516 -21.969 -12.008 1 32.72 50 VAL B CA 1
ATOM 2922 C C . VAL B 1 50 ? 23.281 -21.094 -11.031 1 32.72 50 VAL B C 1
ATOM 2924 O O . VAL B 1 50 ? 24.453 -21.344 -10.75 1 32.72 50 VAL B O 1
ATOM 2927 N N . GLY B 1 51 ? 23.109 -19.922 -10.93 1 33.12 51 GLY B N 1
ATOM 2928 C CA . GLY B 1 51 ? 23.734 -19.234 -9.812 1 33.12 51 GLY B CA 1
ATOM 2929 C C . GLY B 1 51 ? 23.703 -20.047 -8.531 1 33.12 51 GLY B C 1
ATOM 2930 O O . GLY B 1 51 ? 22.953 -21.016 -8.406 1 33.12 51 GLY B O 1
ATOM 2931 N N . HIS B 1 52 ? 24.844 -20.031 -7.656 1 31.78 52 HIS B N 1
ATOM 2932 C CA . HIS B 1 52 ? 25 -20.734 -6.395 1 31.78 52 HIS B CA 1
ATOM 2933 C C . HIS B 1 52 ? 23.703 -20.719 -5.586 1 31.78 52 HIS B C 1
ATOM 2935 O O . HIS B 1 52 ? 23 -19.703 -5.547 1 31.78 52 HIS B O 1
ATOM 2941 N N . PRO B 1 53 ? 23.125 -21.906 -5.352 1 35.03 53 PRO B N 1
ATOM 2942 C CA . PRO B 1 53 ? 22.031 -21.953 -4.391 1 35.03 53 PRO B CA 1
ATOM 2943 C C . PRO B 1 53 ? 22.25 -21.031 -3.195 1 35.03 53 PRO B C 1
ATOM 2945 O O . PRO B 1 53 ? 23.391 -20.891 -2.727 1 35.03 53 PRO B O 1
ATOM 2948 N N . LEU B 1 54 ? 21.516 -20.062 -3.002 1 35.16 54 LEU B N 1
ATOM 2949 C CA . LEU B 1 54 ? 21.625 -19.344 -1.738 1 35.16 54 LEU B CA 1
ATOM 2950 C C . LEU B 1 54 ? 21.672 -20.312 -0.562 1 35.16 54 LEU B C 1
ATOM 2952 O O . LEU B 1 54 ? 21.125 -21.406 -0.633 1 35.16 54 LEU B O 1
ATOM 2956 N N . PRO B 1 55 ? 22.625 -20.188 0.378 1 31.05 55 PRO B N 1
ATOM 2957 C CA . PRO B 1 55 ? 22.641 -21.078 1.538 1 31.05 55 PRO B CA 1
ATOM 2958 C C . PRO B 1 55 ? 21.266 -21.25 2.17 1 31.05 55 PRO B C 1
ATOM 2960 O O . PRO B 1 55 ? 20.484 -20.312 2.215 1 31.05 55 PRO B O 1
ATOM 2963 N N . SER B 1 56 ? 20.781 -22.453 2.039 1 34.03 56 SER B N 1
ATOM 2964 C CA . SER B 1 56 ? 19.547 -22.844 2.736 1 34.03 56 SER B CA 1
ATOM 2965 C C . SER B 1 56 ? 19.578 -22.406 4.195 1 34.03 56 SER B C 1
ATOM 2967 O O . SER B 1 56 ? 20.578 -22.641 4.898 1 34.03 56 SER B O 1
ATOM 2969 N N . ARG B 1 57 ? 18.922 -21.453 4.594 1 32.16 57 ARG B N 1
ATOM 2970 C CA . ARG B 1 57 ? 18.75 -21.234 6.027 1 32.16 57 ARG B CA 1
ATOM 2971 C C . ARG B 1 57 ? 18.344 -22.516 6.734 1 32.16 57 ARG B C 1
ATOM 2973 O O . ARG B 1 57 ? 17.375 -23.156 6.34 1 32.16 57 ARG B O 1
ATOM 2980 N N . LYS B 1 58 ? 19.203 -23.219 7.445 1 34.22 58 LYS B N 1
ATOM 2981 C CA . LYS B 1 58 ? 18.938 -24.344 8.328 1 34.22 58 LYS B CA 1
ATOM 2982 C C . LYS B 1 58 ? 17.797 -24.031 9.297 1 34.22 58 LYS B C 1
ATOM 2984 O O . LYS B 1 58 ? 18.031 -23.469 10.367 1 34.22 58 LYS B O 1
ATOM 2989 N N . THR B 1 59 ? 16.719 -23.406 8.875 1 35.19 59 THR B N 1
ATOM 2990 C CA . THR B 1 59 ? 15.852 -23.172 10.023 1 35.19 59 THR B CA 1
ATOM 2991 C C . THR B 1 59 ? 15.156 -24.453 10.453 1 35.19 59 THR B C 1
ATOM 2993 O O . THR B 1 59 ? 14.133 -24.844 9.875 1 35.19 59 THR B O 1
ATOM 2996 N N . ILE B 1 60 ? 15.867 -25.484 10.609 1 32.28 60 ILE B N 1
ATOM 2997 C CA . ILE B 1 60 ? 15.227 -26.562 11.328 1 32.28 60 ILE B CA 1
ATOM 2998 C C . ILE B 1 60 ? 14.617 -26.047 12.625 1 32.28 60 ILE B C 1
ATOM 3000 O O . ILE B 1 60 ? 15.336 -25.578 13.516 1 32.28 60 ILE B O 1
ATOM 3004 N N . ASN B 1 61 ? 13.555 -25.266 12.562 1 35.38 61 ASN B N 1
ATOM 3005 C CA . ASN B 1 61 ? 12.891 -25.141 13.859 1 35.38 61 ASN B CA 1
ATOM 3006 C C . ASN B 1 61 ? 12.477 -26.516 14.406 1 35.38 61 ASN B C 1
ATOM 3008 O O . ASN B 1 61 ? 11.547 -27.141 13.898 1 35.38 61 ASN B O 1
ATOM 3012 N N . GLU B 1 62 ? 13.367 -27.344 14.859 1 37.47 62 GLU B N 1
ATOM 3013 C CA . GLU B 1 62 ? 13.25 -28.625 15.555 1 37.47 62 GLU B CA 1
ATOM 3014 C C . GLU B 1 62 ? 12.109 -28.594 16.562 1 37.47 62 GLU B C 1
ATOM 3016 O O . GLU B 1 62 ? 11.562 -29.641 16.922 1 37.47 62 GLU B O 1
ATOM 3021 N N . THR B 1 63 ? 11.797 -27.562 17.281 1 38.97 63 THR B N 1
ATOM 3022 C CA . THR B 1 63 ? 10.977 -27.703 18.484 1 38.97 63 THR B CA 1
ATOM 3023 C C . THR B 1 63 ? 9.531 -28.031 18.109 1 38.97 63 THR B C 1
ATOM 3025 O O . THR B 1 63 ? 8.727 -28.375 18.969 1 38.97 63 THR B O 1
ATOM 3028 N N . ARG B 1 64 ? 8.906 -27.406 17.109 1 39.91 64 ARG B N 1
ATOM 3029 C CA . ARG B 1 64 ? 7.465 -27.609 17.047 1 39.91 64 ARG B CA 1
ATOM 3030 C C . ARG B 1 64 ? 7.125 -28.75 16.078 1 39.91 64 ARG B C 1
ATOM 3032 O O . ARG B 1 64 ? 5.984 -28.859 15.625 1 39.91 64 ARG B O 1
ATOM 3039 N N . GLY B 1 65 ? 7.867 -29.734 15.922 1 45.34 65 GLY B N 1
ATOM 3040 C CA . GLY B 1 65 ? 7.641 -30.969 15.18 1 45.34 65 GLY B CA 1
ATOM 3041 C C . GLY B 1 65 ? 7.281 -30.734 13.727 1 45.34 65 GLY B C 1
ATOM 3042 O O . GLY B 1 65 ? 7.07 -31.688 12.977 1 45.34 65 GLY B O 1
ATOM 3043 N N . TYR B 1 66 ? 6.586 -29.703 13.43 1 53.03 66 TYR B N 1
ATOM 3044 C CA . TYR B 1 66 ? 6.117 -29.594 12.055 1 53.03 66 TYR B CA 1
ATOM 3045 C C . TYR B 1 66 ? 7.176 -28.969 11.164 1 53.03 66 TYR B C 1
ATOM 3047 O O . TYR B 1 66 ? 7.871 -28.031 11.586 1 53.03 66 TYR B O 1
ATOM 3055 N N . ARG B 1 67 ? 7.719 -29.734 10.18 1 66.56 67 ARG B N 1
ATOM 3056 C CA . ARG B 1 67 ? 8.711 -29.234 9.234 1 66.56 67 ARG B CA 1
ATOM 3057 C C . ARG B 1 67 ? 8.148 -28.078 8.406 1 66.56 67 ARG B C 1
ATOM 3059 O O . ARG B 1 67 ? 7.016 -28.141 7.934 1 66.56 67 ARG B O 1
ATOM 3066 N N . GLU B 1 68 ? 8.711 -27 8.352 1 87 68 GLU B N 1
ATOM 3067 C CA . GLU B 1 68 ? 8.352 -25.844 7.527 1 87 68 GLU B CA 1
ATOM 3068 C C . GLU B 1 68 ? 8.375 -26.203 6.047 1 87 68 GLU B C 1
ATOM 3070 O O . GLU B 1 68 ? 9.328 -26.812 5.566 1 87 68 GLU B O 1
ATOM 3075 N N . PRO B 1 69 ? 7.281 -26 5.363 1 95.06 69 PRO B N 1
ATOM 3076 C CA . PRO B 1 69 ? 7.242 -26.328 3.936 1 95.06 69 PRO B CA 1
ATOM 3077 C C . PRO B 1 69 ? 8.328 -25.609 3.135 1 95.06 69 PRO B C 1
ATOM 3079 O O . PRO B 1 69 ? 8.609 -24.438 3.379 1 95.06 69 PRO B O 1
ATOM 3082 N N . LYS B 1 70 ? 8.961 -26.312 2.262 1 96.94 70 LYS B N 1
ATOM 3083 C CA . LYS B 1 70 ? 9.953 -25.734 1.353 1 96.94 70 LYS B CA 1
ATOM 3084 C C . LYS B 1 70 ? 9.305 -25.297 0.042 1 96.94 70 LYS B C 1
ATOM 3086 O O . LYS B 1 70 ? 8.719 -26.109 -0.671 1 96.94 70 LYS B O 1
ATOM 3091 N N . ILE B 1 71 ? 9.492 -23.984 -0.288 1 97.56 71 ILE B N 1
ATOM 3092 C CA . ILE B 1 71 ? 8.828 -23.406 -1.452 1 97.56 71 ILE B CA 1
ATOM 3093 C C . ILE B 1 71 ? 9.867 -22.969 -2.477 1 97.56 71 ILE B C 1
ATOM 3095 O O . ILE B 1 71 ? 10.773 -22.188 -2.154 1 97.56 71 ILE B O 1
ATOM 3099 N N . LEU B 1 72 ? 9.789 -23.5 -3.707 1 97.5 72 LEU B N 1
ATOM 3100 C CA . LEU B 1 72 ? 10.531 -22.969 -4.844 1 97.5 72 LEU B CA 1
ATOM 3101 C C . LEU B 1 72 ? 9.672 -22 -5.652 1 97.5 72 LEU B C 1
ATOM 3103 O O . LEU B 1 72 ? 8.594 -22.359 -6.125 1 97.5 72 LEU B O 1
ATOM 3107 N N . CYS B 1 73 ? 10.148 -20.781 -5.789 1 97.38 73 CYS B N 1
ATOM 3108 C CA . CYS B 1 73 ? 9.438 -19.812 -6.605 1 97.38 73 CYS B CA 1
ATOM 3109 C C . CYS B 1 73 ? 9.945 -19.812 -8.039 1 97.38 73 CYS B C 1
ATOM 3111 O O . CYS B 1 73 ? 11.156 -19.812 -8.273 1 97.38 73 CYS B O 1
ATOM 3113 N N . LEU B 1 74 ? 9.023 -19.922 -8.93 1 95.62 74 LEU B N 1
ATOM 3114 C CA . LEU B 1 74 ? 9.289 -19.859 -10.359 1 95.62 74 LEU B CA 1
ATOM 3115 C C . LEU B 1 74 ? 8.711 -18.594 -10.977 1 95.62 74 LEU B C 1
ATOM 3117 O O . LEU B 1 74 ? 7.488 -18.422 -11.031 1 95.62 74 LEU B O 1
ATOM 3121 N N . VAL B 1 75 ? 9.586 -17.75 -11.484 1 94.62 75 VAL B N 1
ATOM 3122 C CA . VAL B 1 75 ? 9.125 -16.469 -11.992 1 94.62 75 VAL B CA 1
ATOM 3123 C C . VAL B 1 75 ? 9.375 -16.375 -13.492 1 94.62 75 VAL B C 1
ATOM 3125 O O . VAL B 1 75 ? 10.516 -16.531 -13.945 1 94.62 75 VAL B O 1
ATOM 3128 N N . HIS B 1 76 ? 8.281 -16.125 -14.18 1 88.81 76 HIS B N 1
ATOM 3129 C CA . HIS B 1 76 ? 8.352 -15.906 -15.617 1 88.81 76 HIS B CA 1
ATOM 3130 C C . HIS B 1 76 ? 8.625 -14.445 -15.945 1 88.81 76 HIS B C 1
ATOM 3132 O O . HIS B 1 76 ? 7.902 -13.555 -15.492 1 88.81 76 HIS B O 1
ATOM 3138 N N . THR B 1 77 ? 9.672 -14.195 -16.672 1 88 77 THR B N 1
ATOM 3139 C CA . THR B 1 77 ? 9.977 -12.836 -17.094 1 88 77 THR B CA 1
ATOM 3140 C C . THR B 1 77 ? 10.508 -12.82 -18.531 1 88 77 THR B C 1
ATOM 3142 O O . THR B 1 77 ? 10.461 -13.836 -19.219 1 88 77 THR B O 1
ATOM 3145 N N . ALA B 1 78 ? 10.672 -11.641 -19.078 1 83 78 ALA B N 1
ATOM 3146 C CA . ALA B 1 78 ? 11.18 -11.438 -20.438 1 83 78 ALA B CA 1
ATOM 3147 C C . ALA B 1 78 ? 12.25 -10.352 -20.453 1 83 78 ALA B C 1
ATOM 3149 O O . ALA B 1 78 ? 12.375 -9.578 -19.516 1 83 78 ALA B O 1
ATOM 3150 N N . ALA B 1 79 ? 12.938 -10.289 -21.516 1 78.31 79 ALA B N 1
ATOM 3151 C CA . ALA B 1 79 ? 14.086 -9.398 -21.625 1 78.31 79 ALA B CA 1
ATOM 3152 C C . ALA B 1 79 ? 13.688 -7.949 -21.359 1 78.31 79 ALA B C 1
ATOM 3154 O O . ALA B 1 79 ? 14.375 -7.238 -20.625 1 78.31 79 ALA B O 1
ATOM 3155 N N . PRO B 1 80 ? 12.602 -7.5 -21.781 1 78.81 80 PRO B N 1
ATOM 3156 C CA . PRO B 1 80 ? 12.266 -6.086 -21.578 1 78.81 80 PRO B CA 1
ATOM 3157 C C . PRO B 1 80 ? 12.039 -5.742 -20.109 1 78.81 80 PRO B C 1
ATOM 3159 O O . PRO B 1 80 ? 12.234 -4.594 -19.703 1 78.81 80 PRO B O 1
ATOM 3162 N N . SER B 1 81 ? 11.625 -6.758 -19.375 1 82.88 81 SER B N 1
ATOM 3163 C CA . SER B 1 81 ? 11.266 -6.477 -17.984 1 82.88 81 SER B CA 1
ATOM 3164 C C . SER B 1 81 ? 12.281 -7.066 -17.016 1 82.88 81 SER B C 1
ATOM 3166 O O . SER B 1 81 ? 12.125 -6.957 -15.805 1 82.88 81 SER B O 1
ATOM 3168 N N . HIS B 1 82 ? 13.273 -7.609 -17.594 1 80.06 82 HIS B N 1
ATOM 3169 C CA . HIS B 1 82 ? 14.242 -8.32 -16.766 1 80.06 82 HIS B CA 1
ATOM 3170 C C . HIS B 1 82 ? 14.953 -7.375 -15.805 1 80.06 82 HIS B C 1
ATOM 3172 O O . HIS B 1 82 ? 15.078 -7.668 -14.609 1 80.06 82 HIS B O 1
ATOM 3178 N N . GLN B 1 83 ? 15.234 -6.258 -16.281 1 80.88 83 GLN B N 1
ATOM 3179 C CA . GLN B 1 83 ? 16.031 -5.344 -15.469 1 80.88 83 GLN B CA 1
ATOM 3180 C C . GLN B 1 83 ? 15.133 -4.449 -14.617 1 80.88 83 GLN B C 1
ATOM 3182 O O . GLN B 1 83 ? 15.633 -3.623 -13.852 1 80.88 83 GLN B O 1
ATOM 3187 N N . THR B 1 84 ? 13.875 -4.66 -14.711 1 90.12 84 THR B N 1
ATOM 3188 C CA . THR B 1 84 ? 12.969 -3.824 -13.922 1 90.12 84 THR B CA 1
ATOM 3189 C C . THR B 1 84 ? 12.094 -4.68 -13.016 1 90.12 84 THR B C 1
ATOM 3191 O O . THR B 1 84 ? 12.414 -4.891 -11.844 1 90.12 84 THR B O 1
ATOM 3194 N N . LEU B 1 85 ? 11.195 -5.391 -13.688 1 92.94 85 LEU B N 1
ATOM 3195 C CA . LEU B 1 85 ? 10.234 -6.148 -12.898 1 92.94 85 LEU B CA 1
ATOM 3196 C C . LEU B 1 85 ? 10.898 -7.34 -12.227 1 92.94 85 LEU B C 1
ATOM 3198 O O . LEU B 1 85 ? 10.719 -7.555 -11.023 1 92.94 85 LEU B O 1
ATOM 3202 N N . ALA B 1 86 ? 11.656 -8.102 -12.969 1 92.5 86 ALA B N 1
ATOM 3203 C CA . ALA B 1 86 ? 12.305 -9.281 -12.391 1 92.5 86 ALA B CA 1
ATOM 3204 C C . ALA B 1 86 ? 13.258 -8.891 -11.266 1 92.5 86 ALA B C 1
ATOM 3206 O O . ALA B 1 86 ? 13.305 -9.555 -10.234 1 92.5 86 ALA B O 1
ATOM 3207 N N . ARG B 1 87 ? 13.977 -7.891 -11.477 1 91.69 87 ARG B N 1
ATOM 3208 C CA . ARG B 1 87 ? 14.875 -7.406 -10.438 1 91.69 87 ARG B CA 1
ATOM 3209 C C . ARG B 1 87 ? 14.109 -6.984 -9.195 1 91.69 87 ARG B C 1
ATOM 3211 O O . ARG B 1 87 ? 14.523 -7.277 -8.07 1 91.69 87 ARG B O 1
ATOM 3218 N N . THR B 1 88 ? 13.031 -6.277 -9.375 1 94 88 THR B N 1
ATOM 3219 C CA . THR B 1 88 ? 12.195 -5.844 -8.266 1 94 88 THR B CA 1
ATOM 3220 C C . THR B 1 88 ? 11.641 -7.043 -7.504 1 94 88 THR B C 1
ATOM 3222 O O . THR B 1 88 ? 11.664 -7.074 -6.273 1 94 88 THR B O 1
ATOM 3225 N N . VAL B 1 89 ? 11.172 -8.039 -8.242 1 96.75 89 VAL B N 1
ATOM 3226 C CA . VAL B 1 89 ? 10.648 -9.266 -7.641 1 96.75 89 VAL B CA 1
ATOM 3227 C C . VAL B 1 89 ? 11.734 -9.93 -6.793 1 96.75 89 VAL B C 1
ATOM 3229 O O . VAL B 1 89 ? 11.484 -10.328 -5.652 1 96.75 89 VAL B O 1
ATOM 3232 N N . TYR B 1 90 ? 12.898 -9.984 -7.34 1 94.5 90 TYR B N 1
ATOM 3233 C CA . TYR B 1 90 ? 14.016 -10.602 -6.633 1 94.5 90 TYR B CA 1
ATOM 3234 C C . TYR B 1 90 ? 14.328 -9.852 -5.344 1 94.5 90 TYR B C 1
ATOM 3236 O O . TYR B 1 90 ? 14.594 -10.469 -4.309 1 94.5 90 TYR B O 1
ATOM 3244 N N . GLU B 1 91 ? 14.266 -8.594 -5.371 1 91.88 91 GLU B N 1
ATOM 3245 C CA . GLU B 1 91 ? 14.586 -7.723 -4.242 1 91.88 91 GLU B CA 1
ATOM 3246 C C . GLU B 1 91 ? 13.5 -7.785 -3.172 1 91.88 91 GLU B C 1
ATOM 3248 O O . GLU B 1 91 ? 13.797 -7.789 -1.976 1 91.88 91 GLU B O 1
ATOM 3253 N N . VAL B 1 92 ? 12.328 -7.824 -3.561 1 94.44 92 VAL B N 1
ATOM 3254 C CA . VAL B 1 92 ? 11.219 -7.484 -2.684 1 94.44 92 VAL B CA 1
ATOM 3255 C C . VAL B 1 92 ? 10.695 -8.742 -1.999 1 94.44 92 VAL B C 1
ATOM 3257 O O . VAL B 1 92 ? 10.594 -8.797 -0.771 1 94.44 92 VAL B O 1
ATOM 3260 N N . TRP B 1 93 ? 10.391 -9.789 -2.867 1 96.69 93 TRP B N 1
ATOM 3261 C CA . TRP B 1 93 ? 9.703 -10.867 -2.166 1 96.69 93 TRP B CA 1
ATOM 3262 C C . TRP B 1 93 ? 10.312 -12.219 -2.521 1 96.69 93 TRP B C 1
ATOM 3264 O O . TRP B 1 93 ? 10.188 -13.18 -1.761 1 96.69 93 TRP B O 1
ATOM 3274 N N . ALA B 1 94 ? 10.984 -12.406 -3.658 1 96.38 94 ALA B N 1
ATOM 3275 C CA . ALA B 1 94 ? 11.398 -13.719 -4.133 1 96.38 94 ALA B CA 1
ATOM 3276 C C . ALA B 1 94 ? 12.422 -14.344 -3.188 1 96.38 94 ALA B C 1
ATOM 3278 O O . ALA B 1 94 ? 12.492 -15.562 -3.057 1 96.38 94 ALA B O 1
ATOM 3279 N N . LYS B 1 95 ? 13.203 -13.555 -2.498 1 94.19 95 LYS B N 1
ATOM 3280 C CA . LYS B 1 95 ? 14.234 -14.039 -1.584 1 94.19 95 LYS B CA 1
ATOM 3281 C C . LYS B 1 95 ? 13.617 -14.672 -0.342 1 94.19 95 LYS B C 1
ATOM 3283 O O . LYS B 1 95 ? 14.297 -15.359 0.417 1 94.19 95 LYS B O 1
ATOM 3288 N N . LYS B 1 96 ? 12.375 -14.422 -0.149 1 95.12 96 LYS B N 1
ATOM 3289 C CA . LYS B 1 96 ? 11.688 -15 1.003 1 95.12 96 LYS B CA 1
ATOM 3290 C C . LYS B 1 96 ? 11.281 -16.438 0.728 1 95.12 96 LYS B C 1
ATOM 3292 O O . LYS B 1 96 ? 10.883 -17.172 1.644 1 95.12 96 LYS B O 1
ATOM 3297 N N . CYS B 1 97 ? 11.344 -16.859 -0.516 1 96.5 97 CYS B N 1
ATOM 3298 C CA . CYS B 1 97 ? 11.203 -18.281 -0.839 1 96.5 97 CYS B CA 1
ATOM 3299 C C . CYS B 1 97 ? 12.461 -19.047 -0.458 1 96.5 97 CYS B C 1
ATOM 3301 O O . CYS B 1 97 ? 13.484 -18.453 -0.129 1 96.5 97 CYS B O 1
ATOM 3303 N N . ASP B 1 98 ? 12.289 -20.328 -0.403 1 95.75 98 ASP B N 1
ATOM 3304 C CA . ASP B 1 98 ? 13.477 -21.125 -0.099 1 95.75 98 ASP B CA 1
ATOM 3305 C C . ASP B 1 98 ? 14.477 -21.078 -1.247 1 95.75 98 ASP B C 1
ATOM 3307 O O . ASP B 1 98 ? 15.688 -21.109 -1.019 1 95.75 98 ASP B O 1
ATOM 3311 N N . ASP B 1 99 ? 14.016 -21.047 -2.451 1 94.69 99 ASP B N 1
ATOM 3312 C CA . ASP B 1 99 ? 14.781 -20.781 -3.664 1 94.69 99 ASP B CA 1
ATOM 3313 C C . ASP B 1 99 ? 13.906 -20.141 -4.738 1 94.69 99 ASP B C 1
ATOM 3315 O O . ASP B 1 99 ? 12.68 -20.188 -4.66 1 94.69 99 ASP B O 1
ATOM 3319 N N . VAL B 1 100 ? 14.617 -19.469 -5.688 1 94.75 100 VAL B N 1
ATOM 3320 C CA . VAL B 1 100 ? 13.875 -18.812 -6.766 1 94.75 100 VAL B CA 1
ATOM 3321 C C . VAL B 1 100 ? 14.594 -19.047 -8.094 1 94.75 100 VAL B C 1
ATOM 3323 O O . VAL B 1 100 ? 15.828 -19.031 -8.148 1 94.75 100 VAL B O 1
ATOM 3326 N N . LEU B 1 101 ? 13.859 -19.297 -9.078 1 91.5 101 LEU B N 1
ATOM 3327 C CA . LEU B 1 101 ? 14.352 -19.391 -10.445 1 91.5 101 LEU B CA 1
ATOM 3328 C C . LEU B 1 101 ? 13.594 -18.438 -11.359 1 91.5 101 LEU B C 1
ATOM 3330 O O . LEU B 1 101 ? 12.359 -18.484 -11.43 1 91.5 101 LEU B O 1
ATOM 3334 N N . PHE B 1 102 ? 14.352 -17.562 -12.008 1 91.12 102 PHE B N 1
ATOM 3335 C CA . PHE B 1 102 ? 13.789 -16.734 -13.055 1 91.12 102 PHE B CA 1
ATOM 3336 C C . PHE B 1 102 ? 14.023 -17.359 -14.43 1 91.12 102 PHE B C 1
ATOM 3338 O O . PHE B 1 102 ? 15.086 -17.922 -14.688 1 91.12 102 PHE B O 1
ATOM 3345 N N . PHE B 1 103 ? 13.07 -17.281 -15.227 1 87.19 103 PHE B N 1
ATOM 3346 C CA . PHE B 1 103 ? 13.203 -17.75 -16.609 1 87.19 103 PHE B CA 1
ATOM 3347 C C . PHE B 1 103 ? 13.047 -16.594 -17.578 1 87.19 103 PHE B C 1
ATOM 3349 O O . PHE B 1 103 ? 12 -15.945 -17.625 1 87.19 103 PHE B O 1
ATOM 3356 N N . SER B 1 104 ? 14.055 -16.328 -18.281 1 83 104 SER B N 1
ATOM 3357 C CA . SER B 1 104 ? 14.094 -15.141 -19.125 1 83 104 SER B CA 1
ATOM 3358 C C . SER B 1 104 ? 14.836 -15.422 -20.438 1 83 104 SER B C 1
ATOM 3360 O O . SER B 1 104 ? 15.68 -16.328 -20.5 1 83 104 SER B O 1
ATOM 3362 N N . ASP B 1 105 ? 14.43 -14.688 -21.453 1 79.44 105 ASP B N 1
ATOM 3363 C CA . ASP B 1 105 ? 15.188 -14.703 -22.688 1 79.44 105 ASP B CA 1
ATOM 3364 C C . ASP B 1 105 ? 16.266 -13.625 -22.688 1 79.44 105 ASP B C 1
ATOM 3366 O O . ASP B 1 105 ? 16.969 -13.438 -23.672 1 79.44 105 ASP B O 1
ATOM 3370 N N . ALA B 1 106 ? 16.391 -12.984 -21.594 1 77.62 106 ALA B N 1
ATOM 3371 C CA . ALA B 1 106 ? 17.422 -11.961 -21.469 1 77.62 106 ALA B CA 1
ATOM 3372 C C . ALA B 1 106 ? 18.797 -12.594 -21.375 1 77.62 106 ALA B C 1
ATOM 3374 O O . ALA B 1 106 ? 18.969 -13.664 -20.781 1 77.62 106 ALA B O 1
ATOM 3375 N N . PRO B 1 107 ? 19.75 -11.852 -21.969 1 76.75 107 PRO B N 1
ATOM 3376 C CA . PRO B 1 107 ? 21.109 -12.359 -21.797 1 76.75 107 PRO B CA 1
ATOM 3377 C C . PRO B 1 107 ? 21.516 -12.469 -20.328 1 76.75 107 PRO B C 1
ATOM 3379 O O . PRO B 1 107 ? 20.969 -11.75 -19.484 1 76.75 107 PRO B O 1
ATOM 3382 N N . ILE B 1 108 ? 22.375 -13.391 -20.094 1 72.19 108 ILE B N 1
ATOM 3383 C CA . ILE B 1 108 ? 22.797 -13.695 -18.734 1 72.19 108 ILE B CA 1
ATOM 3384 C C . ILE B 1 108 ? 23.375 -12.438 -18.094 1 72.19 108 ILE B C 1
ATOM 3386 O O . ILE B 1 108 ? 24.219 -11.75 -18.688 1 72.19 108 ILE B O 1
ATOM 3390 N N . ASN B 1 109 ? 22.719 -12.109 -17.016 1 72.81 109 ASN B N 1
ATOM 3391 C CA . ASN B 1 109 ? 23.234 -11.039 -16.156 1 72.81 109 ASN B CA 1
ATOM 3392 C C . ASN B 1 109 ? 23.281 -11.469 -14.695 1 72.81 109 ASN B C 1
ATOM 3394 O O . ASN B 1 109 ? 22.578 -12.383 -14.289 1 72.81 109 ASN B O 1
ATOM 3398 N N . TRP B 1 110 ? 24.188 -10.938 -13.938 1 73.31 110 TRP B N 1
ATOM 3399 C CA . TRP B 1 110 ? 24.469 -11.414 -12.594 1 73.31 110 TRP B CA 1
ATOM 3400 C C . TRP B 1 110 ? 23.562 -10.742 -11.57 1 73.31 110 TRP B C 1
ATOM 3402 O O . TRP B 1 110 ? 23.5 -11.164 -10.414 1 73.31 110 TRP B O 1
ATOM 3412 N N . GLU B 1 111 ? 22.781 -9.852 -11.945 1 77.94 111 GLU B N 1
ATOM 3413 C CA . GLU B 1 111 ? 21.969 -9.109 -10.992 1 77.94 111 GLU B CA 1
ATOM 3414 C C . GLU B 1 111 ? 20.719 -9.898 -10.602 1 77.94 111 GLU B C 1
ATOM 3416 O O . GLU B 1 111 ? 20.281 -9.859 -9.445 1 77.94 111 GLU B O 1
ATOM 3421 N N . VAL B 1 112 ? 20.156 -10.602 -11.609 1 81.31 112 VAL B N 1
ATOM 3422 C CA . VAL B 1 112 ? 19.016 -11.477 -11.359 1 81.31 112 VAL B CA 1
ATOM 3423 C C . VAL B 1 112 ? 19.344 -12.891 -11.82 1 81.31 112 VAL B C 1
ATOM 3425 O O . VAL B 1 112 ? 19.438 -13.156 -13.023 1 81.31 112 VAL B O 1
ATOM 3428 N N . PRO B 1 113 ? 19.547 -13.703 -10.852 1 79.75 113 PRO B N 1
ATOM 3429 C CA . PRO B 1 113 ? 19.797 -15.086 -11.273 1 79.75 113 PRO B CA 1
ATOM 3430 C C . PRO B 1 113 ? 18.625 -15.672 -12.07 1 79.75 113 PRO B C 1
ATOM 3432 O O . PRO B 1 113 ? 17.469 -15.562 -11.641 1 79.75 113 PRO B O 1
ATOM 3435 N N . HIS B 1 114 ? 19.016 -16.062 -13.328 1 80.75 114 HIS B N 1
ATOM 3436 C CA . HIS B 1 114 ? 17.938 -16.578 -14.148 1 80.75 114 HIS B CA 1
ATOM 3437 C C . HIS B 1 114 ? 18.422 -17.719 -15.039 1 80.75 114 HIS B C 1
ATOM 3439 O O . HIS B 1 114 ? 19.609 -17.859 -15.281 1 80.75 114 HIS B O 1
ATOM 3445 N N . VAL B 1 115 ? 17.516 -18.562 -15.359 1 79.38 115 VAL B N 1
ATOM 3446 C CA . VAL B 1 115 ? 17.719 -19.547 -16.406 1 79.38 115 VAL B CA 1
ATOM 3447 C C . VAL B 1 115 ? 17.469 -18.922 -17.781 1 79.38 115 VAL B C 1
ATOM 3449 O O . VAL B 1 115 ? 16.391 -18.359 -18.016 1 79.38 115 VAL B O 1
ATOM 3452 N N . TYR B 1 116 ? 18.547 -18.922 -18.547 1 78.75 116 TYR B N 1
ATOM 3453 C CA . TYR B 1 116 ? 18.422 -18.391 -19.906 1 78.75 116 TYR B CA 1
ATOM 3454 C C . TYR B 1 116 ? 17.625 -19.328 -20.797 1 78.75 116 TYR B C 1
ATOM 3456 O O . TYR B 1 116 ? 18.047 -20.469 -21.047 1 78.75 116 TYR B O 1
ATOM 3464 N N . TYR B 1 117 ? 16.5 -18.844 -21.172 1 76.19 117 TYR B N 1
ATOM 3465 C CA . TYR B 1 117 ? 15.594 -19.625 -22 1 76.19 117 TYR B CA 1
ATOM 3466 C C . TYR B 1 117 ? 15.117 -18.812 -23.203 1 76.19 117 TYR B C 1
ATOM 3468 O O . TYR B 1 117 ? 13.984 -18.328 -23.234 1 76.19 117 TYR B O 1
ATOM 3476 N N . PRO B 1 118 ? 15.938 -18.75 -24.156 1 76.69 118 PRO B N 1
ATOM 3477 C CA . PRO B 1 118 ? 15.617 -17.875 -25.281 1 76.69 118 PRO B CA 1
ATOM 3478 C C . PRO B 1 118 ? 14.5 -18.422 -26.172 1 76.69 118 PRO B C 1
ATOM 3480 O O . PRO B 1 118 ? 13.914 -17.672 -26.953 1 76.69 118 PRO B O 1
ATOM 3483 N N . MET B 1 119 ? 14.32 -19.703 -25.906 1 73.56 119 MET B N 1
ATOM 3484 C CA . MET B 1 119 ? 13.242 -20.281 -26.703 1 73.56 119 MET B CA 1
ATOM 3485 C C . MET B 1 119 ? 11.883 -19.859 -26.156 1 73.56 119 MET B C 1
ATOM 3487 O O . MET B 1 119 ? 11.727 -19.656 -24.938 1 73.56 119 MET B O 1
ATOM 3491 N N . PHE B 1 120 ? 11.016 -19.312 -26.891 1 67.75 120 PHE B N 1
ATOM 3492 C CA . PHE B 1 120 ? 9.625 -19.047 -26.516 1 67.75 120 PHE B CA 1
ATOM 3493 C C . PHE B 1 120 ? 9.523 -17.734 -25.75 1 67.75 120 PHE B C 1
ATOM 3495 O O . PHE B 1 120 ? 8.906 -17.688 -24.672 1 67.75 120 PHE B O 1
ATOM 3502 N N . SER B 1 121 ? 10.156 -16.719 -26.062 1 68.81 121 SER B N 1
ATOM 3503 C CA . SER B 1 121 ? 10.297 -15.469 -25.344 1 68.81 121 SER B CA 1
ATOM 3504 C C . SER B 1 121 ? 9.039 -14.602 -25.469 1 68.81 121 SER B C 1
ATOM 3506 O O . SER B 1 121 ? 8.859 -13.641 -24.734 1 68.81 121 SER B O 1
ATOM 3508 N N . THR B 1 122 ? 8.219 -15.094 -26.312 1 76.75 122 THR B N 1
ATOM 3509 C CA . THR B 1 122 ? 7.02 -14.289 -26.531 1 76.75 122 THR B CA 1
ATOM 3510 C C . THR B 1 122 ? 5.844 -14.844 -25.719 1 76.75 122 THR B C 1
ATOM 3512 O O . THR B 1 122 ? 5.844 -16.016 -25.344 1 76.75 122 THR B O 1
ATOM 3515 N N . ARG B 1 123 ? 4.926 -14.039 -25.469 1 80.31 123 ARG B N 1
ATOM 3516 C CA . ARG B 1 123 ? 3.736 -14.398 -24.703 1 80.31 123 ARG B CA 1
ATOM 3517 C C . ARG B 1 123 ? 2.986 -15.547 -25.359 1 80.31 123 ARG B C 1
ATOM 3519 O O . ARG B 1 123 ? 2.406 -16.391 -24.672 1 80.31 123 ARG B O 1
ATOM 3526 N N . ASP B 1 124 ? 3.115 -15.617 -26.656 1 85.25 124 ASP B N 1
ATOM 3527 C CA . ASP B 1 124 ? 2.391 -16.641 -27.391 1 85.25 124 ASP B CA 1
ATOM 3528 C C . ASP B 1 124 ? 2.984 -18.031 -27.141 1 85.25 124 ASP B C 1
ATOM 3530 O O . ASP B 1 124 ? 2.373 -19.047 -27.484 1 85.25 124 ASP B O 1
ATOM 3534 N N . HIS B 1 125 ? 4.059 -18.109 -26.469 1 86.75 125 HIS B N 1
ATOM 3535 C CA . HIS B 1 125 ? 4.711 -19.391 -26.203 1 86.75 125 HIS B CA 1
ATOM 3536 C C . HIS B 1 125 ? 4.738 -19.688 -24.703 1 86.75 125 HIS B C 1
ATOM 3538 O O . HIS B 1 125 ? 5.531 -20.516 -24.25 1 86.75 125 HIS B O 1
ATOM 3544 N N . SER B 1 126 ? 3.852 -19.047 -23.969 1 90.06 126 SER B N 1
ATOM 3545 C CA . SER B 1 126 ? 3.85 -19.188 -22.516 1 90.06 126 SER B CA 1
ATOM 3546 C C . SER B 1 126 ? 3.551 -20.609 -22.094 1 90.06 126 SER B C 1
ATOM 3548 O O . SER B 1 126 ? 4.105 -21.109 -21.109 1 90.06 126 SER B O 1
ATOM 3550 N N . TRP B 1 127 ? 2.721 -21.281 -22.891 1 92.31 127 TRP B N 1
ATOM 3551 C CA . TRP B 1 127 ? 2.383 -22.656 -22.562 1 92.31 127 TRP B CA 1
ATOM 3552 C C . TRP B 1 127 ? 3.592 -23.578 -22.734 1 92.31 127 TRP B C 1
ATOM 3554 O O . TRP B 1 127 ? 3.938 -24.344 -21.844 1 92.31 127 TRP B O 1
ATOM 3564 N N . GLU B 1 128 ? 4.262 -23.453 -23.797 1 89.12 128 GLU B N 1
ATOM 3565 C CA . GLU B 1 128 ? 5.469 -24.234 -24.031 1 89.12 128 GLU B CA 1
ATOM 3566 C C . GLU B 1 128 ? 6.527 -23.938 -22.969 1 89.12 128 GLU B C 1
ATOM 3568 O O . GLU B 1 128 ? 7.195 -24.859 -22.484 1 89.12 128 GLU B O 1
ATOM 3573 N N . LYS B 1 129 ? 6.586 -22.734 -22.672 1 88 129 LYS B N 1
ATOM 3574 C CA . LYS B 1 129 ? 7.594 -22.297 -21.703 1 88 129 LYS B CA 1
ATOM 3575 C C . LYS B 1 129 ? 7.375 -22.953 -20.344 1 88 129 LYS B C 1
ATOM 3577 O O . LYS B 1 129 ? 8.305 -23.547 -19.781 1 88 129 LYS B O 1
ATOM 3582 N N . ILE B 1 130 ? 6.16 -22.906 -19.828 1 91.69 130 ILE B N 1
ATOM 3583 C CA . ILE B 1 130 ? 5.902 -23.438 -18.5 1 91.69 130 ILE B CA 1
ATOM 3584 C C . ILE B 1 130 ? 6.043 -24.953 -18.5 1 91.69 130 ILE B C 1
ATOM 3586 O O . ILE B 1 130 ? 6.496 -25.547 -17.531 1 91.69 130 ILE B O 1
ATOM 3590 N N . ARG B 1 131 ? 5.676 -25.625 -19.594 1 91.25 131 ARG B N 1
ATOM 3591 C CA . ARG B 1 131 ? 5.879 -27.062 -19.719 1 91.25 131 ARG B CA 1
ATOM 3592 C C . ARG B 1 131 ? 7.348 -27.422 -19.547 1 91.25 131 ARG B C 1
ATOM 3594 O O . ARG B 1 131 ? 7.688 -28.312 -18.766 1 91.25 131 ARG B O 1
ATOM 3601 N N . HIS B 1 132 ? 8.141 -26.703 -20.234 1 87.62 132 HIS B N 1
ATOM 3602 C CA . HIS B 1 132 ? 9.578 -26.969 -20.188 1 87.62 132 HIS B CA 1
ATOM 3603 C C . HIS B 1 132 ? 10.164 -26.641 -18.812 1 87.62 132 HIS B C 1
ATOM 3605 O O . HIS B 1 132 ? 11.023 -27.359 -18.312 1 87.62 132 HIS B O 1
ATOM 3611 N N . ILE B 1 133 ? 9.711 -25.578 -18.25 1 89.19 133 ILE B N 1
ATOM 3612 C CA . ILE B 1 133 ? 10.188 -25.156 -16.938 1 89.19 133 ILE B CA 1
ATOM 3613 C C . ILE B 1 133 ? 9.875 -26.234 -15.906 1 89.19 133 ILE B C 1
ATOM 3615 O O . ILE B 1 133 ? 10.75 -26.625 -15.125 1 89.19 133 ILE B O 1
ATOM 3619 N N . LEU B 1 134 ? 8.68 -26.703 -15.875 1 92.88 134 LEU B N 1
ATOM 3620 C CA . LEU B 1 134 ? 8.281 -27.688 -14.867 1 92.88 134 LEU B CA 1
ATOM 3621 C C . LEU B 1 134 ? 9 -29.016 -15.094 1 92.88 134 LEU B C 1
ATOM 3623 O O . LEU B 1 134 ? 9.352 -29.703 -14.133 1 92.88 134 LEU B O 1
ATOM 3627 N N . GLN B 1 135 ? 9.266 -29.344 -16.359 1 90 135 GLN B N 1
ATOM 3628 C CA . GLN B 1 135 ? 10.062 -30.531 -16.656 1 90 135 GLN B CA 1
ATOM 3629 C C . GLN B 1 135 ? 11.492 -30.375 -16.125 1 90 135 GLN B C 1
ATOM 3631 O O . GLN B 1 135 ? 12.031 -31.281 -15.508 1 90 135 GLN B O 1
ATOM 3636 N N . PHE B 1 136 ? 12 -29.203 -16.375 1 87.12 136 PHE B N 1
ATOM 3637 C CA . PHE B 1 136 ? 13.359 -28.891 -15.961 1 87.12 136 PHE B CA 1
ATOM 3638 C C . PHE B 1 136 ? 13.484 -28.953 -14.438 1 87.12 136 PHE B C 1
ATOM 3640 O O . PHE B 1 136 ? 14.398 -29.594 -13.906 1 87.12 136 PHE B O 1
ATOM 3647 N N . VAL B 1 137 ? 12.57 -28.281 -13.727 1 90.75 137 VAL B N 1
ATOM 3648 C CA . VAL B 1 137 ? 12.672 -28.203 -12.273 1 90.75 137 VAL B CA 1
ATOM 3649 C C . VAL B 1 137 ? 12.391 -29.578 -11.664 1 90.75 137 VAL B C 1
ATOM 3651 O O . VAL B 1 137 ? 12.977 -29.938 -10.641 1 90.75 137 VAL B O 1
ATOM 3654 N N . HIS B 1 138 ? 11.461 -30.297 -12.266 1 91.75 138 HIS B N 1
ATOM 3655 C CA . HIS B 1 138 ? 11.195 -31.656 -11.82 1 91.75 138 HIS B CA 1
ATOM 3656 C C . HIS B 1 138 ? 12.453 -32.531 -11.883 1 91.75 138 HIS B C 1
ATOM 3658 O O . HIS B 1 138 ? 12.742 -33.281 -10.953 1 91.75 138 HIS B O 1
ATOM 3664 N N . GLN B 1 139 ? 13.188 -32.406 -12.914 1 88.81 139 GLN B N 1
ATOM 3665 C CA . GLN B 1 139 ? 14.391 -33.219 -13.156 1 88.81 139 GLN B CA 1
ATOM 3666 C C . GLN B 1 139 ? 15.531 -32.781 -12.242 1 88.81 139 GLN B C 1
ATOM 3668 O O . GLN B 1 139 ? 16.297 -33.594 -11.758 1 88.81 139 GLN B O 1
ATOM 3673 N N . THR B 1 140 ? 15.609 -31.5 -11.922 1 87.88 140 THR B N 1
ATOM 3674 C CA . THR B 1 140 ? 16.797 -30.969 -11.266 1 87.88 140 THR B CA 1
ATOM 3675 C C . THR B 1 140 ? 16.578 -30.797 -9.766 1 87.88 140 THR B C 1
ATOM 3677 O O . THR B 1 140 ? 17.531 -30.734 -8.992 1 87.88 140 THR B O 1
ATOM 3680 N N . THR B 1 141 ? 15.32 -30.688 -9.383 1 83.69 141 THR B N 1
ATOM 3681 C CA . THR B 1 141 ? 15.086 -30.359 -7.977 1 83.69 141 THR B CA 1
ATOM 3682 C C . THR B 1 141 ? 14.195 -31.406 -7.32 1 83.69 141 THR B C 1
ATOM 3684 O O . THR B 1 141 ? 13.633 -31.172 -6.25 1 83.69 141 THR B O 1
ATOM 3687 N N . TYR B 1 142 ? 14.109 -32.531 -7.957 1 76.38 142 TYR B N 1
ATOM 3688 C CA . TYR B 1 142 ? 13.188 -33.531 -7.465 1 76.38 142 TYR B CA 1
ATOM 3689 C C . TYR B 1 142 ? 13.453 -33.844 -6.004 1 76.38 142 TYR B C 1
ATOM 3691 O O . TYR B 1 142 ? 14.594 -34.156 -5.625 1 76.38 142 TYR B O 1
ATOM 3699 N N . GLY B 1 143 ? 12.422 -33.688 -5.242 1 82 143 GLY B N 1
ATOM 3700 C CA . GLY B 1 143 ? 12.508 -34.094 -3.844 1 82 143 GLY B CA 1
ATOM 3701 C C . GLY B 1 143 ? 13.023 -32.969 -2.949 1 82 143 GLY B C 1
ATOM 3702 O O . GLY B 1 143 ? 13.008 -33.094 -1.722 1 82 143 GLY B O 1
ATOM 3703 N N . LYS B 1 144 ? 13.469 -31.875 -3.49 1 92 144 LYS B N 1
ATOM 3704 C CA . LYS B 1 144 ? 14.086 -30.812 -2.697 1 92 144 LYS B CA 1
ATOM 3705 C C . LYS B 1 144 ? 13.031 -29.875 -2.137 1 92 144 LYS B C 1
ATOM 3707 O O . LYS B 1 144 ? 13.219 -29.281 -1.064 1 92 144 LYS B O 1
ATOM 3712 N N . TYR B 1 145 ? 11.969 -29.734 -2.865 1 96.5 145 TYR B N 1
ATOM 3713 C CA . TYR B 1 145 ? 10.953 -28.766 -2.473 1 96.5 145 TYR B CA 1
ATOM 3714 C C . TYR B 1 145 ? 9.594 -29.438 -2.322 1 96.5 145 TYR B C 1
ATOM 3716 O O . TYR B 1 145 ? 9.344 -30.484 -2.926 1 96.5 145 TYR B O 1
ATOM 3724 N N . ASP B 1 146 ? 8.812 -28.891 -1.477 1 97.19 146 ASP B N 1
ATOM 3725 C CA . ASP B 1 146 ? 7.473 -29.406 -1.221 1 97.19 146 ASP B CA 1
ATOM 3726 C C . ASP B 1 146 ? 6.441 -28.734 -2.123 1 97.19 146 ASP B C 1
ATOM 3728 O O . ASP B 1 146 ? 5.449 -29.359 -2.512 1 97.19 146 ASP B O 1
ATOM 3732 N N . TRP B 1 147 ? 6.715 -27.469 -2.438 1 97.75 147 TRP B N 1
ATOM 3733 C CA . TRP B 1 147 ? 5.75 -26.656 -3.162 1 97.75 147 TRP B CA 1
ATOM 3734 C C . TRP B 1 147 ? 6.445 -25.812 -4.227 1 97.75 147 TRP B C 1
ATOM 3736 O O . TRP B 1 147 ? 7.586 -25.391 -4.043 1 97.75 147 TRP B O 1
ATOM 3746 N N . TYR B 1 148 ? 5.742 -25.578 -5.297 1 97.5 148 TYR B N 1
ATOM 3747 C CA . TYR B 1 148 ? 6.203 -24.75 -6.406 1 97.5 148 TYR B CA 1
ATOM 3748 C C . TYR B 1 148 ? 5.25 -23.594 -6.652 1 97.5 148 TYR B C 1
ATOM 3750 O O . TYR B 1 148 ? 4.09 -23.797 -7.012 1 97.5 148 TYR B O 1
ATOM 3758 N N . LEU B 1 149 ? 5.707 -22.391 -6.438 1 98.25 149 LEU B N 1
ATOM 3759 C CA . LEU B 1 149 ? 4.914 -21.188 -6.664 1 98.25 149 LEU B CA 1
ATOM 3760 C C . LEU B 1 149 ? 5.293 -20.516 -7.98 1 98.25 149 LEU B C 1
ATOM 3762 O O . LEU B 1 149 ? 6.43 -20.078 -8.156 1 98.25 149 LEU B O 1
ATOM 3766 N N . ARG B 1 150 ? 4.406 -20.531 -8.867 1 97.44 150 ARG B N 1
ATOM 3767 C CA . ARG B 1 150 ? 4.57 -19.875 -10.156 1 97.44 150 ARG B CA 1
ATOM 3768 C C . ARG B 1 150 ? 3.992 -18.469 -10.133 1 97.44 150 ARG B C 1
ATOM 3770 O O . ARG B 1 150 ? 2.855 -18.266 -9.703 1 97.44 150 ARG B O 1
ATOM 3777 N N . ALA B 1 151 ? 4.754 -17.469 -10.602 1 97.56 151 ALA B N 1
ATOM 3778 C CA . ALA B 1 151 ? 4.27 -16.094 -10.617 1 97.56 151 ALA B CA 1
ATOM 3779 C C . ALA B 1 151 ? 4.773 -15.344 -11.852 1 97.56 151 ALA B C 1
ATOM 3781 O O . ALA B 1 151 ? 5.859 -15.633 -12.359 1 97.56 151 ALA B O 1
ATOM 3782 N N . ASP B 1 152 ? 4.031 -14.398 -12.328 1 94.94 152 ASP B N 1
ATOM 3783 C CA . ASP B 1 152 ? 4.5 -13.422 -13.305 1 94.94 152 ASP B CA 1
ATOM 3784 C C . ASP B 1 152 ? 5.461 -12.422 -12.664 1 94.94 152 ASP B C 1
ATOM 3786 O O . ASP B 1 152 ? 5.512 -12.297 -11.438 1 94.94 152 ASP B O 1
ATOM 3790 N N . ASP B 1 153 ? 6.164 -11.695 -13.5 1 94.5 153 ASP B N 1
ATOM 3791 C CA . ASP B 1 153 ? 7.168 -10.781 -12.953 1 94.5 153 ASP B CA 1
ATOM 3792 C C . ASP B 1 153 ? 6.531 -9.477 -12.5 1 94.5 153 ASP B C 1
ATOM 3794 O O . ASP B 1 153 ? 7.211 -8.602 -11.953 1 94.5 153 ASP B O 1
ATOM 3798 N N . ASP B 1 154 ? 5.184 -9.352 -12.656 1 96.38 154 ASP B N 1
ATOM 3799 C CA . ASP B 1 154 ? 4.492 -8.188 -12.117 1 96.38 154 ASP B CA 1
ATOM 3800 C C . ASP B 1 154 ? 3.555 -8.578 -10.977 1 96.38 154 ASP B C 1
ATOM 3802 O O . ASP B 1 154 ? 2.65 -7.82 -10.617 1 96.38 154 ASP B O 1
ATOM 3806 N N . ALA B 1 155 ? 3.771 -9.773 -10.508 1 97.62 155 ALA B N 1
ATOM 3807 C CA . ALA B 1 155 ? 3.033 -10.227 -9.328 1 97.62 155 ALA B CA 1
ATOM 3808 C C . ALA B 1 155 ? 3.752 -9.82 -8.047 1 97.62 155 ALA B C 1
ATOM 3810 O O . ALA B 1 155 ? 4.984 -9.797 -7.996 1 97.62 155 ALA B O 1
ATOM 3811 N N . PHE B 1 156 ? 3.012 -9.406 -7.047 1 97.81 156 PHE B N 1
ATOM 3812 C CA . PHE B 1 156 ? 3.48 -9.219 -5.68 1 97.81 156 PHE B CA 1
ATOM 3813 C C . PHE B 1 156 ? 2.998 -10.344 -4.777 1 97.81 156 PHE B C 1
ATOM 3815 O O . PHE B 1 156 ? 1.793 -10.523 -4.594 1 97.81 156 PHE B O 1
ATOM 3822 N N . VAL B 1 157 ? 3.945 -11.062 -4.219 1 98.38 157 VAL B N 1
ATOM 3823 C CA . VAL B 1 157 ? 3.592 -12.234 -3.424 1 98.38 157 VAL B CA 1
ATOM 3824 C C . VAL B 1 157 ? 3.99 -12.008 -1.966 1 98.38 157 VAL B C 1
ATOM 3826 O O . VAL B 1 157 ? 5.109 -11.578 -1.683 1 98.38 157 VAL B O 1
ATOM 3829 N N . VAL B 1 158 ? 3.051 -12.203 -1.073 1 97.56 158 VAL B N 1
ATOM 3830 C CA . VAL B 1 158 ? 3.348 -12.32 0.351 1 97.56 158 VAL B CA 1
ATOM 3831 C C . VAL B 1 158 ? 3.703 -13.766 0.693 1 97.56 158 VAL B C 1
ATOM 3833 O O . VAL B 1 158 ? 2.844 -14.531 1.125 1 97.56 158 VAL B O 1
ATOM 3836 N N . VAL B 1 159 ? 4.953 -14.094 0.619 1 97.62 159 VAL B N 1
ATOM 3837 C CA . VAL B 1 159 ? 5.445 -15.469 0.674 1 97.62 159 VAL B CA 1
ATOM 3838 C C . VAL B 1 159 ? 5.105 -16.078 2.029 1 97.62 159 VAL B C 1
ATOM 3840 O O . VAL B 1 159 ? 4.801 -17.281 2.115 1 97.62 159 VAL B O 1
ATOM 3843 N N . GLU B 1 160 ? 5.09 -15.25 3.082 1 96.56 160 GLU B N 1
ATOM 3844 C CA . GLU B 1 160 ? 4.738 -15.719 4.418 1 96.56 160 GLU B CA 1
ATOM 3845 C C . GLU B 1 160 ? 3.314 -16.266 4.457 1 96.56 160 GLU B C 1
ATOM 3847 O O . GLU B 1 160 ? 3.061 -17.312 5.07 1 96.56 160 GLU B O 1
ATOM 3852 N N . ASN B 1 161 ? 2.479 -15.602 3.775 1 97.12 161 ASN B N 1
ATOM 3853 C CA . ASN B 1 161 ? 1.09 -16.047 3.734 1 97.12 161 ASN B CA 1
ATOM 3854 C C . ASN B 1 161 ? 0.93 -17.297 2.883 1 97.12 161 ASN B C 1
ATOM 3856 O O . ASN B 1 161 ? 0.125 -18.172 3.205 1 97.12 161 ASN B O 1
ATOM 3860 N N . ALA B 1 162 ? 1.71 -17.375 1.786 1 97.94 162 ALA B N 1
ATOM 3861 C CA . ALA B 1 162 ? 1.716 -18.594 0.988 1 97.94 162 ALA B CA 1
ATOM 3862 C C . ALA B 1 162 ? 2.193 -19.797 1.813 1 97.94 162 ALA B C 1
ATOM 3864 O O . ALA B 1 162 ? 1.584 -20.859 1.78 1 97.94 162 ALA B O 1
ATOM 3865 N N . ARG B 1 163 ? 3.252 -19.562 2.537 1 97.31 163 ARG B N 1
ATOM 3866 C CA . ARG B 1 163 ? 3.828 -20.625 3.369 1 97.31 163 ARG B CA 1
ATOM 3867 C C . ARG B 1 163 ? 2.836 -21.078 4.43 1 97.31 163 ARG B C 1
ATOM 3869 O O . ARG B 1 163 ? 2.686 -22.281 4.664 1 97.31 163 ARG B O 1
ATOM 3876 N N . LYS B 1 164 ? 2.184 -20.141 5.047 1 95.94 164 LYS B N 1
ATOM 3877 C CA . LYS B 1 164 ? 1.178 -20.484 6.047 1 95.94 164 LYS B CA 1
ATOM 3878 C C . LYS B 1 164 ? 0.029 -21.281 5.422 1 95.94 164 LYS B C 1
ATOM 3880 O O . LYS B 1 164 ? -0.446 -22.25 6 1 95.94 164 LYS B O 1
ATOM 3885 N N . LEU B 1 165 ? -0.389 -20.891 4.301 1 96.38 165 LEU B N 1
ATOM 3886 C CA . LEU B 1 165 ? -1.488 -21.547 3.6 1 96.38 165 LEU B CA 1
ATOM 3887 C C . LEU B 1 165 ? -1.165 -23.016 3.332 1 96.38 165 LEU B C 1
ATOM 3889 O O . LEU B 1 165 ? -1.974 -23.906 3.631 1 96.38 165 LEU B O 1
ATOM 3893 N N . VAL B 1 166 ? 0.067 -23.312 2.889 1 97 166 VAL B N 1
ATOM 3894 C CA . VAL B 1 166 ? 0.386 -24.672 2.445 1 97 166 VAL B CA 1
ATOM 3895 C C . VAL B 1 166 ? 0.924 -25.484 3.619 1 97 166 VAL B C 1
ATOM 3897 O O . VAL B 1 166 ? 1.07 -26.703 3.521 1 97 166 VAL B O 1
ATOM 3900 N N . SER B 1 167 ? 1.215 -24.828 4.758 1 94.75 167 SER B N 1
ATOM 3901 C CA . SER B 1 167 ? 1.767 -25.516 5.922 1 94.75 167 SER B CA 1
ATOM 3902 C C . SER B 1 167 ? 0.772 -26.516 6.492 1 94.75 167 SER B C 1
ATOM 3904 O O . SER B 1 167 ? 1.163 -27.453 7.195 1 94.75 167 SER B O 1
ATOM 3906 N N . ARG B 1 168 ? -0.438 -26.328 6.109 1 89.56 168 ARG B N 1
ATOM 3907 C CA . ARG B 1 168 ? -1.481 -27.203 6.645 1 89.56 168 ARG B CA 1
ATOM 3908 C C . ARG B 1 168 ? -1.812 -28.328 5.672 1 89.56 168 ARG B C 1
ATOM 3910 O O . ARG B 1 168 ? -2.758 -29.078 5.891 1 89.56 168 ARG B O 1
ATOM 3917 N N . MET B 1 169 ? -1.098 -28.453 4.66 1 94.88 169 MET B N 1
ATOM 3918 C CA . MET B 1 169 ? -1.37 -29.406 3.592 1 94.88 169 MET B CA 1
ATOM 3919 C C . MET B 1 169 ? -0.208 -30.375 3.422 1 94.88 169 MET B C 1
ATOM 3921 O O . MET B 1 169 ? 0.931 -30.062 3.768 1 94.88 169 MET B O 1
ATOM 3925 N N . ASP B 1 170 ? -0.563 -31.562 2.916 1 95.81 170 ASP B N 1
ATOM 3926 C CA . ASP B 1 170 ? 0.441 -32.594 2.633 1 95.81 170 ASP B CA 1
ATOM 3927 C C . ASP B 1 170 ? 0.862 -32.562 1.166 1 95.81 170 ASP B C 1
ATOM 3929 O O . ASP B 1 170 ? 0.092 -32.938 0.285 1 95.81 170 ASP B O 1
ATOM 3933 N N . PRO B 1 171 ? 2.078 -32.156 0.85 1 96.19 171 PRO B N 1
ATOM 3934 C CA . PRO B 1 171 ? 2.518 -31.953 -0.533 1 96.19 171 PRO B CA 1
ATOM 3935 C C . PRO B 1 171 ? 2.645 -33.281 -1.31 1 96.19 171 PRO B C 1
ATOM 3937 O O . PRO B 1 171 ? 2.895 -33.25 -2.518 1 96.19 171 PRO B O 1
ATOM 3940 N N . THR B 1 172 ? 2.498 -34.406 -0.648 1 95.5 172 THR B N 1
ATOM 3941 C CA . THR B 1 172 ? 2.545 -35.688 -1.333 1 95.5 172 THR B CA 1
ATOM 3942 C C . THR B 1 172 ? 1.19 -36.031 -1.949 1 95.5 172 THR B C 1
ATOM 3944 O O . THR B 1 172 ? 1.021 -37.094 -2.547 1 95.5 172 THR B O 1
ATOM 3947 N N . HIS B 1 173 ? 0.257 -35.156 -1.792 1 96.81 173 HIS B N 1
ATOM 3948 C CA . HIS B 1 173 ? -1.003 -35.188 -2.525 1 96.81 173 HIS B CA 1
ATOM 3949 C C . HIS B 1 173 ? -1.048 -34.094 -3.604 1 96.81 173 HIS B C 1
ATOM 3951 O O . HIS B 1 173 ? -0.303 -33.125 -3.537 1 96.81 173 HIS B O 1
ATOM 3957 N N . ASP B 1 174 ? -1.91 -34.375 -4.617 1 97.38 174 ASP B N 1
ATOM 3958 C CA . ASP B 1 174 ? -2.023 -33.406 -5.723 1 97.38 174 ASP B CA 1
ATOM 3959 C C . ASP B 1 174 ? -2.814 -32.188 -5.301 1 97.38 174 ASP B C 1
ATOM 3961 O O . ASP B 1 174 ? -4 -32.281 -4.98 1 97.38 174 ASP B O 1
ATOM 3965 N N . PHE B 1 175 ? -2.131 -31.031 -5.312 1 97.56 175 PHE B N 1
ATOM 3966 C CA . PHE B 1 175 ? -2.801 -29.766 -5.012 1 97.56 175 PHE B CA 1
ATOM 3967 C C . PHE B 1 175 ? -2.463 -28.703 -6.059 1 97.56 175 PHE B C 1
ATOM 3969 O O . PHE B 1 175 ? -1.318 -28.609 -6.504 1 97.56 175 PHE B O 1
ATOM 3976 N N . LEU B 1 176 ? -3.439 -28.062 -6.504 1 98.38 176 LEU B N 1
ATOM 3977 C CA . LEU B 1 176 ? -3.361 -26.828 -7.285 1 98.38 176 LEU B CA 1
ATOM 3978 C C . LEU B 1 176 ? -4.098 -25.688 -6.586 1 98.38 176 LEU B C 1
ATOM 3980 O O . LEU B 1 176 ? -5.301 -25.781 -6.336 1 98.38 176 LEU B O 1
ATOM 3984 N N . LEU B 1 177 ? -3.377 -24.641 -6.199 1 98.56 177 LEU B N 1
ATOM 3985 C CA . LEU B 1 177 ? -3.959 -23.516 -5.496 1 98.56 177 LEU B CA 1
ATOM 3986 C C . LEU B 1 177 ? -3.854 -22.234 -6.336 1 98.56 177 LEU B C 1
ATOM 3988 O O . LEU B 1 177 ? -2.879 -22.062 -7.07 1 98.56 177 LEU B O 1
ATOM 3992 N N . GLY B 1 178 ? -4.746 -21.359 -6.238 1 98.31 178 GLY B N 1
ATOM 3993 C CA . GLY B 1 178 ? -4.84 -20.094 -6.957 1 98.31 178 GLY B CA 1
ATOM 3994 C C . GLY B 1 178 ? -6.266 -19.594 -7.102 1 98.31 178 GLY B C 1
ATOM 3995 O O . GLY B 1 178 ? -7.203 -20.234 -6.629 1 98.31 178 GLY B O 1
ATOM 3996 N N . PHE B 1 179 ? -6.375 -18.438 -7.629 1 98.06 179 PHE B N 1
ATOM 3997 C CA . PHE B 1 179 ? -7.727 -18 -7.969 1 98.06 179 PHE B CA 1
ATOM 3998 C C . PHE B 1 179 ? -8.344 -18.938 -9 1 98.06 179 PHE B C 1
ATOM 4000 O O . PHE B 1 179 ? -7.754 -19.188 -10.055 1 98.06 179 PHE B O 1
ATOM 4007 N N . ARG B 1 180 ? -9.477 -19.438 -8.711 1 98.06 180 ARG B N 1
ATOM 4008 C CA . ARG B 1 180 ? -10.109 -20.438 -9.547 1 98.06 180 ARG B CA 1
ATOM 4009 C C . ARG B 1 180 ? -11.141 -19.812 -10.484 1 98.06 180 ARG B C 1
ATOM 4011 O O . ARG B 1 180 ? -12.203 -19.391 -10.039 1 98.06 180 ARG B O 1
ATOM 4018 N N . TRP B 1 181 ? -10.805 -19.828 -11.734 1 97.62 181 TRP B N 1
ATOM 4019 C CA . TRP B 1 181 ? -11.781 -19.438 -12.75 1 97.62 181 TRP B CA 1
ATOM 4020 C C . TRP B 1 181 ? -12.766 -20.562 -13.031 1 97.62 181 TRP B C 1
ATOM 4022 O O . TRP B 1 181 ? -12.406 -21.734 -12.961 1 97.62 181 TRP B O 1
ATOM 4032 N N . GLY B 1 182 ? -13.93 -20.188 -13.477 1 96.25 182 GLY B N 1
ATOM 4033 C CA . GLY B 1 182 ? -14.969 -21.203 -13.664 1 96.25 182 GLY B CA 1
ATOM 4034 C C . GLY B 1 182 ? -15.328 -21.422 -15.125 1 96.25 182 GLY B C 1
ATOM 4035 O O . GLY B 1 182 ? -16.328 -22.047 -15.43 1 96.25 182 GLY B O 1
ATOM 4036 N N . PHE B 1 183 ? -14.531 -20.906 -15.992 1 92.19 183 PHE B N 1
ATOM 4037 C CA . PHE B 1 183 ? -14.812 -21.078 -17.422 1 92.19 183 PHE B CA 1
ATOM 4038 C C . PHE B 1 183 ? -13.672 -21.828 -18.109 1 92.19 183 PHE B C 1
ATOM 4040 O O . PHE B 1 183 ? -12.664 -22.156 -17.469 1 92.19 183 PHE B O 1
ATOM 4047 N N . PHE B 1 184 ? -13.812 -22.297 -19.469 1 90.44 184 PHE B N 1
ATOM 4048 C CA . PHE B 1 184 ? -12.836 -22.984 -20.297 1 90.44 184 PHE B CA 1
ATOM 4049 C C . PHE B 1 184 ? -12.758 -24.469 -19.922 1 90.44 184 PHE B C 1
ATOM 4051 O O . PHE B 1 184 ? -12.867 -25.344 -20.797 1 90.44 184 PHE B O 1
ATOM 4058 N N . GLU B 1 185 ? -12.516 -24.734 -18.609 1 88.62 185 GLU B N 1
ATOM 4059 C CA . GLU B 1 185 ? -12.516 -26.078 -18.047 1 88.62 185 GLU B CA 1
ATOM 4060 C C . GLU B 1 185 ? -13.664 -26.266 -17.062 1 88.62 185 GLU B C 1
ATOM 4062 O O . GLU B 1 185 ? -13.898 -25.422 -16.203 1 88.62 185 GLU B O 1
ATOM 4067 N N . HIS B 1 186 ? -14.367 -27.359 -17.125 1 90.56 186 HIS B N 1
ATOM 4068 C CA . HIS B 1 186 ? -15.594 -27.609 -16.391 1 90.56 186 HIS B CA 1
ATOM 4069 C C . HIS B 1 186 ? -15.391 -27.391 -14.891 1 90.56 186 HIS B C 1
ATOM 4071 O O . HIS B 1 186 ? -16.25 -26.828 -14.219 1 90.56 186 HIS B O 1
ATOM 4077 N N . LYS B 1 187 ? -14.305 -27.844 -14.391 1 93.94 187 LYS B N 1
ATOM 4078 C CA . LYS B 1 187 ? -14.062 -27.672 -12.961 1 93.94 187 LYS B CA 1
ATOM 4079 C C . LYS B 1 187 ? -13.109 -26.516 -12.688 1 93.94 187 LYS B C 1
ATOM 4081 O O . LYS B 1 187 ? -12.609 -26.359 -11.57 1 93.94 187 LYS B O 1
ATOM 4086 N N . GLY B 1 188 ? -12.852 -25.797 -13.734 1 96.31 188 GLY B N 1
ATOM 4087 C CA . GLY B 1 188 ? -12.102 -24.562 -13.625 1 96.31 188 GLY B CA 1
ATOM 4088 C C . GLY B 1 188 ? -10.602 -24.766 -13.695 1 96.31 188 GLY B C 1
ATOM 4089 O O . GLY B 1 188 ? -10.133 -25.875 -13.938 1 96.31 188 GLY B O 1
ATOM 4090 N N . TYR B 1 189 ? -9.875 -23.719 -13.578 1 97.81 189 TYR B N 1
ATOM 4091 C CA . TYR B 1 189 ? -8.414 -23.672 -13.578 1 97.81 189 TYR B CA 1
ATOM 4092 C C . TYR B 1 189 ? -7.898 -22.516 -12.727 1 97.81 189 TYR B C 1
ATOM 4094 O O . TYR B 1 189 ? -8.648 -21.609 -12.391 1 97.81 189 TYR B O 1
ATOM 4102 N N . ALA B 1 190 ? -6.688 -22.594 -12.266 1 98.25 190 ALA B N 1
ATOM 4103 C CA . ALA B 1 190 ? -6.066 -21.531 -11.477 1 98.25 190 ALA B CA 1
ATOM 4104 C C . ALA B 1 190 ? -5.512 -20.438 -12.375 1 98.25 190 ALA B C 1
ATOM 4106 O O . ALA B 1 190 ? -4.82 -20.719 -13.359 1 98.25 190 ALA B O 1
ATOM 4107 N N . ASP B 1 191 ? -5.809 -19.234 -12.008 1 97.75 191 ASP B N 1
ATOM 4108 C CA . ASP B 1 191 ? -5.359 -18.094 -12.789 1 97.75 191 ASP B CA 1
ATOM 4109 C C . ASP B 1 191 ? -3.836 -18.062 -12.898 1 97.75 191 ASP B C 1
ATOM 4111 O O . ASP B 1 191 ? -3.131 -18.406 -11.953 1 97.75 191 ASP B O 1
ATOM 4115 N N . GLY B 1 192 ? -3.369 -17.5 -14.016 1 96.5 192 GLY B N 1
ATOM 4116 C CA . GLY B 1 192 ? -1.969 -17.609 -14.391 1 96.5 192 GLY B CA 1
ATOM 4117 C C . GLY B 1 192 ? -1.095 -16.547 -13.734 1 96.5 192 GLY B C 1
ATOM 4118 O O . GLY B 1 192 ? 0.133 -16.594 -13.852 1 96.5 192 GLY B O 1
ATOM 4119 N N . SER B 1 193 ? -1.698 -15.562 -13.008 1 96.31 193 SER B N 1
ATOM 4120 C CA . SER B 1 193 ? -0.87 -14.562 -12.336 1 96.31 193 SER B CA 1
ATOM 4121 C C . SER B 1 193 ? 0.014 -15.211 -11.273 1 96.31 193 SER B C 1
ATOM 4123 O O . SER B 1 193 ? 1.207 -14.914 -11.188 1 96.31 193 SER B O 1
ATOM 4125 N N . THR B 1 194 ? -0.583 -16 -10.484 1 98.31 194 THR B N 1
ATOM 4126 C CA . THR B 1 194 ? 0.113 -16.766 -9.453 1 98.31 194 THR B CA 1
ATOM 4127 C C . THR B 1 194 ? -0.667 -18.031 -9.094 1 98.31 194 THR B C 1
ATOM 4129 O O . THR B 1 194 ? -1.886 -17.969 -8.906 1 98.31 194 THR B O 1
ATOM 4132 N N . TYR B 1 195 ? -0.005 -19.141 -9.07 1 98.62 195 TYR B N 1
ATOM 4133 C CA . TYR B 1 195 ? -0.597 -20.344 -8.523 1 98.62 195 TYR B CA 1
ATOM 4134 C C . TYR B 1 195 ? 0.465 -21.234 -7.875 1 98.62 195 TYR B C 1
ATOM 4136 O O . TYR B 1 195 ? 1.664 -21 -8.062 1 98.62 195 TYR B O 1
ATOM 4144 N N . ILE B 1 196 ? 0.055 -22.141 -7.066 1 98.69 196 ILE B N 1
ATOM 4145 C CA . ILE B 1 196 ? 0.953 -23.031 -6.324 1 98.69 196 ILE B CA 1
ATOM 4146 C C . ILE B 1 196 ? 0.624 -24.484 -6.641 1 98.69 196 ILE B C 1
ATOM 4148 O O . ILE B 1 196 ? -0.548 -24.859 -6.691 1 98.69 196 ILE B O 1
ATOM 4152 N N . LEU B 1 197 ? 1.625 -25.266 -6.91 1 98.06 197 LEU B N 1
ATOM 4153 C CA . LEU B 1 197 ? 1.519 -26.703 -7.109 1 98.06 197 LEU B CA 1
ATOM 4154 C C . LEU B 1 197 ? 2.26 -27.453 -6.012 1 98.06 197 LEU B C 1
ATOM 4156 O O . LEU B 1 197 ? 3.354 -27.062 -5.605 1 98.06 197 LEU B O 1
ATOM 4160 N N . SER B 1 198 ? 1.669 -28.547 -5.555 1 97.31 198 SER B N 1
ATOM 4161 C CA . SER B 1 198 ? 2.408 -29.453 -4.688 1 97.31 198 SER B CA 1
ATOM 4162 C C . SER B 1 198 ? 3.457 -30.234 -5.473 1 97.31 198 SER B C 1
ATOM 4164 O O . SER B 1 198 ? 3.391 -30.312 -6.699 1 97.31 198 SER B O 1
ATOM 4166 N N . LYS B 1 199 ? 4.414 -30.766 -4.789 1 96.31 199 LYS B N 1
ATOM 4167 C CA . LYS B 1 199 ? 5.422 -31.625 -5.41 1 96.31 199 LYS B CA 1
ATOM 4168 C C . LYS B 1 199 ? 4.766 -32.781 -6.18 1 96.31 199 LYS B C 1
ATOM 4170 O O . LYS B 1 199 ? 5.18 -33.094 -7.297 1 96.31 199 LYS B O 1
ATOM 4175 N N . LYS B 1 200 ? 3.746 -33.375 -5.594 1 96.31 200 LYS B N 1
ATOM 4176 C CA . LYS B 1 200 ? 3.055 -34.469 -6.277 1 96.31 200 LYS B CA 1
ATOM 4177 C C . LYS B 1 200 ? 2.383 -33.969 -7.555 1 96.31 200 LYS B C 1
ATOM 4179 O O . LYS B 1 200 ? 2.393 -34.656 -8.57 1 96.31 200 LYS B O 1
ATOM 4184 N N . ALA B 1 201 ? 1.814 -32.781 -7.52 1 96.5 201 ALA B N 1
ATOM 4185 C CA . ALA B 1 201 ? 1.155 -32.219 -8.703 1 96.5 201 ALA B CA 1
ATOM 4186 C C . ALA B 1 201 ? 2.158 -31.984 -9.828 1 96.5 201 ALA B C 1
ATOM 4188 O O . ALA B 1 201 ? 1.845 -32.188 -11 1 96.5 201 ALA B O 1
ATOM 4189 N N . VAL B 1 202 ? 3.318 -31.5 -9.5 1 96.06 202 VAL B N 1
ATOM 4190 C CA . VAL B 1 202 ? 4.359 -31.297 -10.5 1 96.06 202 VAL B CA 1
ATOM 4191 C C . VAL B 1 202 ? 4.762 -32.625 -11.102 1 96.06 202 VAL B C 1
ATOM 4193 O O . VAL B 1 202 ? 4.898 -32.75 -12.32 1 96.06 202 VAL B O 1
ATOM 4196 N N . ASP B 1 203 ? 4.922 -33.625 -10.258 1 94.25 203 ASP B N 1
ATOM 4197 C CA . ASP B 1 203 ? 5.23 -34.969 -10.719 1 94.25 203 ASP B CA 1
ATOM 4198 C C . ASP B 1 203 ? 4.168 -35.469 -11.695 1 94.25 203 ASP B C 1
ATOM 4200 O O . ASP B 1 203 ? 4.5 -36 -12.766 1 94.25 203 ASP B O 1
ATOM 4204 N N . THR B 1 204 ? 3.012 -35.312 -11.273 1 94.25 204 THR B N 1
ATOM 4205 C CA . THR B 1 204 ? 1.885 -35.75 -12.086 1 94.25 204 THR B CA 1
ATOM 4206 C C . THR B 1 204 ? 1.87 -35.031 -13.43 1 94.25 204 THR B C 1
ATOM 4208 O O . THR B 1 204 ? 1.699 -35.656 -14.477 1 94.25 204 THR B O 1
ATOM 4211 N N . PHE B 1 205 ? 2.059 -33.75 -13.398 1 95.38 205 PHE B N 1
ATOM 4212 C CA . PHE B 1 205 ? 2.049 -32.969 -14.609 1 95.38 205 PHE B CA 1
ATOM 4213 C C . PHE B 1 205 ? 3.146 -33.406 -15.57 1 95.38 205 PHE B C 1
ATOM 4215 O O . PHE B 1 205 ? 2.912 -33.531 -16.766 1 95.38 205 PHE B O 1
ATOM 4222 N N . VAL B 1 206 ? 4.332 -33.562 -15.094 1 92.44 206 VAL B N 1
ATOM 4223 C CA . VAL B 1 206 ? 5.473 -33.906 -15.93 1 92.44 206 VAL B CA 1
ATOM 4224 C C . VAL B 1 206 ? 5.234 -35.281 -16.578 1 92.44 206 VAL B C 1
ATOM 4226 O O . VAL B 1 206 ? 5.566 -35.5 -17.734 1 92.44 206 VAL B O 1
ATOM 4229 N N . THR B 1 207 ? 4.648 -36.156 -15.789 1 87.62 207 THR B N 1
ATOM 4230 C CA . THR B 1 207 ? 4.297 -37.438 -16.344 1 87.62 207 THR B CA 1
ATOM 4231 C C . THR B 1 207 ? 3.281 -37.312 -17.469 1 87.62 207 THR B C 1
ATOM 4233 O O . THR B 1 207 ? 3.428 -37.906 -18.531 1 87.62 207 THR B O 1
ATOM 4236 N N . LEU B 1 208 ? 2.305 -36.469 -17.266 1 87.81 208 LEU B N 1
ATOM 4237 C CA . LEU B 1 208 ? 1.252 -36.219 -18.234 1 87.81 208 LEU B CA 1
ATOM 4238 C C . LEU B 1 208 ? 1.81 -35.5 -19.469 1 87.81 208 LEU B C 1
ATOM 4240 O O . LEU B 1 208 ? 1.326 -35.688 -20.578 1 87.81 208 LEU B O 1
ATOM 4244 N N . SER B 1 209 ? 2.684 -34.625 -19.25 1 86.06 209 SER B N 1
ATOM 4245 C CA . SER B 1 209 ? 3.18 -33.719 -20.312 1 86.06 209 SER B CA 1
ATOM 4246 C C . SER B 1 209 ? 3.896 -34.531 -21.391 1 86.06 209 SER B C 1
ATOM 4248 O O . SER B 1 209 ? 4.09 -34.031 -22.5 1 86.06 209 SER B O 1
ATOM 4250 N N . HIS B 1 210 ? 4.219 -35.719 -21.125 1 85.62 210 HIS B N 1
ATOM 4251 C CA . HIS B 1 210 ? 4.863 -36.594 -22.109 1 85.62 210 HIS B CA 1
ATOM 4252 C C . HIS B 1 210 ? 3.834 -37.281 -23 1 85.62 210 HIS B C 1
ATOM 4254 O O . HIS B 1 210 ? 4.188 -37.906 -24 1 85.62 210 HIS B O 1
ATOM 4260 N N . ASP B 1 211 ? 2.629 -37.188 -22.625 1 89 211 ASP B N 1
ATOM 4261 C CA . ASP B 1 211 ? 1.524 -37.719 -23.406 1 89 211 ASP B CA 1
ATOM 4262 C C . ASP B 1 211 ? 0.835 -36.625 -24.203 1 89 211 ASP B C 1
ATOM 4264 O O . ASP B 1 211 ? 0.017 -35.875 -23.672 1 89 211 ASP B O 1
ATOM 4268 N N . GLU B 1 212 ? 1.02 -36.594 -25.484 1 89.31 212 GLU B N 1
ATOM 4269 C CA . GLU B 1 212 ? 0.525 -35.5 -26.344 1 89.31 212 GLU B CA 1
ATOM 4270 C C . GLU B 1 212 ? -0.99 -35.594 -26.5 1 89.31 212 GLU B C 1
ATOM 4272 O O . GLU B 1 212 ? -1.628 -34.594 -26.891 1 89.31 212 GLU B O 1
ATOM 4277 N N . GLU B 1 213 ? -1.554 -36.688 -26.234 1 87.62 213 GLU B N 1
ATOM 4278 C CA . GLU B 1 213 ? -3.008 -36.812 -26.281 1 87.62 213 GLU B CA 1
ATOM 4279 C C . GLU B 1 213 ? -3.66 -36.188 -25.078 1 87.62 213 GLU B C 1
ATOM 4281 O O . GLU B 1 213 ? -4.711 -35.531 -25.188 1 87.62 213 GLU B O 1
ATOM 4286 N N . LEU B 1 214 ? -3.021 -36.312 -23.969 1 87.19 214 LEU B N 1
ATOM 4287 C CA . LEU B 1 214 ? -3.584 -35.781 -22.719 1 87.19 214 LEU B CA 1
ATOM 4288 C C . LEU B 1 214 ? -3.162 -34.344 -22.484 1 87.19 214 LEU B C 1
ATOM 4290 O O . LEU B 1 214 ? -3.926 -33.562 -21.922 1 87.19 214 LEU B O 1
ATOM 4294 N N . CYS B 1 215 ? -1.985 -34.031 -22.859 1 90.62 215 CYS B N 1
ATOM 4295 C CA . CYS B 1 215 ? -1.409 -32.719 -22.625 1 90.62 215 CYS B CA 1
ATOM 4296 C C . CYS B 1 215 ? -0.566 -32.25 -23.812 1 90.62 215 CYS B C 1
ATOM 4298 O O . CYS B 1 215 ? 0.664 -32.25 -23.75 1 90.62 215 CYS B O 1
ATOM 4300 N N . PRO B 1 216 ? -1.232 -31.812 -24.875 1 89.56 216 PRO B N 1
ATOM 4301 C CA . PRO B 1 216 ? -0.511 -31.516 -26.109 1 89.56 216 PRO B CA 1
ATOM 4302 C C . PRO B 1 216 ? 0.323 -30.234 -26 1 89.56 216 PRO B C 1
ATOM 4304 O O . PRO B 1 216 ? -0.058 -29.297 -25.297 1 89.56 216 PRO B O 1
ATOM 4307 N N . GLU B 1 217 ? 1.475 -30.234 -26.625 1 87.38 217 GLU B N 1
ATOM 4308 C CA . GLU B 1 217 ? 2.312 -29.047 -26.75 1 87.38 217 GLU B CA 1
ATOM 4309 C C . GLU B 1 217 ? 1.963 -28.25 -28.016 1 87.38 217 GLU B C 1
ATOM 4311 O O .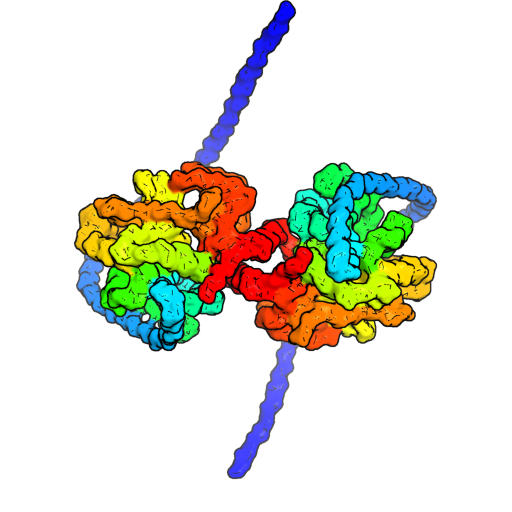 GLU B 1 217 ? 1.914 -28.828 -29.109 1 87.38 217 GLU B O 1
ATOM 4316 N N . PHE B 1 218 ? 1.617 -27.031 -27.875 1 87.38 218 PHE B N 1
ATOM 4317 C CA . PHE B 1 218 ? 1.334 -26.10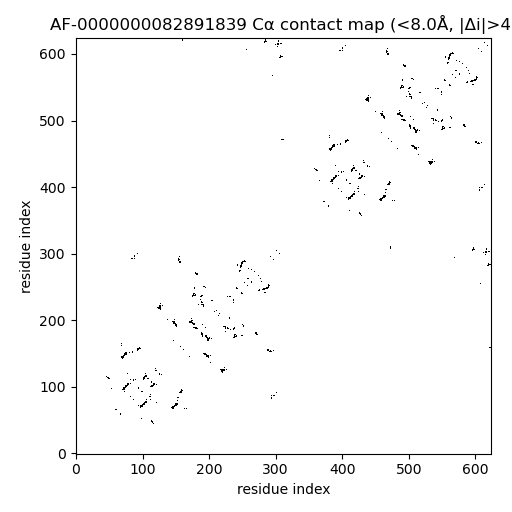9 -28.969 1 87.38 218 PHE B CA 1
ATOM 4318 C C . PHE B 1 218 ? 1.462 -24.656 -28.516 1 87.38 218 PHE B C 1
ATOM 4320 O O . PHE B 1 218 ? 1.619 -24.391 -27.312 1 87.38 218 PHE B O 1
ATOM 4327 N N . HIS B 1 219 ? 1.457 -23.766 -29.5 1 84.06 219 HIS B N 1
ATOM 4328 C CA . HIS B 1 219 ? 1.625 -22.359 -29.172 1 84.06 219 HIS B CA 1
ATOM 4329 C C . HIS B 1 219 ? 0.353 -21.781 -28.562 1 84.06 219 HIS B C 1
ATOM 4331 O O . HIS B 1 219 ? -0.72 -21.859 -29.172 1 84.06 219 HIS B O 1
ATOM 4337 N N . ARG B 1 220 ? 0.536 -21.297 -27.328 1 89 220 ARG B N 1
ATOM 4338 C CA . ARG B 1 220 ? -0.597 -20.672 -26.656 1 89 220 ARG B CA 1
ATOM 4339 C C . ARG B 1 220 ? -0.125 -19.719 -25.562 1 89 220 ARG B C 1
ATOM 4341 O O . ARG B 1 220 ? 0.813 -20.031 -24.828 1 89 220 ARG B O 1
ATOM 4348 N N . ALA B 1 221 ? -0.843 -18.594 -25.469 1 88.56 221 ALA B N 1
ATOM 4349 C CA . ALA B 1 221 ? -0.483 -17.562 -24.5 1 88.56 221 ALA B CA 1
ATOM 4350 C C . ALA B 1 221 ? -1.058 -17.875 -23.125 1 88.56 221 ALA B C 1
ATOM 4352 O O . ALA B 1 221 ? -0.405 -17.641 -22.094 1 88.56 221 ALA B O 1
ATOM 4353 N N . GLU B 1 222 ? -2.275 -18.453 -23.109 1 93.62 222 GLU B N 1
ATOM 4354 C CA . GLU B 1 222 ? -2.979 -18.719 -21.859 1 93.62 222 GLU B CA 1
ATOM 4355 C C . GLU B 1 222 ? -2.508 -20.031 -21.234 1 93.62 222 GLU B C 1
ATOM 4357 O O . GLU B 1 222 ? -3.254 -21.016 -21.203 1 93.62 222 GLU B O 1
ATOM 4362 N N . GLU B 1 223 ? -1.319 -19.953 -20.703 1 94.38 223 GLU B N 1
ATOM 4363 C CA . GLU B 1 223 ? -0.696 -21.172 -20.156 1 94.38 223 GLU B CA 1
ATOM 4364 C C . GLU B 1 223 ? -1.483 -21.719 -18.969 1 94.38 223 GLU B C 1
ATOM 4366 O O . GLU B 1 223 ? -1.52 -22.922 -18.75 1 94.38 223 GLU B O 1
ATOM 4371 N N . ASP B 1 224 ? -2.189 -20.844 -18.188 1 96.06 224 ASP B N 1
ATOM 4372 C CA . ASP B 1 224 ? -2.961 -21.25 -17.016 1 96.06 224 ASP B CA 1
ATOM 4373 C C . ASP B 1 224 ? -4.16 -22.109 -17.422 1 96.06 224 ASP B C 1
ATOM 4375 O O . ASP B 1 224 ? -4.473 -23.109 -16.766 1 96.06 224 ASP B O 1
ATOM 4379 N N . GLN B 1 225 ? -4.762 -21.766 -18.547 1 96.19 225 GLN B N 1
ATOM 4380 C CA . GLN B 1 225 ? -5.883 -22.547 -19.062 1 96.19 225 GLN B CA 1
ATOM 4381 C C . GLN B 1 225 ? -5.434 -23.953 -19.469 1 96.19 225 GLN B C 1
ATOM 4383 O O . GLN B 1 225 ? -6.082 -24.938 -19.125 1 96.19 225 GLN B O 1
ATOM 4388 N N . GLU B 1 226 ? -4.34 -24 -20.109 1 94.69 226 GLU B N 1
ATOM 4389 C CA . GLU B 1 226 ? -3.836 -25.297 -20.578 1 94.69 226 GLU B CA 1
ATOM 4390 C C . GLU B 1 226 ? -3.344 -26.141 -19.406 1 94.69 226 GLU B C 1
ATOM 4392 O O . GLU B 1 226 ? -3.529 -27.359 -19.406 1 94.69 226 GLU B O 1
ATOM 4397 N N . MET B 1 227 ? -2.711 -25.453 -18.453 1 95.69 227 MET B N 1
ATOM 4398 C CA . MET B 1 227 ? -2.326 -26.156 -17.234 1 95.69 227 MET B CA 1
ATOM 4399 C C . MET B 1 227 ? -3.541 -26.797 -16.562 1 95.69 227 MET B C 1
ATOM 4401 O O . MET B 1 227 ? -3.51 -27.969 -16.203 1 95.69 227 MET B O 1
ATOM 4405 N N . GLY B 1 228 ? -4.594 -26.047 -16.453 1 95.69 228 GLY B N 1
ATOM 4406 C CA . GLY B 1 228 ? -5.832 -26.547 -15.891 1 95.69 228 GLY B CA 1
ATOM 4407 C C . GLY B 1 228 ? -6.414 -27.719 -16.672 1 95.69 228 GLY B C 1
ATOM 4408 O O . GLY B 1 228 ? -6.84 -28.703 -16.094 1 95.69 228 GLY B O 1
ATOM 4409 N N . ARG B 1 229 ? -6.391 -27.578 -17.984 1 94.19 229 ARG B N 1
ATOM 4410 C CA . ARG B 1 229 ? -6.93 -28.625 -18.844 1 94.19 229 ARG B CA 1
ATOM 4411 C C . ARG B 1 229 ? -6.145 -29.922 -18.688 1 94.19 229 ARG B C 1
ATOM 4413 O O . ARG B 1 229 ? -6.734 -31 -18.594 1 94.19 229 ARG B O 1
ATOM 4420 N N . CYS B 1 230 ? -4.867 -29.844 -18.688 1 94.31 230 CYS B N 1
ATOM 4421 C CA . CYS B 1 230 ? -4.012 -31.016 -18.578 1 94.31 230 CYS B CA 1
ATOM 4422 C C . CYS B 1 230 ? -4.211 -31.719 -17.234 1 94.31 230 CYS B C 1
ATOM 4424 O O . CYS B 1 230 ? -4.449 -32.906 -17.188 1 94.31 230 CYS B O 1
ATOM 4426 N N . LEU B 1 231 ? -4.172 -30.953 -16.172 1 95.44 231 LEU B N 1
ATOM 4427 C CA . LEU B 1 231 ? -4.289 -31.547 -14.836 1 95.44 231 LEU B CA 1
ATOM 4428 C C . LEU B 1 231 ? -5.684 -32.125 -14.617 1 95.44 231 LEU B C 1
ATOM 4430 O O . LEU B 1 231 ? -5.836 -33.125 -13.922 1 95.44 231 LEU B O 1
ATOM 4434 N N . ALA B 1 232 ? -6.645 -31.547 -15.211 1 93.69 232 ALA B N 1
ATOM 4435 C CA . ALA B 1 232 ? -8.023 -32 -15.055 1 93.69 232 ALA B CA 1
ATOM 4436 C C . ALA B 1 232 ? -8.211 -33.406 -15.633 1 93.69 232 ALA B C 1
ATOM 4438 O O . ALA B 1 232 ? -9.094 -34.156 -15.203 1 93.69 232 ALA B O 1
ATOM 4439 N N . LYS B 1 233 ? -7.414 -33.781 -16.609 1 91.75 233 LYS B N 1
ATOM 4440 C CA . LYS B 1 233 ? -7.5 -35.094 -17.219 1 91.75 233 LYS B CA 1
ATOM 4441 C C . LYS B 1 233 ? -7.242 -36.188 -16.203 1 91.75 233 LYS B C 1
ATOM 4443 O O . LYS B 1 233 ? -7.711 -37.312 -16.375 1 91.75 233 LYS B O 1
ATOM 4448 N N . LEU B 1 234 ? -6.477 -35.844 -15.211 1 89.75 234 LEU B N 1
ATOM 4449 C CA . LEU B 1 234 ? -6.203 -36.812 -14.156 1 89.75 234 LEU B CA 1
ATOM 4450 C C . LEU B 1 234 ? -6.969 -36.469 -12.883 1 89.75 234 LEU B C 1
ATOM 4452 O O . LEU B 1 234 ? -6.633 -36.969 -11.805 1 89.75 234 LEU B O 1
ATOM 4456 N N . GLY B 1 235 ? -7.867 -35.531 -12.984 1 90.06 235 GLY B N 1
ATOM 4457 C CA . GLY B 1 235 ? -8.766 -35.25 -11.883 1 90.06 235 GLY B CA 1
ATOM 4458 C C . GLY B 1 235 ? -8.211 -34.219 -10.922 1 90.06 235 GLY B C 1
ATOM 4459 O O . GLY B 1 235 ? -8.75 -34.031 -9.828 1 90.06 235 GLY B O 1
ATOM 4460 N N . ILE B 1 236 ? -7.137 -33.562 -11.242 1 94.88 236 ILE B N 1
ATOM 4461 C CA . ILE B 1 236 ? -6.578 -32.531 -10.391 1 94.88 236 ILE B CA 1
ATOM 4462 C C . ILE B 1 236 ? -7.168 -31.156 -10.773 1 94.88 236 ILE B C 1
ATOM 4464 O O . ILE B 1 236 ? -6.977 -30.688 -11.891 1 94.88 236 ILE B O 1
ATOM 4468 N N . THR B 1 237 ? -7.938 -30.578 -9.875 1 94.88 237 THR B N 1
ATOM 4469 C CA . THR B 1 237 ? -8.539 -29.266 -10.078 1 94.88 237 THR B CA 1
ATOM 4470 C C . THR B 1 237 ? -8.125 -28.312 -8.969 1 94.88 237 THR B C 1
ATOM 4472 O O . THR B 1 237 ? -7.645 -28.734 -7.914 1 94.88 237 THR B O 1
ATOM 4475 N N . PRO B 1 238 ? -8.281 -27.031 -9.188 1 97.56 238 PRO B N 1
ATOM 4476 C CA . PRO B 1 238 ? -7.879 -26.094 -8.133 1 97.56 238 PRO B CA 1
ATOM 4477 C C . PRO B 1 238 ? -8.672 -26.281 -6.844 1 97.56 238 PRO B C 1
ATOM 4479 O O . PRO B 1 238 ? -9.898 -26.422 -6.887 1 97.56 238 PRO B O 1
ATOM 4482 N N . MET B 1 239 ? -7.957 -26.328 -5.848 1 96.75 239 MET B N 1
ATOM 4483 C CA . MET B 1 239 ? -8.586 -26.375 -4.531 1 96.75 239 MET B CA 1
ATOM 4484 C C . MET B 1 239 ? -9.125 -25 -4.145 1 96.75 239 MET B C 1
ATOM 4486 O O . MET B 1 239 ? -8.68 -23.969 -4.676 1 96.75 239 MET B O 1
ATOM 4490 N N . ASP B 1 240 ? -10.125 -24.984 -3.207 1 97 240 ASP B N 1
ATOM 4491 C CA . ASP B 1 240 ? -10.586 -23.719 -2.648 1 97 240 ASP B CA 1
ATOM 4492 C C . ASP B 1 240 ? -9.508 -23.094 -1.769 1 97 240 ASP B C 1
ATOM 4494 O O . ASP B 1 240 ? -9.336 -23.469 -0.611 1 97 240 ASP B O 1
ATOM 4498 N N . SER B 1 241 ? -8.836 -22.141 -2.348 1 97.31 241 SER B N 1
ATOM 4499 C CA . SER B 1 241 ? -7.73 -21.5 -1.644 1 97.31 241 SER B CA 1
ATOM 4500 C C . SER B 1 241 ? -8.188 -20.25 -0.91 1 97.31 241 SER B C 1
ATOM 4502 O O . SER B 1 241 ? -7.367 -19.469 -0.409 1 97.31 241 SER B O 1
ATOM 4504 N N . ARG B 1 242 ? -9.492 -19.953 -0.816 1 97.25 242 ARG B N 1
ATOM 4505 C CA . ARG B 1 242 ? -10.047 -18.812 -0.102 1 97.25 242 ARG B CA 1
ATOM 4506 C C . ARG B 1 242 ? -9.953 -19 1.407 1 97.25 242 ARG B C 1
ATOM 4508 O O . ARG B 1 242 ? -9.664 -20.109 1.878 1 97.25 242 ARG B O 1
ATOM 4515 N N . ASP B 1 243 ? -10.148 -17.938 2.137 1 96.56 243 ASP B N 1
ATOM 4516 C CA . ASP B 1 243 ? -10.109 -18.078 3.588 1 96.56 243 ASP B CA 1
ATOM 4517 C C . ASP B 1 243 ? -11.453 -18.594 4.121 1 96.56 243 ASP B C 1
ATOM 4519 O O . ASP B 1 243 ? -12.359 -18.906 3.344 1 96.56 243 ASP B O 1
ATOM 4523 N N . ASN B 1 244 ? -11.531 -18.75 5.406 1 94.94 244 ASN B N 1
ATOM 4524 C CA . ASN B 1 244 ? -12.688 -19.391 6.027 1 94.94 244 ASN B CA 1
ATOM 4525 C C . ASN B 1 244 ? -13.961 -18.578 5.828 1 94.94 244 ASN B C 1
ATOM 4527 O O . ASN B 1 244 ? -15.062 -19.078 6.047 1 94.94 244 ASN B O 1
ATOM 4531 N N . GLN B 1 245 ? -13.867 -17.344 5.367 1 94.88 245 GLN B N 1
ATOM 4532 C CA . GLN B 1 245 ? -15.023 -16.484 5.141 1 94.88 245 GLN B CA 1
ATOM 4533 C C . GLN B 1 245 ? -15.336 -16.359 3.652 1 94.88 245 GLN B C 1
ATOM 4535 O O . GLN B 1 245 ? -16.172 -15.547 3.254 1 94.88 245 GLN B O 1
ATOM 4540 N N . GLY B 1 246 ? -14.586 -17.094 2.848 1 95.38 246 GLY B N 1
ATOM 4541 C CA . GLY B 1 246 ? -14.82 -17.094 1.412 1 95.38 246 GLY B CA 1
ATOM 4542 C C . GLY B 1 246 ? -14.133 -15.953 0.694 1 95.38 246 GLY B C 1
ATOM 4543 O O . GLY B 1 246 ? -14.508 -15.594 -0.423 1 95.38 246 GLY B O 1
ATOM 4544 N N . ARG B 1 247 ? -13.133 -15.328 1.344 1 95.69 247 ARG B N 1
ATOM 4545 C CA . ARG B 1 247 ? -12.422 -14.203 0.748 1 95.69 247 ARG B CA 1
ATOM 4546 C C . ARG B 1 247 ? -11.203 -14.672 -0.035 1 95.69 247 ARG B C 1
ATOM 4548 O O . ARG B 1 247 ? -10.508 -15.602 0.389 1 95.69 247 ARG B O 1
ATOM 4555 N N . ASP B 1 248 ? -10.859 -13.992 -1.06 1 96.31 248 ASP B N 1
ATOM 4556 C CA . ASP B 1 248 ? -9.812 -14.43 -1.983 1 96.31 248 ASP B CA 1
ATOM 4557 C C . ASP B 1 248 ? -8.422 -14.102 -1.438 1 96.31 248 ASP B C 1
ATOM 4559 O O . ASP B 1 248 ? -8.188 -13 -0.939 1 96.31 248 ASP B O 1
ATOM 4563 N N . ARG B 1 249 ? -7.504 -15.055 -1.609 1 97.75 249 ARG B N 1
ATOM 4564 C CA . ARG B 1 249 ? -6.109 -14.852 -1.232 1 97.75 249 ARG B CA 1
ATOM 4565 C C . ARG B 1 249 ? -5.25 -14.531 -2.453 1 97.75 249 ARG B C 1
ATOM 4567 O O . ARG B 1 249 ? -4.172 -13.953 -2.326 1 97.75 249 ARG B O 1
ATOM 4574 N N . PHE B 1 250 ? -5.699 -15 -3.611 1 98 250 PHE B N 1
ATOM 4575 C CA . PHE B 1 250 ? -5.012 -14.766 -4.879 1 98 250 PHE B CA 1
ATOM 4576 C C . PHE B 1 250 ? -5.785 -13.773 -5.742 1 98 250 PHE B C 1
ATOM 4578 O O . PHE B 1 250 ? -6.965 -13.984 -6.027 1 98 250 PHE B O 1
ATOM 4585 N N . HIS B 1 251 ? -5.098 -12.727 -6.207 1 95.81 251 HIS B N 1
ATOM 4586 C CA . HIS B 1 251 ? -5.785 -11.695 -6.965 1 95.81 251 HIS B CA 1
ATOM 4587 C C . HIS B 1 251 ? -5.215 -11.57 -8.375 1 95.81 251 HIS B C 1
ATOM 4589 O O . HIS B 1 251 ? -4.008 -11.375 -8.547 1 95.81 251 HIS B O 1
ATOM 4595 N N . GLN B 1 252 ? -6.082 -11.562 -9.352 1 94.75 252 GLN B N 1
ATOM 4596 C CA . GLN B 1 252 ? -5.703 -11.688 -10.75 1 94.75 252 GLN B CA 1
ATOM 4597 C C . GLN B 1 252 ? -5.535 -10.32 -11.406 1 94.75 252 GLN B C 1
ATOM 4599 O O . GLN B 1 252 ? -4.945 -10.211 -12.484 1 94.75 252 GLN B O 1
ATOM 4604 N N . PHE B 1 253 ? -6.098 -9.344 -10.742 1 94.44 253 PHE B N 1
ATOM 4605 C CA . PHE B 1 253 ? -6.055 -8 -11.305 1 94.44 253 PHE B CA 1
ATOM 4606 C C . PHE B 1 253 ? -5.332 -7.039 -10.367 1 94.44 253 PHE B C 1
ATOM 4608 O O . PHE B 1 253 ? -5.113 -7.355 -9.203 1 94.44 253 PHE B O 1
ATOM 4615 N N . HIS B 1 254 ? -4.984 -5.914 -10.992 1 94.75 254 HIS B N 1
ATOM 4616 C CA . HIS B 1 254 ? -4.445 -4.832 -10.172 1 94.75 254 HIS B CA 1
ATOM 4617 C C . HIS B 1 254 ? -5.445 -4.395 -9.109 1 94.75 254 HIS B C 1
ATOM 4619 O O . HIS B 1 254 ? -6.645 -4.316 -9.375 1 94.75 254 HIS B O 1
ATOM 4625 N N . PRO B 1 255 ? -4.973 -4.094 -7.934 1 89.38 255 PRO B N 1
ATOM 4626 C CA . PRO B 1 255 ? -5.898 -3.67 -6.883 1 89.38 255 PRO B CA 1
ATOM 4627 C C . PRO B 1 255 ? -6.773 -2.492 -7.312 1 89.38 255 PRO B C 1
ATOM 4629 O O . PRO B 1 255 ? -7.945 -2.42 -6.93 1 89.38 255 PRO B O 1
ATOM 4632 N N . GLU B 1 256 ? -6.23 -1.571 -8.023 1 87.31 256 GLU B N 1
ATOM 4633 C CA . GLU B 1 256 ? -7.023 -0.443 -8.5 1 87.31 256 GLU B CA 1
ATOM 4634 C C . GLU B 1 256 ? -8.117 -0.904 -9.461 1 87.31 256 GLU B C 1
ATOM 4636 O O . GLU B 1 256 ? -9.234 -0.383 -9.438 1 87.31 256 GLU B O 1
ATOM 4641 N N . GLN B 1 257 ? -7.781 -1.852 -10.297 1 88.81 257 GLN B N 1
ATOM 4642 C CA . GLN B 1 257 ? -8.75 -2.395 -11.25 1 88.81 257 GLN B CA 1
ATOM 4643 C C . GLN B 1 257 ? -9.898 -3.086 -10.523 1 88.81 257 GLN B C 1
ATOM 4645 O O . GLN B 1 257 ? -11.039 -3.062 -10.992 1 88.81 257 GLN B O 1
ATOM 4650 N N . MET B 1 258 ? -9.594 -3.631 -9.438 1 86.5 258 MET B N 1
ATOM 4651 C CA . MET B 1 258 ? -10.594 -4.371 -8.68 1 86.5 258 MET B CA 1
ATOM 4652 C C . MET B 1 258 ? -11.656 -3.43 -8.117 1 86.5 258 MET B C 1
ATOM 4654 O O . MET B 1 258 ? -12.719 -3.877 -7.68 1 86.5 258 MET B O 1
ATOM 4658 N N . MET B 1 259 ? -11.406 -2.168 -8.148 1 81.56 259 MET B N 1
ATOM 4659 C CA . MET B 1 259 ? -12.383 -1.188 -7.684 1 81.56 259 MET B CA 1
ATOM 4660 C C . MET B 1 259 ? -13.398 -0.875 -8.773 1 81.56 259 MET B C 1
ATOM 4662 O O . MET B 1 259 ? -14.445 -0.279 -8.508 1 81.56 259 MET B O 1
ATOM 4666 N N . ASP B 1 260 ? -13.07 -1.303 -9.945 1 85.75 260 ASP B N 1
ATOM 4667 C CA . ASP B 1 260 ? -13.945 -1.062 -11.086 1 85.75 260 ASP B CA 1
ATOM 4668 C C . ASP B 1 260 ? -15.148 -2.012 -11.07 1 85.75 260 ASP B C 1
ATOM 4670 O O . ASP B 1 260 ? -14.977 -3.23 -10.984 1 85.75 260 ASP B O 1
ATOM 4674 N N . ILE B 1 261 ? -16.25 -1.457 -11.266 1 84 261 ILE B N 1
ATOM 4675 C CA . ILE B 1 261 ? -17.484 -2.227 -11.164 1 84 261 ILE B CA 1
ATOM 4676 C C . ILE B 1 261 ? -17.547 -3.258 -12.289 1 84 261 ILE B C 1
ATOM 4678 O O . ILE B 1 261 ? -18.047 -4.371 -12.086 1 84 261 ILE B O 1
ATOM 4682 N N . GLY B 1 262 ? -17.141 -2.865 -13.406 1 87.5 262 GLY B N 1
ATOM 4683 C CA . GLY B 1 262 ? -17.109 -3.811 -14.508 1 87.5 262 GLY B CA 1
ATOM 4684 C C . GLY B 1 262 ? -16.219 -5.012 -14.242 1 87.5 262 GLY B C 1
ATOM 4685 O O . GLY B 1 262 ? -16.594 -6.148 -14.531 1 87.5 262 GLY B O 1
ATOM 4686 N N . ILE B 1 263 ? -15.109 -4.766 -13.672 1 89.06 263 ILE B N 1
ATOM 4687 C CA . ILE B 1 263 ? -14.18 -5.84 -13.352 1 89.06 263 ILE B CA 1
ATOM 4688 C C . ILE B 1 263 ? -14.758 -6.711 -12.234 1 89.06 263 ILE B C 1
ATOM 4690 O O . ILE B 1 263 ? -14.672 -7.938 -12.297 1 89.06 263 ILE B O 1
ATOM 4694 N N . GLN B 1 264 ? -15.367 -6.082 -11.344 1 89.12 264 GLN B N 1
ATOM 4695 C CA . GLN B 1 264 ? -16.016 -6.844 -10.281 1 89.12 264 GLN B CA 1
ATOM 4696 C C . GLN B 1 264 ? -17.094 -7.77 -10.852 1 89.12 264 GLN B C 1
ATOM 4698 O O . GLN B 1 264 ? -17.203 -8.93 -10.445 1 89.12 264 GLN B O 1
ATOM 4703 N N . HIS B 1 265 ? -17.797 -7.266 -11.766 1 91.75 265 HIS B N 1
ATOM 4704 C CA . HIS B 1 265 ? -18.828 -8.07 -12.414 1 91.75 265 HIS B CA 1
ATOM 4705 C C . HIS B 1 265 ? -18.219 -9.234 -13.18 1 91.75 265 HIS B C 1
ATOM 4707 O O . HIS B 1 265 ? -18.734 -10.352 -13.133 1 91.75 265 HIS B O 1
ATOM 4713 N N . PHE B 1 266 ? -17.234 -8.969 -13.867 1 93.44 266 PHE B N 1
ATOM 4714 C CA . PHE B 1 266 ? -16.531 -10 -14.617 1 93.44 266 PHE B CA 1
ATOM 4715 C C . PHE B 1 266 ? -16.078 -11.125 -13.695 1 93.44 266 PHE B C 1
ATOM 4717 O O . PHE B 1 266 ? -16.281 -12.305 -13.992 1 93.44 266 PHE B O 1
ATOM 4724 N N . VAL B 1 267 ? -15.477 -10.766 -12.578 1 93.12 267 VAL B N 1
ATOM 4725 C CA . VAL B 1 267 ? -14.93 -11.734 -11.641 1 93.12 267 VAL B CA 1
ATOM 4726 C C . VAL B 1 267 ? -16.062 -12.539 -11.016 1 93.12 267 VAL B C 1
ATOM 4728 O O . VAL B 1 267 ? -15.945 -13.758 -10.828 1 93.12 267 VAL B O 1
ATOM 4731 N N . ARG B 1 268 ? -17.156 -11.898 -10.75 1 91.75 268 ARG B N 1
ATOM 4732 C CA . ARG B 1 268 ? -18.297 -12.578 -10.172 1 91.75 268 ARG B CA 1
ATOM 4733 C C . ARG B 1 268 ? -18.922 -13.555 -11.164 1 91.75 268 ARG B C 1
ATOM 4735 O O . ARG B 1 268 ? -19.344 -14.648 -10.781 1 91.75 268 ARG B O 1
ATOM 4742 N N . ARG B 1 269 ? -18.953 -13.211 -12.352 1 93.69 269 ARG B N 1
ATOM 4743 C CA . ARG B 1 269 ? -19.594 -14.016 -13.391 1 93.69 269 ARG B CA 1
ATOM 4744 C C . ARG B 1 269 ? -18.734 -15.234 -13.734 1 93.69 269 ARG B C 1
ATOM 4746 O O . ARG B 1 269 ? -19.266 -16.328 -13.969 1 93.69 269 ARG B O 1
ATOM 4753 N N . PHE B 1 270 ? -17.453 -15.039 -13.742 1 95.44 270 PHE B N 1
ATOM 4754 C CA . PHE B 1 270 ? -16.609 -16.078 -14.336 1 95.44 270 PHE B CA 1
ATOM 4755 C C . PHE B 1 270 ? -15.797 -16.781 -13.273 1 95.44 270 PHE B C 1
ATOM 4757 O O . PHE B 1 270 ? -15.086 -17.75 -13.57 1 95.44 270 PHE B O 1
ATOM 4764 N N . GLY B 1 271 ? -15.844 -16.281 -12.023 1 96 271 GLY B N 1
ATOM 4765 C CA . GLY B 1 271 ? -15.234 -17.031 -10.922 1 96 271 GLY B CA 1
ATOM 4766 C C . GLY B 1 271 ? -15.953 -18.328 -10.609 1 96 271 GLY B C 1
ATOM 4767 O O . GLY B 1 271 ? -17.172 -18.422 -10.805 1 96 271 GLY B O 1
ATOM 4768 N N . TYR B 1 272 ? -15.125 -19.266 -10.219 1 97 272 TYR B N 1
ATOM 4769 C CA . TYR B 1 272 ? -15.719 -20.562 -9.891 1 97 272 TYR B CA 1
ATOM 4770 C C . TYR B 1 272 ? -16.562 -20.469 -8.625 1 97 272 TYR B C 1
ATOM 4772 O O . TYR B 1 272 ? -17.641 -21.062 -8.547 1 97 272 TYR B O 1
ATOM 4780 N N . TYR B 1 273 ? -16.094 -19.766 -7.613 1 95.62 273 TYR B N 1
ATOM 4781 C CA . TYR B 1 273 ? -16.812 -19.531 -6.359 1 95.62 273 TYR B CA 1
ATOM 4782 C C . TYR B 1 273 ? -17.484 -18.172 -6.348 1 95.62 273 TYR B C 1
ATOM 4784 O O . TYR B 1 273 ? -17.094 -17.281 -7.102 1 95.62 273 TYR B O 1
ATOM 4792 N N . ARG B 1 274 ? -18.422 -18.047 -5.469 1 90.12 274 ARG B N 1
ATOM 4793 C CA . ARG B 1 274 ? -19.031 -16.734 -5.25 1 90.12 274 ARG B CA 1
ATOM 4794 C C . ARG B 1 274 ? -18.016 -15.734 -4.715 1 90.12 274 ARG B C 1
ATOM 4796 O O . ARG B 1 274 ? -17.312 -16.016 -3.744 1 90.12 274 ARG B O 1
ATOM 4803 N N . VAL B 1 275 ? -18.062 -14.539 -5.398 1 87.88 275 VAL B N 1
ATOM 4804 C CA . VAL B 1 275 ? -17.094 -13.516 -5.012 1 87.88 275 VAL B CA 1
ATOM 4805 C C . VAL B 1 275 ? -17.797 -12.414 -4.223 1 87.88 275 VAL B C 1
ATOM 4807 O O . VAL B 1 275 ? -18.844 -11.922 -4.641 1 87.88 275 VAL B O 1
ATOM 4810 N N . LEU B 1 276 ? -17.234 -12.047 -3.094 1 87.44 276 LEU B N 1
ATOM 4811 C CA . LEU B 1 276 ? -17.781 -10.977 -2.268 1 87.44 276 LEU B CA 1
ATOM 4812 C C . LEU B 1 276 ? -17.516 -9.609 -2.906 1 87.44 276 LEU B C 1
ATOM 4814 O O . LEU B 1 276 ? -16.625 -9.469 -3.742 1 87.44 276 LEU B O 1
ATOM 4818 N N . PRO B 1 277 ? -18.344 -8.641 -2.471 1 83.88 277 PRO B N 1
ATOM 4819 C CA . PRO B 1 277 ? -18.078 -7.305 -3.006 1 83.88 277 PRO B CA 1
ATOM 4820 C C . PRO B 1 277 ? -16.766 -6.719 -2.506 1 83.88 277 PRO B C 1
ATOM 4822 O O . PRO B 1 277 ? -16.344 -6.996 -1.377 1 83.88 277 PRO B O 1
ATOM 4825 N N . TYR B 1 278 ? -16.109 -5.914 -3.303 1 82.12 278 TYR B N 1
ATOM 4826 C CA . TYR B 1 278 ? -14.883 -5.23 -2.918 1 82.12 278 TYR B CA 1
ATOM 4827 C C . TYR B 1 278 ? -15.156 -4.164 -1.864 1 82.12 278 TYR B C 1
ATOM 4829 O O . TYR B 1 278 ? -16.172 -3.479 -1.918 1 82.12 278 TYR B O 1
ATOM 4837 N N . PRO B 1 279 ? -14.375 -4.039 -0.872 1 81.94 279 PRO B N 1
ATOM 4838 C CA . PRO B 1 279 ? -13.086 -4.691 -0.629 1 81.94 279 PRO B CA 1
ATOM 4839 C C . PRO B 1 279 ? -13.211 -5.938 0.244 1 81.94 279 PRO B C 1
ATOM 4841 O O . PRO B 1 279 ? -12.195 -6.539 0.617 1 81.94 279 PRO B O 1
ATOM 4844 N N . ASP B 1 280 ? -14.414 -6.438 0.409 1 85.12 280 ASP B N 1
ATOM 4845 C CA . ASP B 1 280 ? -14.648 -7.578 1.287 1 85.12 280 ASP B CA 1
ATOM 4846 C C . ASP B 1 280 ? -14.148 -8.875 0.651 1 85.12 280 ASP B C 1
ATOM 4848 O O . ASP B 1 280 ? -13.961 -9.883 1.339 1 85.12 280 ASP B O 1
ATOM 4852 N N . GLN B 1 281 ? -13.898 -8.812 -0.553 1 90.88 281 GLN B N 1
ATOM 4853 C CA . GLN B 1 281 ? -13.43 -10 -1.259 1 90.88 281 GLN B CA 1
ATOM 4854 C C . GLN B 1 281 ? -11.969 -10.297 -0.933 1 90.88 281 GLN B C 1
ATOM 4856 O O . GLN B 1 281 ? -11.5 -11.422 -1.132 1 90.88 281 GLN B O 1
ATOM 4861 N N . VAL B 1 282 ? -11.297 -9.336 -0.487 1 92 282 VAL B N 1
ATOM 4862 C CA . VAL B 1 282 ? -9.859 -9.477 -0.294 1 92 282 VAL B CA 1
ATOM 4863 C C . VAL B 1 282 ? -9.57 -10.039 1.097 1 92 282 VAL B C 1
ATOM 4865 O O . VAL B 1 282 ? -9.938 -9.43 2.105 1 92 282 VAL B O 1
ATOM 4868 N N . SER B 1 283 ? -8.891 -11.133 1.185 1 95.38 283 SER B N 1
ATOM 4869 C CA . SER B 1 283 ? -8.578 -11.789 2.453 1 95.38 283 SER B CA 1
ATOM 4870 C C . SER B 1 283 ? -7.465 -11.047 3.191 1 95.38 283 SER B C 1
ATOM 4872 O O . SER B 1 283 ? -6.488 -10.609 2.578 1 95.38 283 SER B O 1
ATOM 4874 N N . PRO B 1 284 ? -7.543 -10.977 4.559 1 93.88 284 PRO B N 1
ATOM 4875 C CA . PRO B 1 284 ? -6.402 -10.484 5.336 1 93.88 284 PRO B CA 1
ATOM 4876 C C . PRO B 1 284 ? -5.141 -11.328 5.129 1 93.88 284 PRO B C 1
ATOM 4878 O O . PRO B 1 284 ? -4.031 -10.852 5.375 1 93.88 284 PRO B O 1
ATOM 4881 N N . SER B 1 285 ? -5.32 -12.562 4.703 1 96.62 285 SER B N 1
ATOM 4882 C CA . SER B 1 285 ? -4.188 -13.445 4.449 1 96.62 285 SER B CA 1
ATOM 4883 C C . SER B 1 285 ? -3.873 -13.531 2.959 1 96.62 285 SER B C 1
ATOM 4885 O O . SER B 1 285 ? -3.541 -14.602 2.447 1 96.62 285 SER B O 1
ATOM 4887 N N . THR B 1 286 ? -4.031 -12.414 2.332 1 96.94 286 THR B N 1
ATOM 4888 C CA . THR B 1 286 ? -3.75 -12.305 0.904 1 96.94 286 THR B CA 1
ATOM 4889 C C . THR B 1 286 ? -2.377 -12.891 0.578 1 96.94 286 THR B C 1
ATOM 4891 O O . THR B 1 286 ? -1.406 -12.648 1.297 1 96.94 286 THR B O 1
ATOM 4894 N N . VAL B 1 287 ? -2.293 -13.625 -0.536 1 98.06 287 VAL B N 1
ATOM 4895 C CA . VAL B 1 287 ? -1.062 -14.289 -0.955 1 98.06 287 VAL B CA 1
ATOM 4896 C C . VAL B 1 287 ? -0.434 -13.523 -2.119 1 98.06 287 VAL B C 1
ATOM 4898 O O . VAL B 1 287 ? 0.788 -13.367 -2.178 1 98.06 287 VAL B O 1
ATOM 4901 N N . SER B 1 288 ? -1.291 -13.062 -3.039 1 98.19 288 SER B N 1
ATOM 4902 C CA . SER B 1 288 ? -0.662 -12.422 -4.191 1 98.19 288 SER B CA 1
ATOM 4903 C C . SER B 1 288 ? -1.571 -11.359 -4.801 1 98.19 288 SER B C 1
ATOM 4905 O O . SER B 1 288 ? -2.797 -11.453 -4.695 1 98.19 288 SER B O 1
ATOM 4907 N N . MET B 1 289 ? -0.948 -10.398 -5.336 1 96.62 289 MET B N 1
ATOM 4908 C CA . MET B 1 289 ? -1.553 -9.375 -6.176 1 96.62 289 MET B CA 1
ATOM 4909 C C . MET B 1 289 ? -0.849 -9.289 -7.527 1 96.62 289 MET B C 1
ATOM 4911 O O . MET B 1 289 ? 0.302 -9.711 -7.66 1 96.62 289 MET B O 1
ATOM 4915 N N . HIS B 1 290 ? -1.585 -8.688 -8.516 1 97.12 290 HIS B N 1
ATOM 4916 C CA . HIS B 1 290 ? -1.061 -8.773 -9.867 1 97.12 290 HIS B CA 1
ATOM 4917 C C . HIS B 1 290 ? -1.042 -7.402 -10.539 1 97.12 290 HIS B C 1
ATOM 4919 O O . HIS B 1 290 ? -1.742 -6.488 -10.102 1 97.12 290 HIS B O 1
ATOM 4925 N N . HIS B 1 291 ? -0.143 -7.23 -11.562 1 96.25 291 HIS B N 1
ATOM 4926 C CA . HIS B 1 291 ? -0.006 -6.047 -12.406 1 96.25 291 HIS B CA 1
ATOM 4927 C C . HIS B 1 291 ? 0.556 -4.871 -11.609 1 96.25 291 HIS B C 1
ATOM 4929 O O . HIS B 1 291 ? 0.127 -3.73 -11.797 1 96.25 291 HIS B O 1
ATOM 4935 N N . LEU B 1 292 ? 1.379 -5.141 -10.703 1 95.69 292 LEU B N 1
ATOM 4936 C CA . LEU B 1 292 ? 1.968 -4.066 -9.914 1 95.69 292 LEU B CA 1
ATOM 4937 C C . LEU B 1 292 ? 3.223 -3.52 -10.586 1 95.69 292 LEU B C 1
ATOM 4939 O O . LEU B 1 292 ? 4.004 -4.281 -11.164 1 95.69 292 LEU B O 1
ATOM 4943 N N . SER B 1 293 ? 3.4 -2.285 -10.445 1 93 293 SER B N 1
ATOM 4944 C CA . SER B 1 293 ? 4.641 -1.639 -10.859 1 93 293 SER B CA 1
ATOM 4945 C C . SER B 1 293 ? 5.762 -1.902 -9.859 1 93 293 SER B C 1
ATOM 4947 O O . SER B 1 293 ? 5.504 -2.324 -8.734 1 93 293 SER B O 1
ATOM 4949 N N . PRO B 1 294 ? 7.031 -1.696 -10.359 1 92.75 294 PRO B N 1
ATOM 4950 C CA . PRO B 1 294 ? 8.148 -1.831 -9.422 1 92.75 294 PRO B CA 1
ATOM 4951 C C . PRO B 1 294 ? 7.973 -0.981 -8.164 1 92.75 294 PRO B C 1
ATOM 4953 O O . PRO B 1 294 ? 8.227 -1.454 -7.055 1 92.75 294 PRO B O 1
ATOM 4956 N N . TYR B 1 295 ? 7.465 0.214 -8.312 1 87.56 295 TYR B N 1
ATOM 4957 C CA . TYR B 1 295 ? 7.234 1.091 -7.168 1 87.56 295 TYR B CA 1
ATOM 4958 C C . TYR B 1 295 ? 6.199 0.491 -6.219 1 87.56 295 TYR B C 1
ATOM 4960 O O . TYR B 1 295 ? 6.414 0.443 -5.008 1 87.56 295 TYR B O 1
ATOM 4968 N N . GLU B 1 296 ? 5.164 0.078 -6.734 1 92.19 296 GLU B N 1
ATOM 4969 C CA . GLU B 1 296 ? 4.098 -0.47 -5.906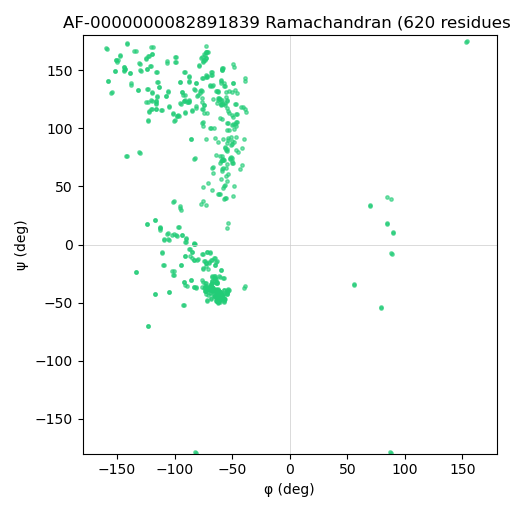 1 92.19 296 GLU B CA 1
ATOM 4970 C C . GLU B 1 296 ? 4.578 -1.687 -5.121 1 92.19 296 GLU B C 1
ATOM 4972 O O . GLU B 1 296 ? 4.277 -1.823 -3.932 1 92.19 296 GLU B O 1
ATOM 4977 N N . MET B 1 297 ? 5.316 -2.553 -5.754 1 94.81 297 MET B N 1
ATOM 4978 C CA . MET B 1 297 ? 5.797 -3.744 -5.055 1 94.81 297 MET B CA 1
ATOM 4979 C C . MET B 1 297 ? 6.672 -3.361 -3.867 1 94.81 297 MET B C 1
ATOM 4981 O O . MET B 1 297 ? 6.488 -3.881 -2.764 1 94.81 297 MET B O 1
ATOM 4985 N N . ARG B 1 298 ? 7.59 -2.443 -4.098 1 90.19 298 ARG B N 1
ATOM 4986 C CA . ARG B 1 298 ? 8.477 -2.002 -3.027 1 90.19 298 ARG B CA 1
ATOM 4987 C C . ARG B 1 298 ? 7.695 -1.331 -1.904 1 90.19 298 ARG B C 1
ATOM 4989 O O . ARG B 1 298 ? 7.934 -1.601 -0.726 1 90.19 298 ARG B O 1
ATOM 4996 N N . PHE B 1 299 ? 6.828 -0.523 -2.303 1 88.62 299 PHE B N 1
ATOM 4997 C CA . PHE B 1 299 ? 6.113 0.263 -1.307 1 88.62 299 PHE B CA 1
ATOM 4998 C C . PHE B 1 299 ? 5.117 -0.604 -0.547 1 88.62 299 PHE B C 1
ATOM 5000 O O . PHE B 1 299 ? 4.93 -0.432 0.659 1 88.62 299 PHE B O 1
ATOM 5007 N N . TYR B 1 300 ? 4.41 -1.531 -1.284 1 91.81 300 TYR B N 1
ATOM 5008 C CA . TYR B 1 300 ? 3.512 -2.447 -0.591 1 91.81 300 TYR B CA 1
ATOM 5009 C C . TYR B 1 300 ? 4.273 -3.311 0.406 1 91.81 300 TYR B C 1
ATOM 5011 O O . TYR B 1 300 ? 3.793 -3.562 1.514 1 91.81 300 TYR B O 1
ATOM 5019 N N . ASP B 1 301 ? 5.391 -3.729 -0.001 1 92.25 301 ASP B N 1
ATOM 5020 C CA . ASP B 1 301 ? 6.227 -4.492 0.921 1 92.25 301 ASP B CA 1
ATOM 5021 C C . ASP B 1 301 ? 6.598 -3.656 2.146 1 92.25 301 ASP B C 1
ATOM 5023 O O . ASP B 1 301 ? 6.562 -4.152 3.273 1 92.25 301 ASP B O 1
ATOM 5027 N N . PHE B 1 302 ? 6.934 -2.445 1.922 1 87.69 302 PHE B N 1
ATOM 5028 C CA . PHE B 1 302 ? 7.281 -1.526 3 1 87.69 302 PHE B CA 1
ATOM 5029 C C . PHE B 1 302 ? 6.102 -1.318 3.938 1 87.69 302 PHE B C 1
ATOM 5031 O O . PHE B 1 302 ? 6.246 -1.399 5.16 1 87.69 302 PHE B O 1
ATOM 5038 N N . LEU B 1 303 ? 4.91 -1.078 3.426 1 89.62 303 LEU B N 1
ATOM 5039 C CA . LEU B 1 303 ? 3.711 -0.854 4.227 1 89.62 303 LEU B CA 1
ATOM 5040 C C . LEU B 1 303 ? 3.379 -2.086 5.062 1 89.62 303 LEU B C 1
ATOM 5042 O O . LEU B 1 303 ? 3.113 -1.974 6.262 1 89.62 303 LEU B O 1
ATOM 5046 N N . LEU B 1 304 ? 3.484 -3.211 4.449 1 91.06 304 LEU B N 1
ATOM 5047 C CA . LEU B 1 304 ? 3.035 -4.441 5.094 1 91.06 304 LEU B CA 1
ATOM 5048 C C . LEU B 1 304 ? 4.027 -4.887 6.16 1 91.06 304 LEU B C 1
ATOM 5050 O O . LEU B 1 304 ? 3.633 -5.422 7.199 1 91.06 304 LEU B O 1
ATOM 5054 N N . ASN B 1 305 ? 5.301 -4.602 5.938 1 89.19 305 ASN B N 1
ATOM 5055 C CA . ASN B 1 305 ? 6.301 -5.223 6.801 1 89.19 305 ASN B CA 1
ATOM 5056 C C . ASN B 1 305 ? 6.941 -4.207 7.738 1 89.19 305 ASN B C 1
ATOM 5058 O O . ASN B 1 305 ? 7.551 -4.578 8.742 1 89.19 305 ASN B O 1
ATOM 5062 N N . LYS B 1 306 ? 6.789 -2.965 7.398 1 85.75 306 LYS B N 1
ATOM 5063 C CA . LYS B 1 306 ? 7.559 -1.998 8.172 1 85.75 306 LYS B CA 1
ATOM 5064 C C . LYS B 1 306 ? 6.637 -1.047 8.938 1 85.75 306 LYS B C 1
ATOM 5066 O O . LYS B 1 306 ? 6.883 -0.74 10.102 1 85.75 306 LYS B O 1
ATOM 5071 N N . VAL B 1 307 ? 5.57 -0.569 8.297 1 88.19 307 VAL B N 1
ATOM 5072 C CA . VAL B 1 307 ? 4.695 0.401 8.938 1 88.19 307 VAL B CA 1
ATOM 5073 C C . VAL B 1 307 ? 3.771 -0.313 9.922 1 88.19 307 VAL B C 1
ATOM 5075 O O . VAL B 1 307 ? 3.16 -1.329 9.586 1 88.19 307 VAL B O 1
ATOM 5078 N N . LYS B 1 308 ? 3.723 0.225 11.102 1 89.38 308 LYS B N 1
ATOM 5079 C CA . LYS B 1 308 ? 2.896 -0.351 12.156 1 89.38 308 LYS B CA 1
ATOM 5080 C C . LYS B 1 308 ? 1.839 0.643 12.633 1 89.38 308 LYS B C 1
ATOM 5082 O O . LYS B 1 308 ? 2.156 1.793 12.945 1 89.38 308 LYS B O 1
ATOM 5087 N N . VAL B 1 309 ? 0.64 0.236 12.562 1 90 309 VAL B N 1
ATOM 5088 C CA . VAL B 1 309 ? -0.448 1.039 13.117 1 90 309 VAL B CA 1
ATOM 5089 C C . VAL B 1 309 ? -0.517 0.848 14.625 1 90 309 VAL B C 1
ATOM 5091 O O . VAL B 1 309 ? -0.6 -0.282 15.117 1 90 309 VAL B O 1
ATOM 5094 N N . ALA B 1 310 ? -0.53 1.898 15.266 1 86.12 310 ALA B N 1
ATOM 5095 C CA . ALA B 1 310 ? -0.488 1.84 16.719 1 86.12 310 ALA B CA 1
ATOM 5096 C C . ALA B 1 310 ? -1.772 1.235 17.281 1 86.12 310 ALA B C 1
ATOM 5098 O O . ALA B 1 310 ? -2.863 1.487 16.766 1 86.12 310 ALA B O 1
ATOM 5099 N N . ASP B 1 311 ? -1.605 0.307 18.297 1 75.69 311 ASP B N 1
ATOM 5100 C CA . ASP B 1 311 ? -2.748 -0.22 19.031 1 75.69 311 ASP B CA 1
ATOM 5101 C C . ASP B 1 311 ? -3.279 0.808 20.031 1 75.69 311 ASP B C 1
ATOM 5103 O O . ASP B 1 311 ? -2.512 1.384 20.812 1 75.69 311 ASP B O 1
ATOM 5107 N N . LEU B 1 312 ? -4.438 1.455 19.734 1 61.28 312 LEU B N 1
ATOM 5108 C CA . LEU B 1 312 ? -4.945 2.439 20.688 1 61.28 312 LEU B CA 1
ATOM 5109 C C . LEU B 1 312 ? -5.75 1.762 21.797 1 61.28 312 LEU B C 1
ATOM 5111 O O . LEU B 1 312 ? -6.352 0.709 21.562 1 61.28 312 LEU B O 1
#